Protein AF-A0A4Y7TGJ4-F1 (afdb_monomer)

Foldseek 3Di:
DFDLPPQVVVLQCLFPPLVDDDDPQADAAAEAEPAQDELDDVLSSLVQLLVQLLLCQLLLHAYAQDWHAHDSVCVVPQWDDDPNDTDGRTDHCLLWWDFQSSLLFWDWWQQPPDSHIGTRRHHYPVSLCVVQPPVLEDEDQLQVLQQQQLVVQDDCVVVVVSHRHGLVPDPAVVSLSSSSSSVCCDPVRSPRRHYYYDHPRAGSDDPVNQQDQSVVLCQLLSLQDSSNLGTATHLNLLQLLCCCVDVQCQQVHPPPQQPPPPQDDPPPPPPVSLCVCPQDQDPNDGLCNSRNDDRPDNGDWADWDDDPPPPDQPWPCFRDRPVRPDGSSIGTDGSHTHGHHAFAAPPPPSLNHFDLAAEEEAEDDVLLVVLLVCLVLQGWFTNLCPPPLFCLAEGDGQAAADEPPDPDPDDDDDDDDDDDDDDPPSPPPPDDDPDDDPDPDPDPDFDDDDDDDPDDQDWGWDDRQDYDPDDNHDNDSVVSSVRSCLFQPNALVSVLVVVLSLLLSVVQVLVVVLVRVVCVVCVPPPDPPVVVVVVSVVVSVVVSLVSHQAYEYEYPDDPVRLVCSLLVNLCAHPVGDHVPPQKRWHWHKTWGWGDDVPPGIDIDIDIDTDMDNGRNQNDDPPVVVVVPDDDPDDDDDDPDPDPSVVRNRNRYYYLVPRPDDSNCVSVSLSSSLSNLSNYQAYEYSSHDSSLSSSSSSNVSSVHNSSSRHGD

Mean predicted aligned error: 12.18 Å

Sequence (711 aa):
LPPLYPEHFAYEDSLLQHHTPPRLGTQRKYIHWANHVHLLGFNNHLEEYLLNAHLAYVTNRSFVAYEYTWNPNFESEPYSEWFGRKIPSRVPESVLIGGWLGGVVRQDLSAEHEGTVWDTTPVSRPYFEETCPTEERVYLSVGEVMDTMMDEVLDVKRYPELAGKRIKEYSDGMQLLQAWKARLEKEDVRDVRCLELQKDSGHAFDFWLFGSPALHALWPSLVESPVLQHWSFSPLIYEAFRRNTADLGLLGVNVKSIVGLEGWSPRAHDEQGLASFSAGVVDGIEYDEYGYPPYPGERPKLPIYTQPAGAETVVFDNLHNGNGNVTFGQGRVKVLPYPRTPQPRPDDESGDGMLPVLAMHLRRGDFEEHCRNLAAWGSSFMGFVSFKEFEERDGFRPPQVVAPVKPVEGANSDVAGQGDHEQDDLRRRGEEGSDHIAETLSTHGKIQLNVPTVGEVTTQTTFTGHRFDDASTVESEEQRYTLMARHCYPDNQQIVSRVRDIVKDWVARRWILFLEKHEREIAGKRDENEGVYEEGLARWKKEMLSKLKAVYIMTNGRKEWAEALRMALRGLDEEGNADGLSRWDFKVVVNIEVHREGMGVKTKRRTLEWTVDEWPWDVDHLARASADTQPTGWEGGVEGGETSQRRNSILITTARDLELTLEEKYVAQAVDMYIGQRAEIFVGNGFSSMTANVAMLRKKGGLDPLQTRFW

pLDDT: mean 76.05, std 22.51, range [21.22, 98.25]

Secondary structure (DSSP, 8-state):
-----HHHHHHHHT-HHHHSPSPTTEE--EEEETT--BSS-HHHHHHHHHHHHHHHHHTT-EEEE--EES-TTTTT--EEEETTEEEESEE-GGGTEEETTTT-S--EEP-SSTT-EEE---EEHHHHHHHS-GGG-EEE-HHHHHTSBHHHHS-TTT-GGGTT-BGGG-SSHHHHHHHHHHHHTSTTTTT-SEEEEPTTS--SS-HHHHTSGGGGGGHHHHHHSHHHHTEEE-HHHHHHHHIIIIIS-TTS--GGGSTT-TT--TT---TTTSGGG-S--BTTB-GGGGTPPPPTTTPPPPPEE-PPTT----EESSPBPTTSS-B-----EE---EE------TT-TTS-S-EEEEEEEE--TTHHHHHHHHHHHT----GGG--HHHHHHH---PPEEPPP-----------------SS-SSSSSSSS---------------------SS----------------SEESSHHHHHHHHHHHHS--HHHHHHHHHHHHHHHHHHHHHHHHHHHHHHHTT-S---HHHHHHHHHHHHHHHHHHS-EEEEEE-S-HHHHHHHHHHHTTB-TTS-B-S-S-EEEEEEEEEEEEETTTEEEEEEEEEEEEESS-GGG--HHHHHHHS-----------SSSTTTTTTT-SEEETTS----TTGGGTHHHHHHHHHHHEEEEEE-TT-HHHHHHHHHHHHTT--GGGEEE-

Solvent-accessible surface area (backbone atoms only — not comparable to full-atom values): 40968 Å² total; per-residue (Å²): 131,63,58,75,54,64,62,51,48,51,44,61,69,56,28,48,79,75,79,42,78,71,60,90,81,42,48,69,26,38,41,35,63,67,34,58,73,56,73,59,58,69,44,56,42,49,56,48,51,52,50,53,43,45,52,23,49,72,61,59,14,12,23,39,44,72,57,55,29,44,38,95,58,30,89,87,39,57,57,38,78,54,96,94,36,74,38,46,5,47,44,58,48,57,58,56,31,21,22,26,79,41,42,50,37,84,48,66,33,52,42,88,65,90,75,54,26,30,38,34,42,34,42,46,46,69,58,46,50,70,77,39,40,80,91,63,44,47,76,42,50,38,48,62,56,36,63,35,50,34,61,81,46,43,70,33,90,82,39,62,92,44,55,89,30,34,42,75,65,53,85,35,38,41,57,41,51,50,41,52,42,38,53,49,59,32,86,92,42,49,80,50,48,32,34,32,34,33,62,92,25,56,53,96,70,49,71,66,45,55,44,24,62,31,40,56,52,34,45,55,32,47,58,65,30,58,64,50,68,35,52,22,53,6,56,61,34,51,48,49,42,46,46,32,38,48,76,46,17,42,50,54,35,74,47,91,76,40,74,87,58,92,71,74,55,100,82,55,90,47,77,66,56,65,49,79,63,54,76,51,58,58,97,83,42,42,56,65,76,59,44,56,60,84,62,77,82,87,60,72,79,55,53,67,46,68,78,62,91,86,60,70,74,60,63,42,71,42,45,35,41,87,79,74,80,50,62,64,74,39,34,46,43,74,74,64,68,46,59,27,53,88,60,36,47,82,80,55,84,65,50,72,31,52,39,37,20,38,23,33,43,49,67,36,72,76,44,56,60,51,42,50,50,40,37,75,70,51,52,52,38,18,13,56,43,46,42,65,77,34,32,78,30,49,44,64,74,57,43,44,67,48,76,79,82,71,82,91,73,76,95,79,89,83,91,84,88,83,89,86,93,87,79,74,75,79,69,67,80,82,69,88,84,84,77,86,77,91,69,89,75,83,77,83,84,77,91,81,88,88,80,96,70,92,87,62,73,61,69,68,78,89,78,85,59,82,57,71,89,69,62,70,57,33,78,37,70,68,55,37,29,60,59,45,33,60,31,63,53,51,53,62,67,57,46,42,51,50,50,52,52,51,52,50,50,46,52,49,51,55,46,51,53,50,49,54,51,52,56,60,76,48,63,91,58,92,70,86,55,66,66,60,53,52,54,49,49,55,50,47,58,57,49,52,54,60,47,49,32,13,36,36,37,39,51,74,45,56,68,70,59,52,52,54,40,52,35,43,66,33,20,21,43,98,89,67,45,79,68,74,58,39,55,42,81,46,79,45,78,49,61,40,42,42,50,41,93,97,70,52,78,44,79,45,81,48,74,49,79,48,77,39,72,62,50,63,45,43,57,58,68,70,63,59,61,64,72,77,56,77,81,81,80,77,89,79,91,78,91,86,72,75,76,73,71,77,44,71,58,42,22,66,34,41,61,82,70,58,78,62,54,78,71,44,59,86,52,44,67,57,35,48,41,52,50,38,38,20,22,52,27,24,37,24,30,38,74,34,51,58,35,18,53,28,42,44,53,26,55,73,37,61,46,63,54,81,35,49,44,51,76

Nearest PDB structures (foldseek):
  8ay1-assembly1_A  TM=5.376E-01  e=6.446E+00  Caenorhabditis elegans
  5foe-assembly2_B  TM=6.386E-01  e=9.146E+00  Caenorhabditis elegans
  8i87-assembly1_G  TM=1.846E-01  e=6.446E+00  Maribacter polysiphoniae

Organism: Coprinellus micaceus (NCBI:txid71717)

Structure (mmCIF, N/CA/C/O backbone):
data_AF-A0A4Y7TGJ4-F1
#
_entry.id   AF-A0A4Y7TGJ4-F1
#
loop_
_atom_site.group_PDB
_atom_site.id
_atom_site.type_symbol
_atom_site.label_atom_id
_atom_site.label_alt_id
_atom_site.label_comp_id
_atom_site.label_asym_id
_atom_site.label_entity_id
_atom_site.label_seq_id
_atom_site.pdbx_PDB_ins_code
_atom_site.Cartn_x
_atom_site.Cartn_y
_atom_site.Cartn_z
_atom_site.occupancy
_atom_site.B_iso_or_equiv
_atom_site.auth_seq_id
_atom_site.auth_comp_id
_atom_site.auth_asym_id
_atom_site.auth_atom_id
_atom_site.pdbx_PDB_model_num
ATOM 1 N N . LEU A 1 1 ? -15.695 -24.961 -3.147 1.00 87.62 1 LEU A N 1
ATOM 2 C CA . LEU A 1 1 ? -16.129 -23.677 -2.547 1.00 87.62 1 LEU A CA 1
ATOM 3 C C . LEU A 1 1 ? -14.885 -22.906 -2.121 1.00 87.62 1 LEU A C 1
ATOM 5 O O . LEU A 1 1 ? -13.846 -23.549 -1.998 1.00 87.62 1 LEU A O 1
ATOM 9 N N . PRO A 1 2 ? -14.954 -21.577 -1.951 1.00 93.56 2 PRO A N 1
ATOM 10 C CA . PRO A 1 2 ? -13.867 -20.818 -1.338 1.00 93.56 2 PRO A CA 1
ATOM 11 C C . PRO A 1 2 ? -13.499 -21.356 0.059 1.00 93.56 2 PRO A C 1
ATOM 13 O O . PRO A 1 2 ? -14.367 -21.934 0.725 1.00 93.56 2 PRO A O 1
ATOM 16 N N . PRO A 1 3 ? -12.241 -21.191 0.500 1.00 95.06 3 PRO A N 1
ATOM 17 C CA . PRO A 1 3 ? -11.822 -21.506 1.864 1.00 95.06 3 PRO A CA 1
ATOM 18 C C . PRO A 1 3 ? -12.517 -20.575 2.869 1.00 95.06 3 PRO A C 1
ATOM 20 O O . PRO A 1 3 ? -12.766 -19.413 2.566 1.00 95.06 3 PRO A O 1
ATOM 23 N N . LEU A 1 4 ? -12.817 -21.089 4.063 1.00 96.19 4 LEU A N 1
ATOM 24 C CA . LEU A 1 4 ? -13.326 -20.303 5.202 1.00 96.19 4 LEU A CA 1
ATOM 25 C C . LEU A 1 4 ? -12.268 -20.098 6.300 1.00 96.19 4 LEU A C 1
ATOM 27 O O . LEU A 1 4 ? -12.576 -19.546 7.348 1.00 96.19 4 LEU A O 1
ATOM 31 N N . TYR A 1 5 ? -11.040 -20.567 6.061 1.00 96.50 5 TYR A N 1
ATOM 32 C CA . TYR A 1 5 ? -9.868 -20.374 6.922 1.00 96.50 5 TYR A CA 1
ATOM 33 C C . TYR A 1 5 ? -10.034 -20.758 8.414 1.00 96.50 5 TYR A C 1
ATOM 35 O O . TYR A 1 5 ? -9.506 -20.052 9.270 1.00 96.50 5 TYR A O 1
ATOM 43 N N . PRO A 1 6 ? -10.710 -21.872 8.775 1.00 95.69 6 PRO A N 1
ATOM 44 C CA . PRO A 1 6 ? -10.946 -22.214 10.184 1.00 95.69 6 PRO A CA 1
ATOM 45 C C . PRO A 1 6 ? -9.652 -22.416 10.985 1.00 95.69 6 PRO A C 1
ATOM 47 O O . PRO A 1 6 ? -9.595 -22.058 12.155 1.00 95.69 6 PRO A O 1
ATOM 50 N N . GLU A 1 7 ? -8.601 -22.947 10.357 1.00 95.12 7 GLU A N 1
ATOM 51 C CA . GLU A 1 7 ? -7.299 -23.142 11.007 1.00 95.12 7 GLU A CA 1
ATOM 52 C C . GLU A 1 7 ? -6.590 -21.815 11.309 1.00 95.12 7 GLU A C 1
ATOM 54 O O . GLU A 1 7 ? -5.879 -21.721 12.304 1.00 95.12 7 GLU A O 1
ATOM 59 N N . HIS A 1 8 ? -6.813 -20.775 10.499 1.00 94.88 8 HIS A N 1
ATOM 60 C CA . HIS A 1 8 ? -6.254 -19.438 10.740 1.00 94.88 8 HIS A CA 1
ATOM 61 C C . HIS A 1 8 ? -7.015 -18.682 11.820 1.00 94.88 8 HIS A C 1
ATOM 63 O O . HIS A 1 8 ? -6.397 -18.017 12.640 1.00 94.88 8 HIS A O 1
ATOM 69 N N . PHE A 1 9 ? -8.337 -18.850 11.887 1.00 95.06 9 PHE A N 1
ATOM 70 C CA . PHE A 1 9 ? -9.108 -18.371 13.036 1.00 95.06 9 PHE A CA 1
ATOM 71 C C . PHE A 1 9 ? -8.632 -19.028 14.336 1.00 95.06 9 PHE A C 1
ATOM 73 O O . PHE A 1 9 ? -8.324 -18.336 15.299 1.00 95.06 9 PHE A O 1
ATOM 80 N N . ALA A 1 10 ? -8.460 -20.354 14.336 1.00 93.94 10 ALA A N 1
ATOM 81 C CA . ALA A 1 10 ? -7.916 -21.065 15.492 1.00 93.94 10 ALA A CA 1
ATOM 82 C C . ALA A 1 10 ? -6.481 -20.623 15.837 1.00 93.94 10 ALA A C 1
ATOM 84 O O . ALA A 1 10 ? -6.111 -20.578 17.009 1.00 93.94 10 ALA A O 1
ATOM 85 N N . TYR A 1 11 ? -5.673 -20.286 14.828 1.00 92.38 11 TYR A N 1
ATOM 86 C CA . TYR A 1 11 ? -4.345 -19.713 15.028 1.00 92.38 11 TYR A CA 1
ATOM 87 C C . TYR A 1 11 ? -4.412 -18.351 15.728 1.00 92.38 11 TYR A C 1
ATOM 89 O O . TYR A 1 11 ? -3.708 -18.160 16.719 1.00 92.38 11 TYR A O 1
ATOM 97 N N . GLU A 1 12 ? -5.274 -17.440 15.271 1.00 92.75 12 GLU A N 1
ATOM 98 C CA . GLU A 1 12 ? -5.489 -16.138 15.913 1.00 92.75 12 GLU A CA 1
ATOM 99 C C . GLU A 1 12 ? -5.957 -16.286 17.360 1.00 92.75 12 GLU A C 1
ATOM 101 O O . GLU A 1 12 ? -5.418 -15.612 18.233 1.00 92.75 12 GLU A O 1
ATOM 106 N N . ASP A 1 13 ? -6.873 -17.216 17.632 1.00 91.31 13 ASP A N 1
ATOM 107 C CA . ASP A 1 13 ? -7.349 -17.511 18.988 1.00 91.31 13 ASP A CA 1
ATOM 108 C C . ASP A 1 13 ? -6.261 -18.131 19.877 1.00 91.31 13 ASP A C 1
ATOM 110 O O . ASP A 1 13 ? -6.347 -18.068 21.100 1.00 91.31 13 ASP A O 1
ATOM 114 N N . SER A 1 14 ? -5.230 -18.749 19.292 1.00 89.88 14 SER A N 1
ATOM 115 C CA . SER A 1 14 ? -4.119 -19.371 20.027 1.00 89.88 14 SER A CA 1
ATOM 116 C C . SER A 1 14 ? -2.993 -18.398 20.387 1.00 89.88 14 SER A C 1
ATOM 118 O O . SER A 1 14 ? -2.038 -18.786 21.068 1.00 89.88 14 SER A O 1
ATOM 120 N N . LEU A 1 15 ? -3.077 -17.141 19.937 1.00 87.88 15 LEU A N 1
ATOM 121 C CA . LEU A 1 15 ? -2.030 -16.154 20.162 1.00 87.88 15 LEU A CA 1
ATOM 122 C C . LEU A 1 15 ? -1.818 -15.902 21.660 1.00 87.88 15 LEU A C 1
ATOM 124 O O . LEU A 1 15 ? -2.747 -15.804 22.465 1.00 87.88 15 LEU A O 1
ATOM 128 N N . LEU A 1 16 ? -0.548 -15.774 22.052 1.00 84.81 16 LEU A N 1
ATOM 129 C CA . LEU A 1 16 ? -0.123 -15.768 23.453 1.00 84.81 16 LEU A CA 1
ATOM 130 C C . LEU A 1 16 ? -0.885 -14.724 24.297 1.00 84.81 16 LEU A C 1
ATOM 132 O O . LEU A 1 16 ? -1.134 -14.928 25.482 1.00 84.81 16 LEU A O 1
ATOM 136 N N . GLN A 1 17 ? -1.209 -13.559 23.722 1.00 85.81 17 GLN A N 1
ATOM 137 C CA . GLN A 1 17 ? -1.834 -12.422 24.418 1.00 85.81 17 GLN A CA 1
ATOM 138 C C . GLN A 1 17 ? -3.288 -12.650 24.830 1.00 85.81 17 GLN A C 1
ATOM 140 O O . GLN A 1 17 ? -3.811 -11.821 25.579 1.00 85.81 17 GLN A O 1
ATOM 145 N N . HIS A 1 18 ? -3.899 -13.744 24.371 1.00 90.12 18 HIS A N 1
ATOM 146 C CA . HIS A 1 18 ? -5.233 -14.181 24.780 1.00 90.12 18 HIS A CA 1
ATOM 147 C C . HIS A 1 18 ? -5.190 -15.139 25.975 1.00 90.12 18 HIS A C 1
ATOM 149 O O . HIS A 1 18 ? -6.108 -15.156 26.786 1.00 90.12 18 HIS A O 1
ATOM 155 N N . HIS A 1 19 ? -4.088 -15.876 26.145 1.00 84.12 19 HIS A N 1
ATOM 156 C CA . HIS A 1 19 ? -3.960 -16.925 27.172 1.00 84.12 19 HIS A CA 1
ATOM 157 C C . HIS A 1 19 ? -3.094 -16.526 28.363 1.00 84.12 19 HIS A C 1
ATOM 159 O O . HIS A 1 19 ? -3.148 -17.152 29.421 1.00 84.12 19 HIS A O 1
ATOM 165 N N . THR A 1 20 ? -2.276 -15.485 28.212 1.00 74.12 20 THR A N 1
ATOM 166 C CA . THR A 1 20 ? -1.448 -14.952 29.297 1.00 74.12 20 THR A CA 1
ATOM 167 C C . THR A 1 20 ? -1.981 -13.602 29.761 1.00 74.12 20 THR A C 1
ATOM 169 O O . THR A 1 20 ? -2.307 -12.778 28.901 1.00 74.12 20 THR A O 1
ATOM 172 N N . PRO A 1 21 ? -1.986 -13.310 31.076 1.00 69.19 21 PRO A N 1
ATOM 173 C CA . PRO A 1 21 ? -2.271 -11.961 31.547 1.00 69.19 21 PRO A CA 1
ATOM 174 C C . PRO A 1 21 ? -1.295 -10.948 30.917 1.00 69.19 21 PRO A C 1
ATOM 176 O O . PRO A 1 21 ? -0.202 -11.338 30.479 1.00 69.19 21 PRO A O 1
ATOM 179 N N . PRO A 1 22 ? -1.655 -9.649 30.887 1.00 70.12 22 PRO A N 1
ATOM 180 C CA . PRO A 1 22 ? -0.709 -8.593 30.543 1.00 70.12 22 PRO A CA 1
ATOM 181 C C . PRO A 1 22 ? 0.592 -8.761 31.336 1.00 70.12 22 PRO A C 1
ATOM 183 O O . PRO A 1 22 ? 0.583 -9.273 32.463 1.00 70.12 22 PRO A O 1
ATOM 186 N N . ARG A 1 23 ? 1.725 -8.354 30.751 1.00 70.94 23 ARG A N 1
ATOM 187 C CA . ARG A 1 23 ? 3.035 -8.462 31.416 1.00 70.94 23 ARG A CA 1
ATOM 188 C C . ARG A 1 23 ? 2.970 -7.832 32.814 1.00 70.94 23 ARG A C 1
ATOM 190 O O . ARG A 1 23 ? 2.259 -6.849 33.027 1.00 70.94 23 ARG A O 1
ATOM 197 N N . LEU A 1 24 ? 3.690 -8.407 33.780 1.00 67.50 24 LEU A N 1
ATOM 198 C CA . LEU A 1 24 ? 3.652 -7.947 35.172 1.00 67.50 24 LEU A CA 1
ATOM 199 C C . LEU A 1 24 ? 3.948 -6.438 35.249 1.00 67.50 24 LEU A C 1
ATOM 201 O O . LEU A 1 24 ? 4.968 -5.983 34.741 1.00 67.50 24 LEU A O 1
ATOM 205 N N . GLY A 1 25 ? 3.056 -5.677 35.889 1.00 71.31 25 GLY A N 1
ATOM 206 C CA . GLY A 1 25 ? 3.169 -4.217 35.997 1.00 71.31 25 GLY A CA 1
ATOM 207 C C . GLY A 1 25 ? 2.589 -3.431 34.814 1.00 71.31 25 GLY A C 1
ATOM 208 O O . GLY A 1 25 ? 2.715 -2.209 34.804 1.00 71.31 25 GLY A O 1
ATOM 209 N N . THR A 1 26 ? 1.941 -4.100 33.852 1.00 76.62 26 THR A N 1
ATOM 210 C CA . THR A 1 26 ? 1.234 -3.454 32.733 1.00 76.62 26 THR A CA 1
ATOM 211 C C . THR A 1 26 ? -0.285 -3.457 32.913 1.00 76.62 26 THR A C 1
ATOM 213 O O . THR A 1 26 ? -0.850 -4.344 33.557 1.00 76.62 26 THR A O 1
ATOM 216 N N . GLN A 1 27 ? -0.954 -2.462 32.332 1.00 83.81 27 GLN A N 1
ATOM 217 C CA . GLN A 1 27 ? -2.410 -2.381 32.218 1.00 83.81 27 GLN A CA 1
ATOM 218 C C . GLN A 1 27 ? -2.829 -2.414 30.748 1.00 83.81 27 GLN A C 1
ATOM 220 O O . GLN A 1 27 ? -2.058 -2.034 29.868 1.00 83.81 27 GLN A O 1
ATOM 225 N N . ARG A 1 28 ? -4.064 -2.845 30.468 1.00 88.88 28 ARG A N 1
ATOM 226 C CA . ARG A 1 28 ? -4.588 -2.938 29.101 1.00 88.88 28 ARG A CA 1
ATOM 227 C C . ARG A 1 28 ? -5.999 -2.353 29.019 1.00 88.88 28 ARG A C 1
ATOM 229 O O . ARG A 1 28 ? -6.895 -2.785 29.743 1.00 88.88 28 ARG A O 1
ATOM 236 N N . LYS A 1 29 ? -6.178 -1.385 28.119 1.00 93.31 29 LYS A N 1
ATOM 237 C CA . LYS A 1 29 ? -7.474 -0.870 27.648 1.00 93.31 29 LYS A CA 1
ATOM 238 C C . LYS A 1 29 ? -7.664 -1.311 26.206 1.00 93.31 29 LYS A C 1
ATOM 240 O O . LYS A 1 29 ? -6.677 -1.447 25.495 1.00 93.31 29 LYS A O 1
ATOM 245 N N . TYR A 1 30 ? -8.898 -1.485 25.772 1.00 96.50 30 TYR A N 1
ATOM 246 C CA . TYR A 1 30 ? -9.235 -1.932 24.425 1.00 96.50 30 TYR A CA 1
ATOM 247 C C . TYR A 1 30 ? -9.985 -0.841 23.669 1.00 96.50 30 TYR A C 1
ATOM 249 O O . TYR A 1 30 ? -10.623 0.023 24.282 1.00 96.50 30 TYR A O 1
ATOM 257 N N . ILE A 1 31 ? -9.892 -0.882 22.344 1.00 98.00 31 ILE A N 1
ATOM 258 C CA . ILE A 1 31 ? -10.757 -0.132 21.435 1.00 98.00 31 ILE A CA 1
ATOM 259 C C . ILE A 1 31 ? -11.093 -0.997 20.220 1.00 98.00 31 ILE A C 1
ATOM 261 O O . ILE A 1 31 ? -10.195 -1.511 19.548 1.00 98.00 31 ILE A O 1
ATOM 265 N N . HIS A 1 32 ? -12.389 -1.165 19.971 1.00 97.75 32 HIS A N 1
ATOM 266 C CA . HIS A 1 32 ? -12.932 -1.917 18.844 1.00 97.75 32 HIS A CA 1
ATOM 267 C C . HIS A 1 32 ? -13.720 -1.008 17.898 1.00 97.75 32 HIS A C 1
ATOM 269 O O . HIS A 1 32 ? -14.454 -0.135 18.353 1.00 97.75 32 HIS A O 1
ATOM 275 N N . TRP A 1 33 ? -13.595 -1.232 16.588 1.00 96.38 33 TRP A N 1
ATOM 276 C CA . TRP A 1 33 ? -14.383 -0.561 15.552 1.00 96.38 33 TRP A CA 1
ATOM 277 C C . TRP A 1 33 ? -15.405 -1.542 14.982 1.00 96.38 33 TRP A C 1
ATOM 279 O O . TRP A 1 33 ? -15.104 -2.309 14.065 1.00 96.38 33 TRP A O 1
ATOM 289 N N . ALA A 1 34 ? -16.628 -1.504 15.511 1.00 93.56 34 ALA A N 1
ATOM 290 C CA . ALA A 1 34 ? -17.694 -2.378 15.028 1.00 93.56 34 ALA A CA 1
ATOM 291 C C . ALA A 1 34 ? -18.140 -2.010 13.599 1.00 93.56 34 ALA A C 1
ATOM 293 O O . ALA A 1 34 ? -18.623 -2.868 12.863 1.00 93.56 34 ALA A O 1
ATOM 294 N N . ASN A 1 35 ? -17.941 -0.749 13.193 1.00 91.38 35 ASN A N 1
ATOM 295 C CA . ASN A 1 35 ? -18.241 -0.233 11.855 1.00 91.38 35 ASN A CA 1
ATOM 296 C C . ASN A 1 35 ? -17.000 -0.118 10.947 1.00 91.38 35 ASN A C 1
ATOM 298 O O . ASN A 1 35 ? -16.840 0.881 10.250 1.00 91.38 35 ASN A O 1
ATOM 302 N N . HIS A 1 36 ? -16.089 -1.092 10.990 1.00 91.00 36 HIS A N 1
ATOM 303 C CA . HIS A 1 36 ? -14.988 -1.152 10.022 1.00 91.00 36 HIS A CA 1
ATOM 304 C C . HIS A 1 36 ? -15.517 -1.374 8.597 1.00 91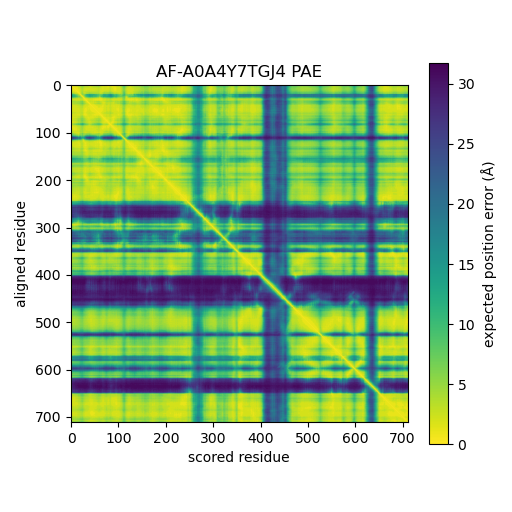.00 36 HIS A C 1
ATOM 306 O O . HIS A 1 36 ? -16.658 -1.791 8.395 1.00 91.00 36 HIS A O 1
ATOM 312 N N . VAL A 1 37 ? -14.696 -1.072 7.599 1.00 91.62 37 VAL A N 1
ATOM 313 C CA . VAL A 1 37 ? -15.088 -1.081 6.192 1.00 91.62 37 VAL A CA 1
ATOM 314 C C . VAL A 1 37 ? -15.511 -2.467 5.695 1.00 91.62 37 VAL A C 1
ATOM 316 O O . VAL A 1 37 ? -14.809 -3.462 5.873 1.00 91.62 37 VAL A O 1
ATOM 319 N N . HIS A 1 38 ? -16.661 -2.514 5.015 1.00 92.25 38 HIS A N 1
ATOM 320 C CA . HIS A 1 38 ? -17.210 -3.706 4.356 1.00 92.25 38 HIS A CA 1
ATOM 321 C C . HIS A 1 38 ? -17.410 -3.465 2.859 1.00 92.25 38 HIS A C 1
ATOM 323 O O . HIS A 1 38 ? -17.365 -2.325 2.398 1.00 92.25 38 HIS A O 1
ATOM 329 N N . LEU A 1 39 ? -17.662 -4.534 2.090 1.00 89.56 39 LEU A N 1
ATOM 330 C CA . LEU A 1 39 ? -17.994 -4.495 0.650 1.00 89.56 39 LEU A CA 1
ATOM 331 C C . LEU A 1 39 ? -16.936 -3.845 -0.265 1.00 89.56 39 LEU A C 1
ATOM 333 O O . LEU A 1 39 ? -17.182 -3.640 -1.456 1.00 89.56 39 LEU A O 1
ATOM 337 N N . LEU A 1 40 ? -15.756 -3.536 0.267 1.00 89.75 40 LEU A N 1
ATOM 338 C CA . LEU A 1 40 ? -14.627 -2.979 -0.466 1.00 89.75 40 LEU A CA 1
ATOM 339 C C . LEU A 1 40 ? -13.469 -3.973 -0.493 1.00 89.75 40 LEU A C 1
ATOM 341 O O . LEU A 1 40 ? -13.427 -4.935 0.266 1.00 89.75 40 LEU A O 1
ATOM 345 N N . GLY A 1 41 ? -12.529 -3.763 -1.416 1.00 90.31 41 GLY A N 1
ATOM 346 C CA . GLY A 1 41 ? -11.360 -4.628 -1.536 1.00 90.31 41 GLY A CA 1
ATOM 347 C C . GLY A 1 41 ? -10.422 -4.509 -0.331 1.00 90.31 41 GLY A C 1
ATOM 348 O O . GLY A 1 41 ? -10.341 -3.460 0.305 1.00 90.31 41 GLY A O 1
ATOM 349 N N . PHE A 1 42 ? -9.632 -5.558 -0.086 1.00 93.69 42 PHE A N 1
ATOM 350 C CA . PHE A 1 42 ? -8.622 -5.619 0.985 1.00 93.69 42 PHE A CA 1
ATOM 351 C C . PHE A 1 42 ? -7.742 -4.373 1.095 1.00 93.69 42 PHE A C 1
ATOM 353 O O . PHE A 1 42 ? -7.347 -4.007 2.186 1.00 93.69 42 PHE A O 1
ATOM 360 N N . ASN A 1 43 ? -7.404 -3.718 -0.015 1.00 95.00 43 ASN A N 1
ATOM 361 C CA . ASN A 1 43 ? -6.520 -2.558 0.036 1.00 95.00 43 ASN A CA 1
ATOM 362 C C . ASN A 1 43 ? -7.166 -1.330 0.691 1.00 95.00 43 ASN A C 1
ATOM 364 O O . ASN A 1 43 ? -6.452 -0.581 1.346 1.00 95.00 43 ASN A O 1
ATOM 368 N N . ASN A 1 44 ? -8.486 -1.161 0.569 1.00 94.75 44 ASN A N 1
ATOM 369 C CA . ASN A 1 44 ? -9.236 -0.141 1.307 1.00 94.75 44 ASN A CA 1
ATOM 370 C C . ASN A 1 44 ? -9.369 -0.523 2.787 1.00 94.75 44 ASN A C 1
ATOM 372 O O . ASN A 1 44 ? -9.201 0.322 3.660 1.00 94.75 44 ASN A O 1
ATOM 376 N N . HIS A 1 45 ? -9.607 -1.811 3.061 1.00 95.38 45 HIS A N 1
ATOM 377 C CA . HIS A 1 45 ? -9.563 -2.363 4.418 1.00 95.38 45 HIS A CA 1
ATOM 378 C C . HIS A 1 45 ? -8.217 -2.127 5.093 1.00 95.38 45 HIS A C 1
ATOM 380 O O . HIS A 1 45 ? -8.174 -1.627 6.207 1.00 95.38 45 HIS A O 1
ATOM 386 N N . LEU A 1 46 ? -7.115 -2.402 4.399 1.00 96.44 46 LEU A N 1
ATOM 387 C CA . LEU A 1 46 ? -5.771 -2.226 4.926 1.00 96.44 46 LEU A CA 1
ATOM 388 C C . LEU A 1 46 ? -5.489 -0.759 5.274 1.00 96.44 46 LEU A C 1
ATOM 390 O O . LEU A 1 46 ? -4.927 -0.494 6.329 1.00 96.44 46 LEU A O 1
ATOM 394 N N . GLU A 1 47 ? -5.892 0.191 4.427 1.00 95.62 47 GLU A N 1
ATOM 395 C CA . GLU A 1 47 ? -5.727 1.626 4.695 1.00 95.62 47 GLU A CA 1
ATOM 396 C C . GLU A 1 47 ? -6.415 2.049 6.008 1.00 95.62 47 GLU A C 1
ATOM 398 O O . GLU A 1 47 ? -5.779 2.669 6.866 1.00 95.62 47 GLU A O 1
ATOM 403 N N . GLU A 1 48 ? -7.676 1.652 6.211 1.00 95.62 48 GLU A N 1
ATOM 404 C CA . GLU A 1 48 ? -8.405 1.919 7.456 1.00 95.62 48 GLU A CA 1
ATOM 405 C C . GLU A 1 48 ? -7.799 1.167 8.651 1.00 95.62 48 GLU A C 1
ATOM 407 O O . GLU A 1 48 ? -7.584 1.756 9.714 1.00 95.62 48 GLU A O 1
ATOM 412 N N . TYR A 1 49 ? -7.469 -0.113 8.472 1.00 97.25 49 TYR A N 1
ATOM 413 C CA . TYR A 1 49 ? -6.895 -0.975 9.502 1.00 97.25 49 TYR A CA 1
ATOM 414 C C . TYR A 1 49 ? -5.602 -0.386 10.072 1.00 97.25 49 TYR A C 1
ATOM 416 O O . TYR A 1 49 ? -5.429 -0.321 11.290 1.00 97.25 49 TYR A O 1
ATOM 424 N N . LEU A 1 50 ? -4.719 0.123 9.204 1.00 97.25 50 LEU A N 1
ATOM 425 C CA . LEU A 1 50 ? -3.471 0.778 9.598 1.00 97.25 50 LEU A CA 1
ATOM 426 C C . LEU A 1 50 ? -3.720 2.029 10.451 1.00 97.25 50 LEU A C 1
ATOM 428 O O . LEU A 1 50 ? -3.057 2.202 11.477 1.00 97.25 50 LEU A O 1
ATOM 432 N N . LEU A 1 51 ? -4.661 2.895 10.057 1.00 97.12 51 LEU A N 1
ATOM 433 C CA . LEU A 1 51 ? -4.930 4.138 10.787 1.00 97.12 51 LEU A CA 1
ATOM 434 C C . LEU A 1 51 ? -5.709 3.911 12.085 1.00 97.12 51 LEU A C 1
ATOM 436 O O . LEU A 1 51 ? -5.394 4.545 13.090 1.00 97.12 51 LEU A O 1
ATOM 440 N N . ASN A 1 52 ? -6.663 2.980 12.113 1.00 97.62 52 ASN A N 1
ATOM 441 C CA . ASN A 1 52 ? -7.365 2.602 13.341 1.00 97.62 52 ASN A CA 1
ATOM 442 C C . ASN A 1 52 ? -6.401 1.954 14.348 1.00 97.62 52 ASN A C 1
ATOM 444 O O . ASN A 1 52 ? -6.406 2.308 15.529 1.00 97.62 52 ASN A O 1
ATOM 448 N N . ALA A 1 53 ? -5.499 1.082 13.886 1.00 96.81 53 ALA A N 1
ATOM 449 C CA . ALA A 1 53 ? -4.450 0.516 14.730 1.00 96.81 53 ALA A CA 1
ATOM 450 C C . ALA A 1 53 ? -3.460 1.585 15.221 1.00 96.81 53 ALA A C 1
ATOM 452 O O . ALA A 1 53 ? -3.042 1.557 16.380 1.00 96.81 53 ALA A O 1
ATOM 453 N N . HIS A 1 54 ? -3.133 2.572 14.379 1.00 95.38 54 HIS A N 1
ATOM 454 C CA . HIS A 1 54 ? -2.336 3.726 14.784 1.00 95.38 54 HIS A CA 1
ATOM 455 C C . HIS A 1 54 ? -3.056 4.578 15.840 1.00 95.38 54 HIS A C 1
ATOM 457 O O . HIS A 1 54 ? -2.448 4.931 16.845 1.00 95.38 54 HIS A O 1
ATOM 463 N N . LEU A 1 55 ? -4.355 4.853 15.678 1.00 95.19 55 LEU A N 1
ATOM 464 C CA . LEU A 1 55 ? -5.156 5.600 16.651 1.00 95.19 55 LEU A CA 1
ATOM 465 C C . LEU A 1 55 ? -5.244 4.875 18.005 1.00 95.19 55 LEU A C 1
ATOM 467 O O . LEU A 1 55 ? -5.071 5.495 19.058 1.00 95.19 55 LEU A O 1
ATOM 471 N N . ALA A 1 56 ? -5.464 3.556 17.988 1.00 95.00 56 ALA A N 1
ATOM 472 C CA . ALA A 1 56 ? -5.422 2.724 19.191 1.00 95.00 56 ALA A CA 1
ATOM 473 C C . ALA A 1 56 ? -4.064 2.841 19.890 1.00 95.00 56 ALA A C 1
ATOM 475 O O . ALA A 1 56 ? -4.000 3.122 21.091 1.00 95.00 56 ALA A O 1
ATOM 476 N N . TYR A 1 57 ? -2.984 2.716 19.112 1.00 91.00 57 TYR A N 1
ATOM 477 C CA . TYR A 1 57 ? -1.631 2.873 19.618 1.00 91.00 57 TYR A CA 1
ATOM 478 C C . TYR A 1 57 ? -1.442 4.247 20.266 1.00 91.00 57 TYR A C 1
ATOM 480 O O . TYR A 1 57 ? -1.112 4.280 21.449 1.00 91.00 57 TYR A O 1
ATOM 488 N N . VAL A 1 58 ? -1.731 5.362 19.570 1.00 88.31 58 VAL A N 1
ATOM 489 C CA . VAL A 1 58 ? -1.520 6.738 20.084 1.00 88.31 58 VAL A CA 1
ATOM 490 C C . VAL A 1 58 ? -2.371 7.126 21.294 1.00 88.31 58 VAL A C 1
ATOM 492 O O . VAL A 1 58 ? -2.115 8.149 21.930 1.00 88.31 58 VAL A O 1
ATOM 495 N N . THR A 1 59 ? -3.364 6.306 21.639 1.00 89.75 59 THR A N 1
ATOM 496 C CA . THR A 1 59 ? -4.260 6.504 22.788 1.00 89.75 59 THR A CA 1
ATOM 497 C C . THR A 1 59 ? -4.025 5.502 23.921 1.00 89.75 59 THR A C 1
ATOM 499 O O . THR A 1 59 ? -4.825 5.424 24.858 1.00 89.75 59 THR A O 1
ATOM 502 N N . ASN A 1 60 ? -2.907 4.764 23.881 1.00 88.12 60 ASN A N 1
ATOM 503 C CA . ASN A 1 60 ? -2.530 3.748 24.869 1.00 88.12 60 ASN A CA 1
ATOM 504 C C . ASN A 1 60 ? -3.599 2.654 25.023 1.00 88.12 60 ASN A C 1
ATOM 506 O O . ASN A 1 60 ? -3.922 2.221 26.136 1.00 88.12 60 ASN A O 1
ATOM 510 N N . ARG A 1 61 ? -4.183 2.228 23.900 1.00 92.44 61 ARG A N 1
ATOM 511 C CA . ARG A 1 61 ? -5.161 1.143 23.842 1.00 92.44 61 ARG A CA 1
ATOM 512 C C . ARG A 1 61 ? -4.630 0.003 22.979 1.00 92.44 61 ARG A C 1
ATOM 514 O O . ARG A 1 61 ? -3.989 0.211 21.955 1.00 92.44 61 ARG A O 1
ATOM 521 N N . SER A 1 62 ? -4.924 -1.217 23.403 1.00 93.88 62 SER A N 1
ATOM 522 C CA . SER A 1 62 ? -4.815 -2.410 22.579 1.00 93.88 62 SER A CA 1
ATOM 523 C C . SER A 1 62 ? -5.844 -2.322 21.455 1.00 93.88 62 SER A C 1
ATOM 525 O O . SER A 1 62 ? -7.039 -2.103 21.690 1.00 93.88 62 SER A O 1
ATOM 527 N N . PHE A 1 63 ? -5.349 -2.450 20.230 1.00 96.56 63 PHE A N 1
ATOM 528 C CA . PHE A 1 63 ? -6.168 -2.501 19.033 1.00 96.56 63 PHE A CA 1
ATOM 529 C C . PHE A 1 63 ? -6.908 -3.841 18.969 1.00 96.56 63 PHE A C 1
ATOM 531 O O . PHE A 1 63 ? -6.279 -4.900 19.005 1.00 96.56 63 PHE A O 1
ATOM 538 N N . VAL A 1 64 ? -8.237 -3.805 18.874 1.00 97.00 64 VAL A N 1
ATOM 539 C CA . VAL A 1 64 ? -9.030 -5.013 18.628 1.00 97.00 64 VAL A CA 1
ATOM 540 C C . VAL A 1 64 ? -9.055 -5.263 17.125 1.00 97.00 64 VAL A C 1
ATOM 542 O O . VAL A 1 64 ? -9.819 -4.624 16.401 1.00 97.00 64 VAL A O 1
ATOM 545 N N . ALA A 1 65 ? -8.197 -6.178 16.680 1.00 95.50 65 ALA A N 1
ATOM 546 C CA . ALA A 1 65 ? -8.095 -6.621 15.300 1.00 95.50 65 ALA A CA 1
ATOM 547 C C . ALA A 1 65 ? -9.429 -7.212 14.827 1.00 95.50 65 ALA A C 1
ATOM 549 O O . ALA A 1 65 ? -10.002 -8.092 15.478 1.00 95.50 65 ALA A O 1
ATOM 550 N N . TYR A 1 66 ? -9.908 -6.705 13.696 1.00 93.81 66 TYR A N 1
ATOM 551 C CA . TYR A 1 66 ? -11.120 -7.145 13.013 1.00 93.81 66 TYR A CA 1
ATOM 552 C C . TYR A 1 66 ? -10.773 -7.732 11.646 1.00 93.81 66 TYR A C 1
ATOM 554 O O . TYR A 1 66 ? -9.785 -7.352 11.027 1.00 93.81 66 TYR A O 1
ATOM 562 N N . GLU A 1 67 ? -11.594 -8.672 11.197 1.00 94.12 67 GLU A N 1
ATOM 563 C CA . GLU A 1 67 ? -11.382 -9.420 9.963 1.00 94.12 67 GLU A CA 1
ATOM 564 C C . GLU A 1 67 ? -11.640 -8.582 8.704 1.00 94.12 67 GLU A C 1
ATOM 566 O O . GLU A 1 67 ? -12.562 -7.760 8.672 1.00 94.12 67 GLU A O 1
ATOM 571 N N . TYR A 1 68 ? -10.935 -8.886 7.609 1.00 95.94 68 TYR A N 1
ATOM 572 C CA . TYR A 1 68 ? -11.316 -8.429 6.276 1.00 95.94 68 TYR A CA 1
ATOM 573 C C . TYR A 1 68 ? -12.698 -8.984 5.915 1.00 95.94 68 TYR A C 1
ATOM 575 O O . TYR A 1 68 ? -12.853 -10.162 5.570 1.00 95.94 68 TYR A O 1
ATOM 583 N N . THR A 1 69 ? -13.707 -8.120 5.994 1.00 95.31 69 THR A N 1
ATOM 584 C CA . THR A 1 69 ? -15.116 -8.502 5.912 1.00 95.31 69 THR A CA 1
ATOM 585 C C . THR A 1 69 ? -15.750 -7.979 4.629 1.00 95.31 69 THR A C 1
ATOM 587 O O . THR A 1 69 ? -15.897 -6.779 4.420 1.00 95.31 69 THR A O 1
ATOM 590 N N . TRP A 1 70 ? -16.177 -8.895 3.760 1.00 94.38 70 TRP A N 1
ATOM 591 C CA . TRP A 1 70 ? -16.961 -8.553 2.576 1.00 94.38 70 TRP A CA 1
ATOM 592 C C . TRP A 1 70 ? -18.437 -8.366 2.927 1.00 94.38 70 TRP A C 1
ATOM 594 O O . TRP A 1 70 ? -19.034 -7.364 2.549 1.00 94.38 70 TRP A O 1
ATOM 604 N N . ASN A 1 71 ? -19.019 -9.318 3.663 1.00 94.25 71 ASN A N 1
ATOM 605 C CA . ASN A 1 71 ? -20.421 -9.290 4.079 1.00 94.25 71 ASN A CA 1
ATOM 606 C C . ASN A 1 71 ? -20.505 -9.338 5.612 1.00 94.25 71 ASN A C 1
ATOM 608 O O . ASN A 1 71 ? -20.085 -10.343 6.191 1.00 94.25 71 ASN A O 1
ATOM 612 N N . PRO A 1 72 ? -21.074 -8.312 6.272 1.00 91.75 72 PRO A N 1
ATOM 613 C CA . PRO A 1 72 ? -21.178 -8.256 7.731 1.00 91.75 72 PRO A CA 1
ATOM 614 C C . PRO A 1 72 ? -22.063 -9.353 8.337 1.00 91.75 72 PRO A C 1
ATOM 616 O O . PRO A 1 72 ? -21.974 -9.609 9.532 1.00 91.75 72 PRO A O 1
ATOM 619 N N . ASN A 1 73 ? -22.888 -10.037 7.538 1.00 93.44 73 ASN A N 1
ATOM 620 C CA . ASN A 1 73 ? -23.683 -11.187 7.977 1.00 93.44 73 ASN A CA 1
ATOM 621 C C . ASN A 1 73 ? -22.907 -12.515 7.875 1.00 93.44 73 ASN A C 1
ATOM 623 O O . ASN A 1 73 ? -23.515 -13.578 7.772 1.00 93.44 73 ASN A O 1
ATOM 627 N N . PHE A 1 74 ? -21.569 -12.490 7.882 1.00 93.69 74 PHE A N 1
ATOM 628 C CA . PHE A 1 74 ? -20.711 -13.658 7.639 1.00 93.69 74 PHE A CA 1
ATOM 629 C C . PHE A 1 74 ? -20.980 -14.874 8.545 1.00 93.69 74 PHE A C 1
ATOM 631 O O . PHE A 1 74 ? -20.593 -15.987 8.188 1.00 93.69 74 PHE A O 1
ATOM 638 N N . GLU A 1 75 ? -21.613 -14.688 9.708 1.00 90.19 75 GLU A N 1
ATOM 639 C CA . GLU A 1 75 ? -21.954 -15.773 10.637 1.00 90.19 75 GLU A CA 1
ATOM 640 C C . GLU A 1 75 ? -23.075 -16.669 10.098 1.00 90.19 75 GLU A C 1
ATOM 642 O O . GLU A 1 75 ? -22.985 -17.895 10.172 1.00 90.19 75 GLU A O 1
ATOM 647 N N . SER A 1 76 ? -24.120 -16.068 9.521 1.00 96.19 76 SER A N 1
ATOM 648 C CA . SER A 1 76 ? -25.219 -16.783 8.864 1.00 96.19 76 SER A CA 1
ATOM 649 C C . SER A 1 76 ? -24.953 -17.009 7.373 1.00 96.19 76 SER A C 1
ATOM 651 O O . SER A 1 76 ? -25.447 -17.977 6.790 1.00 96.19 76 SER A O 1
ATOM 653 N N . GLU A 1 77 ? -24.142 -16.149 6.759 1.00 96.31 77 GLU A N 1
ATOM 654 C CA . GLU A 1 77 ? -23.832 -16.126 5.332 1.00 96.31 77 GLU A CA 1
ATOM 655 C C . GLU A 1 77 ? -22.312 -16.216 5.103 1.00 96.31 77 GLU A C 1
ATOM 657 O O . GLU A 1 77 ? -21.675 -15.233 4.719 1.00 96.31 77 GLU A O 1
ATOM 662 N N . PRO A 1 78 ? -21.685 -17.396 5.280 1.00 95.94 78 PRO A N 1
ATOM 663 C CA . PRO A 1 78 ? -20.223 -17.545 5.221 1.00 95.94 78 PRO A CA 1
ATOM 664 C C . PRO A 1 78 ? -19.621 -17.317 3.824 1.00 95.94 78 PRO A C 1
ATOM 666 O O . PRO A 1 78 ? -18.404 -17.186 3.675 1.00 95.94 78 PRO A O 1
ATOM 669 N N . TYR A 1 79 ? -20.465 -17.267 2.790 1.00 97.25 79 TYR A N 1
ATOM 670 C CA . TYR A 1 79 ? -20.074 -16.990 1.414 1.00 97.25 79 TYR A CA 1
ATOM 671 C C . TYR A 1 79 ? -20.876 -15.826 0.846 1.00 97.25 79 TYR A C 1
ATOM 673 O O . TYR A 1 79 ? -22.090 -15.770 1.021 1.00 97.25 79 TYR A O 1
ATOM 681 N N . SER A 1 80 ? -20.201 -14.981 0.075 1.00 95.25 80 SER A N 1
ATOM 682 C CA . SER A 1 80 ? -20.804 -13.911 -0.720 1.00 95.25 80 SER A CA 1
ATOM 683 C C . SER A 1 80 ? -20.690 -14.219 -2.211 1.00 95.25 80 SER A C 1
ATOM 685 O O . SER A 1 80 ? -19.905 -15.082 -2.614 1.00 95.25 80 SER A O 1
ATOM 687 N N . GLU A 1 81 ? -21.469 -13.527 -3.041 1.00 92.62 81 GLU A N 1
ATOM 688 C CA . GLU A 1 81 ? -21.400 -13.642 -4.499 1.00 92.62 81 GLU A CA 1
ATOM 689 C C . GLU A 1 81 ? -20.760 -12.395 -5.117 1.00 92.62 81 GLU A C 1
ATOM 691 O O . GLU A 1 81 ? -21.152 -11.268 -4.830 1.00 92.62 81 GLU A O 1
ATOM 696 N N . TRP A 1 82 ? -19.770 -12.607 -5.981 1.00 84.50 82 TRP A N 1
ATOM 697 C CA . TRP A 1 82 ? -19.056 -11.567 -6.713 1.00 84.50 82 TRP A CA 1
ATOM 698 C C . TRP A 1 82 ? -18.864 -12.006 -8.165 1.00 84.50 82 TRP A C 1
ATOM 700 O O . TRP A 1 82 ? -18.233 -13.032 -8.431 1.00 84.50 82 TRP A O 1
ATOM 710 N N . PHE A 1 83 ? -19.447 -11.267 -9.115 1.00 83.38 83 PHE A N 1
ATOM 711 C CA . PHE A 1 83 ? -19.473 -11.615 -10.547 1.00 83.38 83 PHE A CA 1
ATOM 712 C C . PHE A 1 83 ? -19.869 -13.080 -10.827 1.00 83.38 83 PHE A C 1
ATOM 714 O O . PHE A 1 83 ? -19.205 -13.789 -11.590 1.00 83.38 83 PHE A O 1
ATOM 721 N N . GLY A 1 84 ? -20.933 -13.562 -10.175 1.00 86.50 84 GLY A N 1
ATOM 722 C CA . GLY A 1 84 ? -21.427 -14.934 -10.341 1.00 86.50 84 GLY A CA 1
ATOM 723 C C . GLY A 1 84 ? -20.535 -16.014 -9.717 1.00 86.50 84 GLY A C 1
ATOM 724 O O . GLY A 1 84 ? -20.716 -17.203 -9.984 1.00 86.50 84 GLY A O 1
ATOM 725 N N . ARG A 1 85 ? -19.534 -15.632 -8.914 1.00 89.31 85 ARG A N 1
ATOM 726 C CA . ARG A 1 85 ? -18.631 -16.551 -8.211 1.00 89.31 85 ARG A CA 1
ATOM 727 C C . ARG A 1 85 ? -18.776 -16.380 -6.712 1.00 89.31 85 ARG A C 1
ATOM 729 O O . ARG A 1 85 ? -18.887 -15.267 -6.215 1.00 89.31 85 ARG A O 1
ATOM 736 N N . LYS A 1 86 ? -18.703 -17.490 -5.979 1.00 94.44 86 LYS A N 1
ATOM 737 C CA . LYS A 1 86 ? -18.626 -17.433 -4.519 1.00 94.44 86 LYS A CA 1
ATOM 738 C C . LYS A 1 86 ? -17.255 -16.924 -4.079 1.00 94.44 86 LYS A C 1
ATOM 740 O O . LYS A 1 86 ? -16.242 -17.376 -4.611 1.00 94.44 86 LYS A O 1
ATOM 745 N N . ILE A 1 87 ? -17.244 -16.057 -3.077 1.00 94.38 87 ILE A N 1
ATOM 746 C CA . ILE A 1 87 ? -16.071 -15.589 -2.328 1.00 94.38 87 ILE A CA 1
ATOM 747 C C . ILE A 1 87 ? -16.335 -15.795 -0.826 1.00 94.38 87 ILE A C 1
ATOM 749 O O . ILE A 1 87 ? -17.502 -15.920 -0.440 1.00 94.38 87 ILE A O 1
ATOM 753 N N . PRO A 1 88 ? -15.304 -15.900 0.029 1.00 96.31 88 PRO A N 1
ATOM 754 C CA . PRO A 1 88 ? -15.531 -15.921 1.470 1.00 96.31 88 PRO A CA 1
ATOM 755 C C . PRO A 1 88 ? -16.118 -14.578 1.923 1.00 96.31 88 PRO A C 1
ATOM 757 O O . PRO A 1 88 ? -15.702 -13.528 1.438 1.00 96.31 88 PRO A O 1
ATOM 760 N N . SER A 1 89 ? -17.085 -14.608 2.841 1.00 96.88 89 SER A N 1
ATOM 761 C CA . SER A 1 89 ? -17.668 -13.376 3.397 1.00 96.88 89 SER A CA 1
ATOM 762 C C . SER A 1 89 ? -16.740 -12.663 4.379 1.00 96.88 89 SER A C 1
ATOM 764 O O . SER A 1 89 ? -16.902 -11.466 4.592 1.00 96.88 89 SER A O 1
ATOM 766 N N . ARG A 1 90 ? -15.769 -13.383 4.952 1.00 95.94 90 ARG A N 1
ATOM 767 C CA . ARG A 1 90 ? -14.710 -12.840 5.808 1.00 95.94 90 ARG A CA 1
ATOM 768 C C . ARG A 1 90 ? -13.407 -13.612 5.633 1.00 95.94 90 ARG A C 1
ATOM 770 O O . ARG A 1 90 ? -13.440 -14.811 5.342 1.00 95.94 90 ARG A O 1
ATOM 777 N N . VAL A 1 91 ? -12.280 -12.945 5.847 1.00 96.81 91 VAL A N 1
ATOM 778 C CA . VAL A 1 91 ? -10.938 -13.537 5.831 1.00 96.81 91 VAL A CA 1
ATOM 779 C C . VAL A 1 91 ? -10.190 -13.086 7.093 1.00 96.81 91 VAL A C 1
ATOM 781 O O . VAL A 1 91 ? -10.172 -11.887 7.360 1.00 96.81 91 VAL A O 1
ATOM 784 N N . PRO A 1 92 ? -9.589 -14.007 7.868 1.00 95.88 92 PRO A N 1
ATOM 785 C CA . PRO A 1 92 ? -8.795 -13.642 9.040 1.00 95.88 92 PRO A CA 1
ATOM 786 C C . PRO A 1 92 ? -7.521 -12.887 8.640 1.00 95.88 92 PRO A C 1
ATOM 788 O O . PRO A 1 92 ? -6.916 -13.174 7.603 1.00 95.88 92 PRO A O 1
ATOM 791 N N . GLU A 1 93 ? -7.091 -11.935 9.467 1.00 94.06 93 GLU A N 1
ATOM 792 C CA . GLU A 1 93 ? -5.948 -11.063 9.165 1.00 94.06 93 GLU A CA 1
ATOM 793 C C . GLU A 1 93 ? -4.631 -11.828 9.089 1.00 94.06 93 GLU A C 1
ATOM 795 O O . GLU A 1 93 ? -3.781 -11.523 8.255 1.00 94.06 93 GLU A O 1
ATOM 800 N N . SER A 1 94 ? -4.488 -12.885 9.885 1.00 92.94 94 SER A N 1
ATOM 801 C CA . SER A 1 94 ? -3.332 -13.789 9.895 1.00 92.94 94 SER A CA 1
ATOM 802 C C . SER A 1 94 ? -3.038 -14.445 8.544 1.00 92.94 94 SER A C 1
ATOM 804 O O . SER A 1 94 ? -1.915 -14.898 8.319 1.00 92.94 94 SER A O 1
ATOM 806 N N . VAL A 1 95 ? -4.000 -14.475 7.616 1.00 95.38 95 VAL A N 1
ATOM 807 C CA . VAL A 1 95 ? -3.830 -14.966 6.237 1.00 95.38 95 VAL A CA 1
ATOM 808 C C . VAL A 1 95 ? -3.110 -13.932 5.366 1.00 95.38 95 VAL A C 1
ATOM 810 O O . VAL A 1 95 ? -2.401 -14.304 4.432 1.00 95.38 95 VAL A O 1
ATOM 813 N N . LEU A 1 96 ? -3.236 -12.640 5.672 1.00 95.44 96 LEU A N 1
ATOM 814 C CA . LEU A 1 96 ? -2.743 -11.518 4.866 1.00 95.44 96 LEU A CA 1
ATOM 815 C C . LEU A 1 96 ? -1.523 -10.828 5.503 1.00 95.44 96 LEU A C 1
ATOM 817 O O . LEU A 1 96 ? -0.531 -10.551 4.821 1.00 95.44 96 LEU A O 1
ATOM 821 N N . ILE A 1 97 ? -1.580 -10.582 6.812 1.00 94.12 97 ILE A N 1
ATOM 822 C CA . ILE A 1 97 ? -0.696 -9.688 7.565 1.00 94.12 97 ILE A CA 1
ATOM 823 C C . ILE A 1 97 ? -0.033 -10.455 8.721 1.00 94.12 97 ILE A C 1
ATOM 825 O O . ILE A 1 97 ? -0.607 -11.365 9.312 1.00 94.12 97 ILE A O 1
ATOM 829 N N . GLY A 1 98 ? 1.210 -10.092 9.038 1.00 90.62 98 GLY A N 1
ATOM 830 C CA . GLY A 1 98 ? 1.948 -10.561 10.211 1.00 90.62 98 GLY A CA 1
ATOM 831 C C . GLY A 1 98 ? 2.449 -9.401 11.077 1.00 90.62 98 GLY A C 1
ATOM 832 O O . GLY A 1 98 ? 1.975 -8.268 10.983 1.00 90.62 98 GLY A O 1
ATOM 833 N N . GLY A 1 99 ? 3.449 -9.663 11.920 1.00 89.00 99 GLY A N 1
ATOM 834 C CA . GLY A 1 99 ? 4.054 -8.628 12.759 1.00 89.00 99 GLY A CA 1
ATOM 835 C C . GLY A 1 99 ? 3.127 -8.099 13.862 1.00 89.00 99 GLY A C 1
ATOM 836 O O . GLY A 1 99 ? 2.280 -8.827 14.375 1.00 89.00 99 GLY A O 1
ATOM 837 N N . TRP A 1 100 ? 3.275 -6.830 14.257 1.00 90.12 100 TRP A N 1
ATOM 838 C CA . TRP A 1 100 ? 2.462 -6.266 15.353 1.00 90.12 100 TRP A CA 1
ATOM 839 C C . TRP A 1 100 ? 0.967 -6.244 15.011 1.00 90.12 100 TRP A C 1
ATOM 841 O O . TRP A 1 100 ? 0.152 -6.656 15.827 1.00 90.12 100 TRP A O 1
ATOM 851 N N . LEU A 1 101 ? 0.619 -5.870 13.776 1.00 92.25 101 LEU A N 1
ATOM 852 C CA . LEU A 1 101 ? -0.762 -5.844 13.275 1.00 92.25 101 LEU A CA 1
ATOM 853 C C . LEU A 1 101 ? -1.429 -7.222 13.228 1.00 92.25 101 LEU A C 1
ATOM 855 O O . LEU A 1 101 ? -2.633 -7.313 13.444 1.00 92.25 101 LEU A O 1
ATOM 859 N N . GLY A 1 102 ? -0.646 -8.273 12.969 1.00 88.94 102 GLY A N 1
ATOM 860 C CA . GLY A 1 102 ? -1.097 -9.664 13.053 1.00 88.94 102 GLY A CA 1
ATOM 861 C C . GLY A 1 102 ? -1.134 -10.217 14.483 1.00 88.94 102 GLY A C 1
ATOM 862 O O . GLY A 1 102 ? -1.354 -11.408 14.663 1.00 88.94 102 GLY A O 1
ATOM 863 N N . GLY A 1 103 ? -0.860 -9.393 15.504 1.00 84.31 103 GLY A N 1
ATOM 864 C CA . GLY A 1 103 ? -0.904 -9.788 16.915 1.00 84.31 103 GLY A CA 1
ATOM 865 C C . GLY A 1 103 ? 0.263 -10.668 17.373 1.00 84.31 103 GLY A C 1
ATOM 866 O O . GLY A 1 103 ? 0.234 -11.191 18.481 1.00 84.31 103 GLY A O 1
ATOM 867 N N . VAL A 1 104 ? 1.297 -10.834 16.550 1.00 78.44 104 VAL A N 1
ATOM 868 C CA . VAL A 1 104 ? 2.401 -11.775 16.805 1.00 78.44 104 VAL A CA 1
ATOM 869 C C . VAL A 1 104 ? 3.672 -11.098 17.337 1.00 78.44 104 VAL A C 1
ATOM 871 O O . VAL A 1 104 ? 4.654 -11.754 17.668 1.00 78.44 104 VAL A O 1
ATOM 874 N N . VAL A 1 105 ? 3.666 -9.768 17.458 1.00 78.56 105 VAL A N 1
ATOM 875 C CA . VAL A 1 105 ? 4.726 -8.990 18.116 1.00 78.56 105 VAL A CA 1
ATOM 876 C C . VAL A 1 105 ? 4.108 -8.198 19.262 1.00 78.56 105 VAL A C 1
ATOM 878 O O . VAL A 1 105 ? 3.142 -7.466 19.058 1.00 78.56 105 VAL A O 1
ATOM 881 N N . ARG A 1 106 ? 4.676 -8.316 20.468 1.00 77.81 106 ARG A N 1
ATOM 882 C CA . ARG A 1 106 ? 4.232 -7.560 21.650 1.00 77.81 106 ARG A CA 1
ATOM 883 C C . ARG A 1 106 ? 5.000 -6.253 21.792 1.00 77.81 106 ARG A C 1
ATOM 885 O O . ARG A 1 106 ? 6.229 -6.273 21.833 1.00 77.81 106 ARG A O 1
ATOM 892 N N . GLN A 1 107 ? 4.274 -5.148 21.935 1.00 71.38 107 GLN A N 1
ATOM 893 C CA . GLN A 1 107 ? 4.839 -3.830 22.223 1.00 71.38 107 GLN A CA 1
ATOM 894 C C . GLN A 1 107 ? 4.213 -3.270 23.504 1.00 71.38 107 GLN A C 1
ATOM 896 O O . GLN A 1 107 ? 3.012 -2.994 23.557 1.00 71.38 107 GLN A O 1
ATOM 901 N N . ASP A 1 108 ? 5.060 -3.053 24.508 1.00 68.88 108 ASP A N 1
ATOM 902 C CA . ASP A 1 108 ? 4.698 -2.326 25.725 1.00 68.88 108 ASP A CA 1
ATOM 903 C C . ASP A 1 108 ? 5.065 -0.844 25.554 1.00 68.88 108 ASP A C 1
ATOM 905 O O . ASP A 1 108 ? 6.064 -0.520 24.903 1.00 68.88 108 ASP A O 1
ATOM 909 N N . LEU A 1 109 ? 4.298 0.057 26.165 1.00 66.56 109 LEU A N 1
ATOM 910 C CA . LEU A 1 109 ? 4.625 1.482 26.244 1.00 66.56 109 LEU A CA 1
ATOM 911 C C . LEU A 1 109 ? 5.187 1.847 27.619 1.00 66.56 109 LEU A C 1
ATOM 913 O O . LEU A 1 109 ? 4.542 1.596 28.636 1.00 66.56 109 LEU A O 1
ATOM 917 N N . SER A 1 110 ? 6.345 2.516 27.666 1.00 53.84 110 SER A N 1
ATOM 918 C CA . SER A 1 110 ? 6.845 3.138 28.898 1.00 53.84 110 SER A CA 1
ATOM 919 C C . SER A 1 110 ? 6.096 4.444 29.173 1.00 53.84 110 SER A C 1
ATOM 921 O O . SER A 1 110 ? 6.215 5.396 28.403 1.00 53.84 110 SER A O 1
ATOM 923 N N . ALA A 1 111 ? 5.354 4.521 30.275 1.00 52.44 111 ALA A N 1
ATOM 924 C CA . ALA A 1 111 ? 4.776 5.781 30.727 1.00 52.44 111 ALA A CA 1
ATOM 925 C C . ALA A 1 111 ? 5.858 6.730 31.248 1.00 52.44 111 ALA A C 1
ATOM 927 O O . ALA A 1 111 ? 6.379 6.545 32.346 1.00 52.44 111 ALA A O 1
ATOM 928 N N . GLU A 1 112 ? 6.137 7.793 30.497 1.00 47.50 112 GLU A N 1
ATOM 929 C CA . GLU A 1 112 ? 6.820 8.979 31.033 1.00 47.50 112 GLU A CA 1
ATOM 930 C C . GLU A 1 112 ? 5.873 9.887 31.845 1.00 47.50 112 GLU A C 1
ATOM 932 O O . GLU A 1 112 ? 6.306 10.875 32.437 1.00 47.50 112 GLU A O 1
ATOM 937 N N . HIS A 1 113 ? 4.585 9.541 31.948 1.00 43.00 113 HIS A N 1
ATOM 938 C CA . HIS A 1 113 ? 3.629 10.195 32.842 1.00 43.00 113 HIS A CA 1
ATOM 939 C C . HIS A 1 113 ? 2.883 9.162 33.695 1.00 43.00 113 HIS A C 1
ATOM 941 O O . HIS A 1 113 ? 2.272 8.239 33.173 1.00 43.00 113 HIS A O 1
ATOM 947 N N . GLU A 1 114 ? 2.949 9.334 35.019 1.00 51.59 114 GLU A N 1
ATOM 948 C CA . GLU A 1 114 ? 2.177 8.597 36.044 1.00 51.59 114 GLU A CA 1
ATOM 949 C C . GLU A 1 114 ? 2.592 7.144 36.356 1.00 51.59 114 GLU A C 1
ATOM 951 O O . GLU A 1 114 ? 1.969 6.498 37.196 1.00 51.59 114 GLU A O 1
ATOM 956 N N . GLY A 1 115 ? 3.670 6.619 35.764 1.00 62.19 115 GLY A N 1
ATOM 957 C CA . GLY A 1 115 ? 4.263 5.336 36.180 1.00 62.19 115 GLY A CA 1
ATOM 958 C C . GLY A 1 115 ? 3.466 4.073 35.809 1.00 62.19 115 GLY A C 1
ATOM 959 O O . GLY A 1 115 ? 3.798 2.993 36.297 1.00 62.19 115 GLY A O 1
ATOM 960 N N . THR A 1 116 ? 2.449 4.181 34.943 1.00 71.06 116 THR A N 1
ATOM 961 C CA . THR A 1 116 ? 1.631 3.045 34.470 1.00 71.06 116 THR A CA 1
ATOM 962 C C . THR A 1 116 ? 2.068 2.572 33.085 1.00 71.06 116 THR A C 1
ATOM 964 O O . THR A 1 116 ? 1.906 3.286 32.105 1.00 71.06 116 THR A O 1
ATOM 967 N N . VAL A 1 117 ? 2.580 1.349 32.963 1.00 77.06 117 VAL A N 1
ATOM 968 C CA . VAL A 1 117 ? 2.975 0.774 31.664 1.00 77.06 117 VAL A CA 1
ATOM 969 C C . VAL A 1 117 ? 1.729 0.243 30.944 1.00 77.06 117 VAL A C 1
ATOM 971 O O . VAL A 1 117 ? 0.984 -0.548 31.519 1.00 77.06 117 VAL A O 1
ATOM 974 N N . TRP A 1 118 ? 1.482 0.658 29.699 1.00 83.69 118 TRP A N 1
ATOM 975 C CA . TRP A 1 118 ? 0.326 0.191 28.918 1.00 83.69 118 TRP A CA 1
ATOM 976 C C . TRP A 1 118 ? 0.742 -0.893 27.922 1.00 83.69 118 TRP A C 1
ATOM 978 O O . TRP A 1 118 ? 1.669 -0.698 27.135 1.00 83.69 118 TRP A O 1
ATOM 988 N N . ASP A 1 119 ? 0.044 -2.025 27.935 1.00 86.19 119 ASP A N 1
ATOM 989 C CA . ASP A 1 119 ? 0.184 -3.066 26.918 1.00 86.19 119 ASP A CA 1
ATOM 990 C C . ASP A 1 119 ? -0.724 -2.733 25.729 1.00 86.19 119 ASP A C 1
ATOM 992 O O . ASP A 1 119 ? -1.950 -2.708 25.851 1.00 86.19 119 ASP A O 1
ATOM 996 N N . THR A 1 120 ? -0.112 -2.461 24.577 1.00 88.38 120 THR A N 1
ATOM 997 C CA . THR A 1 120 ? -0.824 -2.081 23.344 1.00 88.38 120 THR A CA 1
ATOM 998 C C . THR A 1 120 ? -0.888 -3.210 22.323 1.00 88.38 120 THR A C 1
ATOM 1000 O O . THR A 1 120 ? -1.347 -3.000 21.205 1.00 88.38 120 THR A O 1
ATOM 1003 N N . THR A 1 121 ? -0.450 -4.417 22.691 1.00 88.62 121 THR A N 1
ATOM 1004 C CA . THR A 1 121 ? -0.468 -5.587 21.806 1.00 88.62 121 THR A CA 1
ATOM 1005 C C . THR A 1 121 ? -1.880 -5.818 21.257 1.00 88.62 121 THR A C 1
ATOM 1007 O O . THR A 1 121 ? -2.813 -5.906 22.063 1.00 88.62 121 THR A O 1
ATOM 1010 N N . PRO A 1 122 ? -2.069 -5.938 19.929 1.00 93.44 122 PRO A N 1
ATOM 1011 C CA . PRO A 1 122 ? -3.380 -6.197 19.355 1.00 93.44 122 PRO A CA 1
ATOM 1012 C C . PRO A 1 122 ? -3.973 -7.530 19.806 1.00 93.44 122 PRO A C 1
ATOM 1014 O O . PRO A 1 122 ? -3.264 -8.524 19.995 1.00 93.44 122 PRO A O 1
ATOM 1017 N N . VAL A 1 123 ? -5.292 -7.551 19.968 1.00 93.88 123 VAL A N 1
ATOM 1018 C CA . VAL A 1 123 ? -6.063 -8.747 20.331 1.00 93.88 123 VAL A CA 1
ATOM 1019 C C . VAL A 1 123 ? -7.120 -9.040 19.274 1.00 93.88 123 VAL A C 1
ATOM 1021 O O . VAL A 1 123 ? -7.518 -8.133 18.551 1.00 93.88 123 VAL A O 1
ATOM 1024 N N . SER A 1 124 ? -7.580 -10.287 19.174 1.00 94.31 124 SER A N 1
ATOM 1025 C CA . SER A 1 124 ? -8.628 -10.655 18.226 1.00 94.31 124 SER A CA 1
ATOM 1026 C C . SER A 1 124 ? -9.987 -10.146 18.717 1.00 94.31 124 SER A C 1
ATOM 1028 O O . SER A 1 124 ? -10.210 -9.985 19.924 1.00 94.31 124 SER A O 1
ATOM 1030 N N . ARG A 1 125 ? -10.912 -9.906 17.784 1.00 94.44 125 ARG A N 1
ATOM 1031 C CA . ARG A 1 125 ? -12.303 -9.573 18.107 1.00 94.44 125 ARG A CA 1
ATOM 1032 C C . ARG A 1 125 ? -12.966 -10.612 19.031 1.00 94.44 125 ARG A C 1
ATOM 1034 O O . ARG A 1 125 ? -13.502 -10.173 20.046 1.00 94.44 125 ARG A O 1
ATOM 1041 N N . PRO A 1 126 ? -12.878 -11.940 18.796 1.00 94.19 126 PRO A N 1
ATOM 1042 C CA . PRO A 1 126 ? -13.442 -12.932 19.719 1.00 94.19 126 PRO A CA 1
ATOM 1043 C C . PRO A 1 126 ? -12.918 -12.807 21.157 1.00 94.19 126 PRO A C 1
ATOM 1045 O O . PRO A 1 126 ? -13.701 -12.822 22.105 1.00 94.19 126 PRO A O 1
ATOM 1048 N N . TYR A 1 127 ? -11.608 -12.592 21.336 1.00 94.81 127 TYR A N 1
ATOM 1049 C CA . TYR A 1 127 ? -11.029 -12.395 22.668 1.00 94.81 127 TYR A CA 1
ATOM 1050 C C . TYR A 1 127 ? -11.550 -11.124 23.350 1.00 94.81 127 TYR A C 1
ATOM 1052 O O . TYR A 1 127 ? -11.826 -11.125 24.553 1.00 94.81 127 TYR A O 1
ATOM 1060 N N . PHE A 1 128 ? -11.680 -10.025 22.599 1.00 95.94 128 PHE A N 1
ATOM 1061 C CA . PHE A 1 128 ? -12.296 -8.803 23.113 1.00 95.94 128 PHE A CA 1
ATOM 1062 C C . PHE A 1 128 ? -13.750 -9.046 23.515 1.00 95.94 128 PHE A C 1
ATOM 1064 O O . PHE A 1 128 ? -14.154 -8.596 24.580 1.00 95.94 128 PHE A O 1
ATOM 1071 N N . GLU A 1 129 ? -14.521 -9.777 22.712 1.00 95.44 129 GLU A N 1
ATOM 1072 C CA . GLU A 1 129 ? -15.926 -10.052 23.003 1.00 95.44 129 GLU A CA 1
ATOM 1073 C C . GLU A 1 129 ? -16.120 -10.866 24.286 1.00 95.44 129 GLU A C 1
ATOM 1075 O O . GLU A 1 129 ? -17.044 -10.577 25.047 1.00 95.44 129 GLU A O 1
ATOM 1080 N N . GLU A 1 130 ? -15.221 -11.816 24.557 1.00 95.25 130 GLU A N 1
ATOM 1081 C CA . GLU A 1 130 ? -15.178 -12.575 25.811 1.00 95.25 130 GLU A CA 1
ATOM 1082 C C . GLU A 1 130 ? -14.704 -11.715 26.996 1.00 95.25 130 GLU A C 1
ATOM 1084 O O . GLU A 1 130 ? -15.288 -11.754 28.078 1.00 95.25 130 GLU A O 1
ATOM 1089 N N . THR A 1 131 ? -13.650 -10.919 26.800 1.00 94.50 131 THR A N 1
ATOM 1090 C CA . THR A 1 131 ? -13.019 -10.117 27.866 1.00 94.50 131 THR A CA 1
ATOM 1091 C C . THR A 1 131 ? -13.838 -8.887 28.257 1.00 94.50 131 THR A C 1
ATOM 1093 O O . THR A 1 131 ? -13.750 -8.415 29.390 1.00 94.50 131 THR A O 1
ATOM 1096 N N . CYS A 1 132 ? -14.575 -8.338 27.300 1.00 96.75 132 CYS A N 1
ATOM 1097 C CA . CYS A 1 132 ? -15.393 -7.143 27.400 1.00 96.75 132 CYS A CA 1
ATOM 1098 C C . CYS A 1 132 ? -16.802 -7.501 26.910 1.00 96.75 132 CYS A C 1
ATOM 1100 O O . CYS A 1 132 ? -17.138 -7.218 25.754 1.00 96.75 132 CYS A O 1
ATOM 1102 N N . PRO A 1 133 ? -17.640 -8.142 27.739 1.00 97.00 133 PRO A N 1
ATOM 1103 C CA . PRO A 1 133 ? -19.008 -8.459 27.351 1.00 97.00 133 PRO A CA 1
ATOM 1104 C C . PRO A 1 133 ? -19.829 -7.174 27.166 1.00 97.00 133 PRO A C 1
ATOM 1106 O O . PRO A 1 133 ? -19.458 -6.105 27.652 1.00 97.00 133 PRO A O 1
ATOM 1109 N N . THR A 1 134 ? -20.938 -7.264 26.429 1.00 96.25 134 THR A N 1
ATOM 1110 C CA . THR A 1 134 ? -21.759 -6.121 25.971 1.00 96.25 134 THR A CA 1
ATOM 1111 C C . THR A 1 134 ? -22.120 -5.142 27.097 1.00 96.25 134 THR A C 1
ATOM 1113 O O . THR A 1 134 ? -22.135 -3.933 26.874 1.00 96.25 134 THR A O 1
ATOM 1116 N N . GLU A 1 135 ? -22.385 -5.653 28.299 1.00 95.88 135 GLU A N 1
ATOM 1117 C CA . GLU A 1 135 ? -22.730 -4.910 29.514 1.00 95.88 135 GLU A CA 1
ATOM 1118 C C . GLU A 1 135 ? -21.568 -4.123 30.146 1.00 95.88 135 GLU A C 1
ATOM 1120 O O . GLU A 1 135 ? -21.814 -3.182 30.899 1.00 95.88 135 GLU A O 1
ATOM 1125 N N . GLU A 1 136 ? -20.317 -4.481 29.844 1.00 95.44 136 GLU A N 1
ATOM 1126 C CA . GLU A 1 136 ? -19.112 -3.772 30.298 1.00 95.44 136 GLU A CA 1
ATOM 1127 C C . GLU A 1 136 ? -18.599 -2.759 29.264 1.00 95.44 136 GLU A C 1
ATOM 1129 O O . GLU A 1 136 ? -17.707 -1.958 29.563 1.00 95.44 136 GLU A O 1
ATOM 1134 N N . ARG A 1 137 ? -19.139 -2.784 28.038 1.00 97.56 137 ARG A N 1
ATOM 1135 C CA . ARG A 1 137 ? -18.710 -1.894 26.957 1.00 97.56 137 ARG A CA 1
ATOM 1136 C C . ARG A 1 137 ? -19.297 -0.502 27.123 1.00 97.56 137 ARG A C 1
ATOM 1138 O O . ARG A 1 137 ? -20.494 -0.320 27.343 1.00 97.56 137 ARG A O 1
ATOM 1145 N N . VAL A 1 138 ? -18.443 0.493 26.922 1.00 97.69 138 VAL A N 1
ATOM 1146 C CA . VAL A 1 138 ? -18.863 1.866 26.641 1.00 97.69 138 VAL A CA 1
ATOM 1147 C C . VAL A 1 138 ? -18.830 2.064 25.136 1.00 97.69 138 VAL A C 1
ATOM 1149 O O . VAL A 1 138 ? -17.860 1.694 24.474 1.00 97.69 138 VAL A O 1
ATOM 1152 N N . TYR A 1 139 ? -19.889 2.670 24.616 1.00 97.12 139 TYR A N 1
ATOM 1153 C CA . TYR A 1 139 ? -20.073 2.886 23.192 1.00 97.12 139 TYR A CA 1
ATOM 1154 C C . TYR A 1 139 ? -19.866 4.354 22.836 1.00 97.12 139 TYR A C 1
ATOM 1156 O O . TYR A 1 139 ? -20.427 5.229 23.494 1.00 97.12 139 TYR A O 1
ATOM 1164 N N . LEU A 1 140 ? -19.113 4.616 21.770 1.00 96.44 140 LEU A N 1
ATOM 1165 C CA . LEU A 1 140 ? -18.984 5.948 21.178 1.00 96.44 140 LEU A CA 1
ATOM 1166 C C . LEU A 1 140 ? -19.500 5.941 19.743 1.00 96.44 140 LEU A C 1
ATOM 1168 O O . LEU A 1 140 ? -19.087 5.116 18.930 1.00 96.44 140 LEU A O 1
ATOM 1172 N N . SER A 1 141 ? -20.384 6.882 19.429 1.00 96.75 141 SER A N 1
ATOM 1173 C CA . SER A 1 141 ? -20.808 7.135 18.056 1.00 96.75 141 SER A CA 1
ATOM 1174 C C . SER A 1 141 ? -19.721 7.913 17.320 1.00 96.75 141 SER A C 1
ATOM 1176 O O . SER A 1 141 ? -19.321 8.996 17.755 1.00 96.75 141 SER A O 1
ATOM 1178 N N . VAL A 1 142 ? -19.243 7.381 16.192 1.00 95.50 142 VAL A N 1
ATOM 1179 C CA . VAL A 1 142 ? -18.281 8.087 15.335 1.00 95.50 142 VAL A CA 1
ATOM 1180 C C . VAL A 1 142 ? -18.879 9.400 14.837 1.00 95.50 142 VAL A C 1
ATOM 1182 O O . VAL A 1 142 ? -18.215 10.426 14.930 1.00 95.50 142 VAL A O 1
ATOM 1185 N N . GLY A 1 143 ? -20.134 9.403 14.383 1.00 93.88 143 GLY A N 1
ATOM 1186 C CA . GLY A 1 143 ? -20.823 10.610 13.924 1.00 93.88 143 GLY A CA 1
ATOM 1187 C C . GLY A 1 143 ? -20.847 11.721 14.975 1.00 93.88 143 GLY A C 1
ATOM 1188 O O . GLY A 1 143 ? -20.505 12.858 14.663 1.00 93.88 143 GLY A O 1
ATOM 1189 N N . GLU A 1 144 ? -21.148 11.390 16.235 1.00 92.94 144 GLU A N 1
ATOM 1190 C CA . GLU A 1 144 ? -21.151 12.370 17.335 1.00 92.94 144 GLU A CA 1
ATOM 1191 C C . GLU A 1 144 ? -19.756 12.945 17.602 1.00 92.94 144 GLU A C 1
ATOM 1193 O O . GLU A 1 144 ? -19.602 14.150 17.820 1.00 92.94 144 GLU A O 1
ATOM 1198 N N . VAL A 1 145 ? -18.718 12.103 17.542 1.00 94.19 145 VAL A N 1
ATOM 1199 C CA . VAL A 1 145 ? -17.333 12.576 17.645 1.00 94.19 145 VAL A CA 1
ATOM 1200 C C . VAL A 1 145 ? -17.010 13.498 16.473 1.00 94.19 145 VAL A C 1
ATOM 1202 O O . VAL A 1 145 ? -16.568 14.622 16.682 1.00 94.19 145 VAL A O 1
ATOM 1205 N N . MET A 1 146 ? -17.293 13.072 15.246 1.00 94.94 146 MET A N 1
ATOM 1206 C CA . MET A 1 146 ? -17.000 13.829 14.028 1.00 94.94 146 MET A CA 1
ATOM 1207 C C . MET A 1 146 ? -17.767 15.162 13.949 1.00 94.94 146 MET A C 1
ATOM 1209 O O . MET A 1 146 ? -17.291 16.107 13.314 1.00 94.94 146 MET A O 1
ATOM 1213 N N . ASP A 1 147 ? -18.912 15.271 14.629 1.00 94.75 147 ASP A N 1
ATOM 1214 C CA . ASP A 1 147 ? -19.688 16.504 14.768 1.00 94.75 147 ASP A CA 1
ATOM 1215 C C . ASP A 1 147 ? -19.236 17.412 15.924 1.00 94.75 147 ASP A C 1
ATOM 1217 O O . ASP A 1 147 ? -19.699 18.551 16.004 1.00 94.75 147 ASP A O 1
ATOM 1221 N N . THR A 1 148 ? -18.326 16.973 16.794 1.00 93.81 148 THR A N 1
ATOM 1222 C CA . THR A 1 148 ? -17.791 17.801 17.889 1.00 93.81 148 THR A CA 1
ATOM 1223 C C . THR A 1 148 ? -17.036 19.015 17.334 1.00 93.81 148 THR A C 1
ATOM 1225 O O . THR A 1 148 ? -16.359 18.918 16.307 1.00 93.81 148 THR A O 1
ATOM 1228 N N . MET A 1 149 ? -17.143 20.174 17.994 1.00 93.88 149 MET A N 1
ATOM 1229 C CA . MET A 1 149 ? -16.389 21.369 17.598 1.00 93.88 149 MET A CA 1
ATOM 1230 C C . MET A 1 149 ? -14.906 21.200 17.950 1.00 93.88 149 MET A C 1
ATOM 1232 O O . MET A 1 149 ? -14.572 20.750 19.046 1.00 93.88 149 MET A O 1
ATOM 1236 N N . MET A 1 150 ? -14.001 21.601 17.054 1.00 90.69 150 MET A N 1
ATOM 1237 C CA . MET A 1 150 ? -12.551 21.522 17.282 1.00 90.69 150 MET A CA 1
ATOM 1238 C C . MET A 1 150 ? -12.129 22.262 18.560 1.00 90.69 150 MET A C 1
ATOM 1240 O O . MET A 1 150 ? -11.293 21.756 19.301 1.00 90.69 150 MET A O 1
ATOM 1244 N N . ASP A 1 151 ? -12.766 23.393 18.873 1.00 90.31 151 ASP A N 1
ATOM 1245 C CA . ASP A 1 151 ? -12.564 24.199 20.088 1.00 90.31 151 ASP A CA 1
ATOM 1246 C C . ASP A 1 151 ? -12.768 23.408 21.396 1.00 90.31 151 ASP A C 1
ATOM 1248 O O . ASP A 1 151 ? -12.226 23.770 22.442 1.00 90.31 151 ASP A O 1
ATOM 1252 N N . GLU A 1 152 ? -13.562 22.334 21.363 1.00 88.44 152 GLU A N 1
ATOM 1253 C CA . GLU A 1 152 ? -13.843 21.506 22.539 1.00 88.44 152 GLU A CA 1
ATOM 1254 C C . GLU A 1 152 ? -12.722 20.505 22.830 1.00 88.44 152 GLU A C 1
ATOM 1256 O O . GLU A 1 152 ? -12.574 20.051 23.971 1.00 88.44 152 GLU A O 1
ATOM 1261 N N . VAL A 1 153 ? -11.934 20.140 21.817 1.00 87.56 153 VAL A N 1
ATOM 1262 C CA . VAL A 1 153 ? -10.936 19.062 21.891 1.00 87.56 153 VAL A CA 1
ATOM 1263 C C . VAL A 1 153 ? -9.505 19.546 21.655 1.00 87.56 153 VAL A C 1
ATOM 1265 O O . VAL A 1 153 ? -8.583 18.976 22.231 1.00 87.56 153 VAL A O 1
ATOM 1268 N N . LEU A 1 154 ? -9.298 20.616 20.889 1.00 84.12 154 LEU A N 1
ATOM 1269 C CA . LEU A 1 154 ? -7.984 21.167 20.559 1.00 84.12 154 LEU A CA 1
ATOM 1270 C C . LEU A 1 154 ? -7.833 22.611 21.058 1.00 84.12 154 LEU A C 1
ATOM 1272 O O . LEU A 1 154 ? -8.789 23.382 21.111 1.00 84.12 154 LEU A O 1
ATOM 1276 N N . ASP A 1 155 ? -6.597 23.008 21.375 1.00 79.75 155 ASP A N 1
ATOM 1277 C CA . ASP A 1 155 ? -6.274 24.415 21.634 1.00 79.75 155 ASP A CA 1
ATOM 1278 C C . ASP A 1 155 ? -6.225 25.191 20.312 1.00 79.75 155 ASP A C 1
ATOM 1280 O O . ASP A 1 155 ? -5.184 25.296 19.660 1.00 79.75 155 ASP A O 1
ATOM 1284 N N . VAL A 1 156 ? -7.362 25.758 19.915 1.00 78.44 156 VAL A N 1
ATOM 1285 C CA . VAL A 1 156 ? -7.500 26.533 18.672 1.00 78.44 156 VAL A CA 1
ATOM 1286 C C . VAL A 1 156 ? -6.666 27.813 18.642 1.00 78.44 156 VAL A C 1
ATOM 1288 O O . VAL A 1 156 ? -6.477 28.386 17.577 1.00 78.44 156 VAL A O 1
ATOM 1291 N N . LYS A 1 157 ? -6.061 28.253 19.756 1.00 81.25 157 LYS A N 1
ATOM 1292 C CA . LYS A 1 157 ? -5.045 29.323 19.688 1.00 81.25 157 LYS A CA 1
ATOM 1293 C C . LYS A 1 157 ? -3.812 28.886 18.906 1.00 81.25 157 LYS A C 1
ATOM 1295 O O . LYS A 1 157 ? -3.122 29.722 18.328 1.00 81.25 157 LYS A O 1
ATOM 1300 N N . ARG A 1 158 ? -3.531 27.583 18.910 1.00 72.81 158 ARG A N 1
ATOM 1301 C CA . ARG A 1 158 ? -2.448 26.959 18.153 1.00 72.81 158 ARG A CA 1
ATOM 1302 C C . ARG A 1 158 ? -2.830 26.678 16.698 1.00 72.81 158 ARG A C 1
ATOM 1304 O O . ARG A 1 158 ? -1.934 26.600 15.863 1.00 72.81 158 ARG A O 1
ATOM 1311 N N . TYR A 1 159 ? -4.129 26.562 16.430 1.00 74.50 159 TYR A N 1
ATOM 1312 C CA . TYR A 1 159 ? -4.723 26.233 15.133 1.00 74.50 159 TYR A CA 1
ATOM 1313 C C . TYR A 1 159 ? -5.915 27.161 14.841 1.00 74.50 159 TYR A C 1
ATOM 1315 O O . TYR A 1 159 ? -7.068 26.717 14.851 1.00 74.50 159 TYR A O 1
ATOM 1323 N N . PRO A 1 160 ? -5.681 28.475 14.667 1.00 82.62 160 PRO A N 1
ATOM 1324 C CA . PRO A 1 160 ? -6.757 29.455 14.515 1.00 82.62 160 PRO A CA 1
ATOM 1325 C C . PRO A 1 160 ? -7.646 29.188 13.292 1.00 82.62 160 PRO A C 1
ATOM 1327 O O . PRO A 1 160 ? -8.816 29.557 13.293 1.00 82.62 160 PRO A O 1
ATOM 1330 N N . GLU A 1 161 ? -7.124 28.511 12.270 1.00 82.88 161 GLU A N 1
ATOM 1331 C CA . GLU A 1 161 ? -7.848 28.070 11.076 1.00 82.88 161 GLU A CA 1
ATOM 1332 C C . GLU A 1 161 ? -8.902 26.981 11.339 1.00 82.88 161 GLU A C 1
ATOM 1334 O O . GLU A 1 161 ? -9.733 26.711 10.464 1.00 82.88 161 GLU A O 1
ATOM 1339 N N . LEU A 1 162 ? -8.859 26.348 12.516 1.00 83.44 162 LEU A N 1
ATOM 1340 C CA . LEU A 1 162 ? -9.809 25.321 12.955 1.00 83.44 162 LEU A CA 1
ATOM 1341 C C . LEU A 1 162 ? -10.896 25.866 13.883 1.00 83.44 162 LEU A C 1
ATOM 1343 O O . LEU A 1 162 ? -11.835 25.138 14.197 1.00 83.44 162 LEU A O 1
ATOM 1347 N N . ALA A 1 163 ? -10.795 27.130 14.301 1.00 87.69 163 ALA A N 1
ATOM 1348 C CA . ALA A 1 163 ? -11.763 27.739 15.201 1.00 87.69 163 ALA A CA 1
ATOM 1349 C C . ALA A 1 163 ? -13.178 27.709 14.599 1.00 87.69 163 ALA A C 1
ATOM 1351 O O . ALA A 1 163 ? -13.400 28.157 13.472 1.00 87.69 163 ALA A O 1
ATOM 1352 N N . GLY A 1 164 ? -14.138 27.183 15.360 1.00 90.19 164 GLY A N 1
ATOM 1353 C CA . GLY A 1 164 ? -15.539 27.088 14.943 1.00 90.19 164 GLY A CA 1
ATOM 1354 C C . GLY A 1 164 ? -15.844 26.005 13.900 1.00 90.19 164 GLY A C 1
ATOM 1355 O O . GLY A 1 164 ? -16.982 25.936 13.436 1.00 90.19 164 GLY A O 1
ATOM 1356 N N . LYS A 1 165 ? -14.870 25.161 13.539 1.00 92.50 165 LYS A N 1
ATOM 1357 C CA . LYS A 1 165 ? -15.070 24.005 12.652 1.00 92.50 165 LYS A CA 1
ATOM 1358 C C . LYS A 1 165 ? -15.376 22.742 13.447 1.00 92.50 165 LYS A C 1
ATOM 1360 O O . LYS A 1 165 ? -14.932 22.594 14.587 1.00 92.50 165 LYS A O 1
ATOM 1365 N N . ARG A 1 166 ? -16.092 21.798 12.836 1.00 94.56 166 ARG A N 1
ATOM 1366 C CA . ARG A 1 166 ? -16.269 20.444 13.387 1.00 94.56 166 ARG A CA 1
ATOM 1367 C C . ARG A 1 166 ? -15.084 19.546 13.045 1.00 94.56 166 ARG A C 1
ATOM 1369 O O . ARG A 1 166 ? -14.356 19.816 12.092 1.00 94.56 166 ARG A O 1
ATOM 1376 N N . ILE A 1 167 ? -14.919 18.440 13.774 1.00 92.50 167 ILE A N 1
ATOM 1377 C CA . ILE A 1 167 ? -13.849 17.464 13.504 1.00 92.50 167 ILE A CA 1
ATOM 1378 C C . ILE A 1 167 ? -13.890 16.967 12.049 1.00 92.50 167 ILE A C 1
ATOM 1380 O O . ILE A 1 167 ? -12.847 16.891 11.407 1.00 92.50 167 ILE A O 1
ATOM 1384 N N . LYS A 1 168 ? -15.082 16.722 11.487 1.00 92.94 168 LYS A N 1
ATOM 1385 C CA . LYS A 1 168 ? -15.279 16.328 10.075 1.00 92.94 168 LYS A CA 1
ATOM 1386 C C . LYS A 1 168 ? -14.860 17.367 9.028 1.00 92.94 168 LYS A C 1
ATOM 1388 O O . LYS A 1 168 ? -14.904 17.085 7.836 1.00 92.94 168 LYS A O 1
ATOM 1393 N N . GLU A 1 169 ? -14.520 18.578 9.454 1.00 91.50 169 GLU A N 1
ATOM 1394 C CA . GLU A 1 169 ? -14.038 19.675 8.607 1.00 91.50 169 GLU A CA 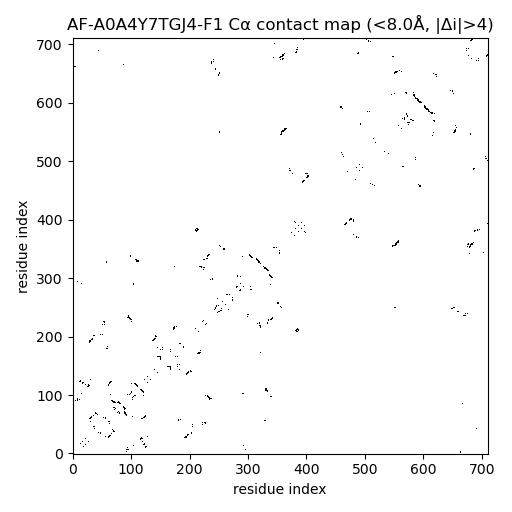1
ATOM 1395 C C . GLU A 1 169 ? -12.519 19.866 8.765 1.00 91.50 169 GLU A C 1
ATOM 1397 O O . GLU A 1 169 ? -11.997 20.974 8.617 1.00 91.50 169 GLU A O 1
ATOM 1402 N N . TYR A 1 170 ? -11.813 18.780 9.101 1.00 90.06 170 TYR A N 1
ATOM 1403 C CA . TYR A 1 170 ? -10.358 18.729 9.171 1.00 90.06 170 TYR A CA 1
ATOM 1404 C C . TYR A 1 170 ? -9.719 19.166 7.844 1.00 90.06 170 TYR A C 1
ATOM 1406 O O . TYR A 1 170 ? -10.263 18.952 6.761 1.00 90.06 170 TYR A O 1
ATOM 1414 N N . SER A 1 171 ? -8.540 19.782 7.934 1.00 86.00 171 SER A N 1
ATOM 1415 C CA . SER A 1 171 ? -7.771 20.233 6.763 1.00 86.00 171 SER A CA 1
ATOM 1416 C C . SER A 1 171 ? -6.656 19.251 6.394 1.00 86.00 171 SER A C 1
ATOM 1418 O O . SER A 1 171 ? -6.274 19.150 5.231 1.00 86.00 171 SER A O 1
ATOM 1420 N N . ASP A 1 172 ? -6.139 18.513 7.378 1.00 88.75 172 ASP A N 1
ATOM 1421 C CA . ASP A 1 172 ? -5.165 17.442 7.188 1.00 88.75 172 ASP A CA 1
ATOM 1422 C C . ASP A 1 172 ? -5.420 16.275 8.162 1.00 88.75 172 ASP A C 1
ATOM 1424 O O . ASP A 1 172 ? -6.160 16.401 9.142 1.00 88.75 172 ASP A O 1
ATOM 1428 N N . GLY A 1 173 ? -4.814 15.117 7.896 1.00 90.44 173 GLY A N 1
ATOM 1429 C CA . GLY A 1 173 ? -5.009 13.913 8.701 1.00 90.44 173 GLY A CA 1
ATOM 1430 C C . GLY A 1 173 ? -4.432 14.005 10.116 1.00 90.44 173 GLY A C 1
ATOM 1431 O O . GLY A 1 173 ? -4.941 13.348 11.021 1.00 90.44 173 GLY A O 1
ATOM 1432 N N . MET A 1 174 ? -3.404 14.830 10.345 1.00 88.25 174 MET A N 1
ATOM 1433 C CA . MET A 1 174 ? -2.820 15.011 11.678 1.00 88.25 174 MET A CA 1
ATOM 1434 C C . MET A 1 174 ? -3.792 15.746 12.601 1.00 88.25 174 MET A C 1
ATOM 1436 O O . MET A 1 174 ? -3.929 15.362 13.760 1.00 88.25 174 MET A O 1
ATOM 1440 N N . GLN A 1 175 ? -4.512 16.745 12.088 1.00 87.75 175 GLN A N 1
ATOM 1441 C CA . GLN A 1 175 ? -5.580 17.419 12.831 1.00 87.75 175 GLN A CA 1
ATOM 1442 C C . GLN A 1 175 ? -6.668 16.429 13.256 1.00 87.75 175 GLN A C 1
ATOM 1444 O O . GLN A 1 175 ? -7.064 16.415 14.421 1.00 87.75 175 GLN A O 1
ATOM 1449 N N . LEU A 1 176 ? -7.099 15.555 12.339 1.00 92.19 176 LEU A N 1
ATOM 1450 C CA . LEU A 1 176 ? -8.087 14.515 12.626 1.00 92.19 176 LEU A CA 1
ATOM 1451 C C . LEU A 1 176 ? -7.591 13.538 13.707 1.00 92.19 176 LEU A C 1
ATOM 1453 O O . LEU A 1 176 ? -8.304 13.281 14.677 1.00 92.19 176 LEU A O 1
ATOM 1457 N N . LEU A 1 177 ? -6.354 13.040 13.592 1.00 92.62 177 LEU A N 1
ATOM 1458 C CA . LEU A 1 177 ? -5.746 12.145 14.585 1.00 92.62 177 LEU A CA 1
ATOM 1459 C C . LEU A 1 177 ? -5.636 12.808 15.967 1.00 92.62 177 LEU A C 1
ATOM 1461 O O . LEU A 1 177 ? -5.939 12.181 16.982 1.00 92.62 177 LEU A O 1
ATOM 1465 N N . GLN A 1 178 ? -5.220 14.075 16.016 1.00 87.75 178 GLN A N 1
ATOM 1466 C CA . GLN A 1 178 ? -5.115 14.840 17.259 1.00 87.75 178 GLN A CA 1
ATOM 1467 C C . GLN A 1 178 ? -6.483 15.080 17.897 1.00 87.75 178 GLN A C 1
ATOM 1469 O O . GLN A 1 178 ? -6.614 14.931 19.111 1.00 87.75 178 GLN A O 1
ATOM 1474 N N . ALA A 1 179 ? -7.499 15.406 17.098 1.00 91.31 179 ALA A N 1
ATOM 1475 C CA . ALA A 1 179 ? -8.859 15.610 17.577 1.00 91.31 179 ALA A CA 1
ATOM 1476 C C . ALA A 1 179 ? -9.448 14.313 18.158 1.00 91.31 179 ALA A C 1
ATOM 1478 O O . ALA A 1 179 ? -9.980 14.320 19.270 1.00 91.31 179 ALA A O 1
ATOM 1479 N N . TRP A 1 180 ? -9.260 13.181 17.469 1.00 94.38 180 TRP A N 1
ATOM 1480 C CA . TRP A 1 180 ? -9.627 11.857 17.977 1.00 94.38 180 TRP A CA 1
ATOM 1481 C C . TRP A 1 180 ? -8.904 11.507 19.273 1.00 94.38 180 TRP A C 1
ATOM 1483 O O . TRP A 1 180 ? -9.544 11.102 20.245 1.00 94.38 180 TRP A O 1
ATOM 1493 N N . LYS A 1 181 ? -7.582 11.696 19.323 1.00 92.25 181 LYS A N 1
ATOM 1494 C CA . LYS A 1 181 ? -6.800 11.464 20.541 1.00 92.25 181 LYS A CA 1
ATOM 1495 C C . LYS A 1 181 ? -7.327 12.305 21.701 1.00 92.25 181 LYS A C 1
ATOM 1497 O O . LYS A 1 181 ? -7.624 11.757 22.758 1.00 92.25 181 LYS A O 1
ATOM 1502 N N . ALA A 1 182 ? -7.498 13.608 21.494 1.00 90.56 182 ALA A N 1
ATOM 1503 C CA . ALA A 1 182 ? -7.977 14.512 22.529 1.00 90.56 182 ALA A CA 1
ATOM 1504 C C . ALA A 1 182 ? -9.396 14.161 23.000 1.00 90.56 182 ALA A C 1
ATOM 1506 O O . ALA A 1 182 ? -9.685 14.246 24.194 1.00 90.56 182 ALA A O 1
ATOM 1507 N N . ARG A 1 183 ? -10.274 13.708 22.094 1.00 93.25 183 ARG A N 1
ATOM 1508 C CA . ARG A 1 183 ? -11.606 13.202 22.450 1.00 93.25 183 ARG A CA 1
ATOM 1509 C C . ARG A 1 183 ? -11.531 11.943 23.311 1.00 93.25 183 ARG A C 1
ATOM 1511 O O . ARG A 1 183 ? -12.271 11.842 24.289 1.00 93.25 183 ARG A O 1
ATOM 1518 N N . LEU A 1 184 ? -10.659 11.000 22.959 1.00 93.62 184 LEU A N 1
ATOM 1519 C CA . LEU A 1 184 ? -10.458 9.741 23.685 1.00 93.62 184 LEU A CA 1
ATOM 1520 C C . LEU A 1 184 ? -9.744 9.934 25.036 1.00 93.62 184 LEU A C 1
ATOM 1522 O O . LEU A 1 184 ? -9.797 9.039 25.877 1.00 93.62 184 LEU A O 1
ATOM 1526 N N . GLU A 1 185 ? -9.117 11.092 25.257 1.00 89.75 185 GLU A N 1
ATOM 1527 C CA . GLU A 1 185 ? -8.480 11.502 26.518 1.00 89.75 185 GLU A CA 1
ATOM 1528 C C . GLU A 1 185 ? -9.398 12.316 27.449 1.00 89.75 185 GLU A C 1
ATOM 1530 O O . GLU A 1 185 ? -8.988 12.669 28.559 1.00 89.75 185 GLU A O 1
ATOM 1535 N N . LYS A 1 186 ? -10.645 12.594 27.045 1.00 91.12 186 LYS A N 1
ATOM 1536 C CA . LYS A 1 186 ? -11.653 13.225 27.913 1.00 91.12 186 LYS A CA 1
ATOM 1537 C C . LYS A 1 186 ? -12.062 12.299 29.060 1.00 91.12 186 LYS A C 1
ATOM 1539 O O . LYS A 1 186 ? -12.052 11.081 28.920 1.00 91.12 186 LYS A O 1
ATOM 1544 N N . GLU A 1 187 ? -12.447 12.889 30.191 1.00 91.81 187 GLU A N 1
ATOM 1545 C CA . GLU A 1 187 ? -12.739 12.186 31.452 1.00 91.81 187 GLU A CA 1
ATOM 1546 C C . GLU A 1 187 ? -13.784 11.065 31.317 1.00 91.81 187 GLU A C 1
ATOM 1548 O O . GLU A 1 187 ? -13.664 10.034 31.971 1.00 91.81 187 GLU A O 1
ATOM 1553 N N . ASP A 1 188 ? -14.762 11.223 30.425 1.00 92.56 188 ASP A N 1
ATOM 1554 C CA . ASP A 1 188 ? -15.826 10.247 30.176 1.00 92.56 188 ASP A CA 1
ATOM 1555 C C . ASP A 1 188 ? -15.345 8.962 29.475 1.00 92.56 188 ASP A C 1
ATOM 1557 O O . ASP A 1 188 ? -15.997 7.925 29.578 1.00 92.56 188 ASP A O 1
ATOM 1561 N N . VAL A 1 189 ? -14.201 9.009 28.780 1.00 94.19 189 VAL A N 1
ATOM 1562 C CA . VAL A 1 189 ? -13.683 7.893 27.968 1.00 94.19 189 VAL A CA 1
ATOM 1563 C C . VAL A 1 189 ? -12.272 7.462 28.367 1.00 94.19 189 VAL A C 1
ATOM 1565 O O . VAL A 1 189 ? -11.930 6.285 28.225 1.00 94.19 189 VAL A O 1
ATOM 1568 N N . ARG A 1 190 ? -11.432 8.374 28.868 1.00 91.31 190 ARG A N 1
ATOM 1569 C CA . ARG A 1 190 ? -9.982 8.182 29.065 1.00 91.31 190 ARG A CA 1
ATOM 1570 C C . ARG A 1 190 ? -9.632 6.874 29.764 1.00 91.31 190 ARG A C 1
ATOM 1572 O O . ARG A 1 190 ? -8.740 6.153 29.306 1.00 91.31 190 ARG A O 1
ATOM 1579 N N . ASP A 1 191 ? -10.361 6.556 30.827 1.00 91.44 191 ASP A N 1
ATOM 1580 C CA . ASP A 1 191 ? -10.080 5.426 31.718 1.00 91.44 191 ASP A CA 1
ATOM 1581 C C . ASP A 1 191 ? -10.986 4.208 31.449 1.00 91.44 191 ASP A C 1
ATOM 1583 O O . ASP A 1 191 ? -10.881 3.180 32.116 1.00 91.44 191 ASP A O 1
ATOM 1587 N N . VAL A 1 192 ? -11.838 4.279 30.418 1.00 95.94 192 VAL A N 1
ATOM 1588 C CA . VAL A 1 192 ? -12.685 3.164 29.976 1.00 95.94 192 VAL A CA 1
ATOM 1589 C C . VAL A 1 192 ? -11.818 2.000 29.512 1.00 95.94 192 VAL A C 1
ATOM 1591 O O . VAL A 1 192 ? -11.045 2.125 28.558 1.00 95.94 192 VAL A O 1
ATOM 1594 N N . ARG A 1 193 ? -12.002 0.838 30.143 1.00 95.31 193 ARG A N 1
ATOM 1595 C CA . ARG A 1 193 ? -11.315 -0.405 29.773 1.00 95.31 193 ARG A CA 1
ATOM 1596 C C . ARG A 1 193 ? -11.822 -0.987 28.454 1.00 95.31 193 ARG A C 1
ATOM 1598 O O . ARG A 1 193 ? -11.004 -1.367 27.624 1.00 95.31 193 ARG A O 1
ATOM 1605 N N . CYS A 1 194 ? -13.137 -1.048 28.272 1.00 97.81 194 CYS A N 1
ATOM 1606 C CA . CYS A 1 194 ? -13.798 -1.700 27.144 1.00 97.81 194 CYS A CA 1
ATOM 1607 C C . CYS A 1 194 ? -14.517 -0.653 26.288 1.00 97.81 194 CYS A C 1
ATOM 1609 O O . CYS A 1 194 ? -15.659 -0.301 26.575 1.00 97.81 194 CYS A O 1
ATOM 1611 N N . LEU A 1 195 ? -13.829 -0.112 25.280 1.00 98.25 195 LEU A N 1
ATOM 1612 C CA . LEU A 1 195 ? -14.396 0.884 24.372 1.00 98.25 195 LEU A CA 1
ATOM 1613 C C . LEU A 1 195 ? -14.760 0.247 23.028 1.00 98.25 195 LEU A C 1
ATOM 1615 O O . LEU A 1 195 ? -13.933 -0.429 22.417 1.00 98.25 195 LEU A O 1
ATOM 1619 N N . GLU A 1 196 ? -15.963 0.529 22.544 1.00 98.06 196 GLU A N 1
ATOM 1620 C CA . GLU A 1 196 ? -16.416 0.144 21.211 1.00 98.06 196 GLU A CA 1
ATOM 1621 C C . GLU A 1 196 ? -16.946 1.364 20.453 1.00 98.06 196 GLU A C 1
ATOM 1623 O O . GLU A 1 196 ? -17.769 2.127 20.963 1.00 98.06 196 GLU A O 1
ATOM 1628 N N . LEU A 1 197 ? -16.476 1.560 19.223 1.00 97.00 197 LEU A N 1
ATOM 1629 C CA . LEU A 1 197 ? -17.086 2.504 18.299 1.00 97.00 197 LEU A CA 1
ATOM 1630 C C . LEU A 1 197 ? -18.282 1.833 17.636 1.00 97.00 197 LEU A C 1
ATOM 1632 O O . LEU A 1 197 ? -18.150 0.755 17.051 1.00 97.00 197 LEU A O 1
ATOM 1636 N N . GLN A 1 198 ? -19.439 2.477 17.760 1.00 94.75 198 GLN A N 1
ATOM 1637 C CA . GLN A 1 198 ? -20.735 1.901 17.424 1.00 94.75 198 GLN A CA 1
ATOM 1638 C C . GLN A 1 198 ? -20.815 1.477 15.960 1.00 94.75 198 GLN A C 1
ATOM 1640 O O . GLN A 1 198 ? -20.382 2.201 15.056 1.00 94.75 198 GLN A O 1
ATOM 1645 N N . LYS A 1 199 ? -21.450 0.325 15.731 1.00 91.50 199 LYS A N 1
ATOM 1646 C CA . LYS A 1 199 ? -21.880 -0.099 14.399 1.00 91.50 199 LYS A CA 1
ATOM 1647 C C . LYS A 1 199 ? -22.772 0.979 13.772 1.00 91.50 199 LYS A C 1
ATOM 1649 O O . LYS A 1 199 ? -23.502 1.661 14.488 1.00 91.50 199 LYS A O 1
ATOM 1654 N N . ASP A 1 200 ? -22.692 1.135 12.454 1.00 89.94 200 ASP A N 1
ATOM 1655 C CA . ASP A 1 200 ? -23.516 2.065 11.677 1.00 89.94 200 ASP A CA 1
ATOM 1656 C C . ASP A 1 200 ? -23.358 3.551 12.083 1.00 89.94 200 ASP A C 1
ATOM 1658 O O . ASP A 1 200 ? -24.221 4.373 11.782 1.00 89.94 200 ASP A O 1
ATOM 1662 N N . SER A 1 201 ? -22.251 3.923 12.750 1.00 93.38 201 SER A N 1
ATOM 1663 C CA . SER A 1 201 ? -21.996 5.306 13.196 1.00 93.38 201 SER A CA 1
ATOM 1664 C C . SER A 1 201 ? -20.993 6.090 12.337 1.00 93.38 201 SER A C 1
ATOM 1666 O O . SER A 1 201 ? -20.774 7.273 12.594 1.00 93.38 201 SER A O 1
ATOM 1668 N N . GLY A 1 202 ? -20.405 5.468 11.307 1.00 91.81 202 GLY A N 1
ATOM 1669 C CA . GLY A 1 202 ? -19.397 6.066 10.422 1.00 91.81 202 GLY A CA 1
ATOM 1670 C C . GLY A 1 202 ? -17.996 5.467 10.594 1.00 91.81 202 GLY A C 1
ATOM 1671 O O . GLY A 1 202 ? -17.820 4.470 11.292 1.00 91.81 202 GLY A O 1
ATOM 1672 N N . HIS A 1 203 ? -17.001 6.077 9.944 1.00 92.81 203 HIS A N 1
ATOM 1673 C CA . HIS A 1 203 ? -15.591 5.663 9.991 1.00 92.81 203 HIS A CA 1
ATOM 1674 C C . HIS A 1 203 ? -14.745 6.745 10.665 1.00 92.81 203 HIS A C 1
ATOM 1676 O O . HIS A 1 203 ? -14.927 7.930 10.383 1.00 92.81 203 HIS A O 1
ATOM 1682 N N . ALA A 1 204 ? -13.830 6.356 11.561 1.00 93.94 204 ALA A N 1
ATOM 1683 C CA . ALA A 1 204 ? -12.965 7.316 12.260 1.00 93.94 204 ALA A CA 1
ATOM 1684 C C . ALA A 1 204 ? -12.030 8.057 11.289 1.00 93.94 204 ALA A C 1
ATOM 1686 O O . ALA A 1 204 ? -11.765 9.247 11.461 1.00 93.94 204 ALA A O 1
ATOM 1687 N N . PHE A 1 205 ? -11.591 7.343 10.251 1.00 94.81 205 PHE A N 1
ATOM 1688 C CA . PHE A 1 205 ? -10.873 7.867 9.099 1.00 94.81 205 PHE A CA 1
ATOM 1689 C C . PHE A 1 205 ? -11.708 7.566 7.859 1.00 94.81 205 PHE A C 1
ATOM 1691 O O . PHE A 1 205 ? -11.926 6.406 7.518 1.00 94.81 205 PHE A O 1
ATOM 1698 N N . ASP A 1 206 ? -12.236 8.609 7.226 1.00 88.50 206 ASP A N 1
ATOM 1699 C CA . ASP A 1 206 ? -13.139 8.458 6.091 1.00 88.50 206 ASP A CA 1
ATOM 1700 C C . ASP A 1 206 ? -12.390 8.242 4.764 1.00 88.50 206 ASP A C 1
ATOM 1702 O O . ASP A 1 206 ? -11.172 8.400 4.645 1.00 88.50 206 ASP A O 1
ATOM 1706 N N . PHE A 1 207 ? -13.144 7.885 3.726 1.00 87.19 207 PHE A N 1
ATOM 1707 C CA . PHE A 1 207 ? -12.590 7.660 2.393 1.00 87.19 207 PHE A CA 1
ATOM 1708 C C . PHE A 1 207 ? -12.023 8.932 1.737 1.00 87.19 207 PHE A C 1
ATOM 1710 O O . PHE A 1 207 ? -11.180 8.823 0.844 1.00 87.19 207 PHE A O 1
ATOM 1717 N N . TRP A 1 208 ? -12.446 10.129 2.164 1.00 87.88 208 TRP A N 1
ATOM 1718 C CA . TRP A 1 208 ? -11.931 11.396 1.637 1.00 87.88 208 TRP A CA 1
ATOM 1719 C C . TRP A 1 208 ? -10.494 11.639 2.088 1.00 87.88 208 TRP A C 1
ATOM 1721 O O . TRP A 1 208 ? -9.673 12.121 1.301 1.00 87.88 208 TRP A O 1
ATOM 1731 N N . LEU A 1 209 ? -10.159 11.238 3.317 1.00 93.31 209 LEU A N 1
ATOM 1732 C CA . LEU A 1 209 ? -8.784 11.259 3.798 1.00 93.31 209 LEU A CA 1
ATOM 1733 C C . LEU A 1 209 ? -7.885 10.390 2.910 1.00 93.31 209 LEU A C 1
ATOM 1735 O O . LEU A 1 209 ? -6.852 10.858 2.438 1.00 93.31 209 LEU A O 1
ATOM 1739 N N . PHE A 1 210 ? -8.290 9.145 2.637 1.00 93.31 210 PHE A N 1
ATOM 1740 C CA . PHE A 1 210 ? -7.500 8.207 1.827 1.00 93.31 210 PHE A CA 1
ATOM 1741 C C . PHE A 1 210 ? -7.370 8.632 0.359 1.00 93.31 210 PHE A C 1
ATOM 1743 O O . PHE A 1 210 ? -6.383 8.298 -0.298 1.00 93.31 210 PHE A O 1
ATOM 1750 N N . GLY A 1 211 ? -8.329 9.403 -0.153 1.00 90.62 211 GLY A N 1
ATOM 1751 C CA . GLY A 1 211 ? -8.315 9.950 -1.508 1.00 90.62 211 GLY A CA 1
ATOM 1752 C C . GLY A 1 211 ? -7.536 11.258 -1.682 1.00 90.62 211 GLY A C 1
ATOM 1753 O O . GLY A 1 211 ? -7.517 11.776 -2.797 1.00 90.62 211 GLY A O 1
ATOM 1754 N N . SER A 1 212 ? -6.921 11.821 -0.632 1.00 89.81 212 SER A N 1
ATOM 1755 C CA . SER A 1 212 ? -6.360 13.179 -0.685 1.00 89.81 212 SER A CA 1
ATOM 1756 C C . SER A 1 212 ? -4.959 13.324 -0.063 1.00 89.81 212 SER A C 1
ATOM 1758 O O . SER A 1 212 ? -4.551 12.525 0.784 1.00 89.81 212 SER A O 1
ATOM 1760 N N . PRO A 1 213 ? -4.205 14.384 -0.431 1.00 91.31 213 PRO A N 1
ATOM 1761 C CA . PRO A 1 213 ? -2.923 14.721 0.200 1.00 91.31 213 PRO A CA 1
ATOM 1762 C C . PRO A 1 213 ? -2.997 15.008 1.708 1.00 91.31 213 PRO A C 1
ATOM 1764 O O . PRO A 1 213 ? -1.967 15.012 2.382 1.00 91.31 213 PRO A O 1
ATOM 1767 N N . ALA A 1 214 ? -4.198 15.207 2.271 1.00 91.50 214 ALA A N 1
ATOM 1768 C CA . ALA A 1 214 ? -4.400 15.372 3.712 1.00 91.50 214 ALA A CA 1
ATOM 1769 C C . ALA A 1 214 ? -3.778 14.218 4.520 1.00 91.50 214 ALA A C 1
ATOM 1771 O O . ALA A 1 214 ? -3.282 14.426 5.630 1.00 91.50 214 ALA A O 1
ATOM 1772 N N . LEU A 1 215 ? -3.729 13.014 3.941 1.00 93.00 215 LEU A N 1
ATOM 1773 C CA . LEU A 1 215 ? -3.119 11.830 4.538 1.00 93.00 215 LEU A CA 1
ATOM 1774 C C . LEU A 1 215 ? -1.615 11.996 4.833 1.00 93.00 215 LEU A C 1
ATOM 1776 O O . LEU A 1 215 ? -1.101 11.371 5.762 1.00 93.00 215 LEU A O 1
ATOM 1780 N N . HIS A 1 216 ? -0.884 12.843 4.094 1.00 92.75 216 HIS A N 1
ATOM 1781 C CA . HIS A 1 216 ? 0.578 12.965 4.234 1.00 92.75 216 HIS A CA 1
ATOM 1782 C C . HIS A 1 216 ? 1.009 13.471 5.605 1.00 92.75 216 HIS A C 1
ATOM 1784 O O . HIS A 1 216 ? 2.078 13.091 6.084 1.00 92.75 216 HIS A O 1
ATOM 1790 N N . ALA A 1 217 ? 0.179 14.290 6.254 1.00 90.12 217 ALA A N 1
ATOM 1791 C CA . ALA A 1 217 ? 0.467 14.831 7.578 1.00 90.12 217 ALA A CA 1
ATOM 1792 C C . ALA A 1 217 ? 0.621 13.728 8.643 1.00 90.12 217 ALA A C 1
ATOM 1794 O O . ALA A 1 217 ? 1.325 13.925 9.634 1.00 90.12 217 ALA A O 1
ATOM 1795 N N . LEU A 1 218 ? 0.022 12.552 8.417 1.00 91.75 218 LEU A N 1
ATOM 1796 C CA . LEU A 1 218 ? 0.145 11.380 9.285 1.00 91.75 218 LEU A CA 1
ATOM 1797 C C . LEU A 1 218 ? 1.463 10.625 9.112 1.00 91.75 218 LEU A C 1
ATOM 1799 O O . LEU A 1 218 ? 1.845 9.878 10.010 1.00 91.75 218 LEU A O 1
ATOM 1803 N N . TRP A 1 219 ? 2.168 10.809 7.990 1.00 92.38 219 TRP A N 1
ATOM 1804 C CA . TRP A 1 219 ? 3.335 9.998 7.636 1.00 92.38 219 TRP A CA 1
ATOM 1805 C C . TRP A 1 219 ? 4.418 9.943 8.725 1.00 92.38 219 TRP A C 1
ATOM 1807 O O . TRP A 1 219 ? 4.837 8.828 9.041 1.00 92.38 219 TRP A O 1
ATOM 1817 N N . PRO A 1 220 ? 4.856 11.069 9.334 1.00 87.69 220 PRO A N 1
ATOM 1818 C CA . PRO A 1 220 ? 5.907 11.035 10.353 1.00 87.69 220 PRO A CA 1
ATOM 1819 C C . PRO A 1 220 ? 5.522 10.184 11.571 1.00 87.69 220 PRO A C 1
ATOM 1821 O O . PRO A 1 220 ? 6.297 9.344 12.002 1.00 87.69 220 PRO A O 1
ATOM 1824 N N . SER A 1 221 ? 4.288 10.311 12.063 1.00 86.88 221 SER A N 1
ATOM 1825 C CA . SER A 1 221 ? 3.796 9.514 13.194 1.00 86.88 221 SER A CA 1
ATOM 1826 C C . SER A 1 221 ? 3.573 8.045 12.807 1.00 86.88 221 SER A C 1
ATOM 1828 O O . SER A 1 221 ? 3.939 7.122 13.535 1.00 86.88 221 SER A O 1
ATOM 1830 N N . LEU A 1 222 ? 3.003 7.798 11.625 1.00 91.25 222 LEU A N 1
ATOM 1831 C CA . LEU A 1 222 ? 2.676 6.450 11.166 1.00 91.25 222 LEU A CA 1
ATOM 1832 C C . LEU A 1 222 ? 3.934 5.603 10.930 1.00 91.25 222 LEU A C 1
ATOM 1834 O O . LEU A 1 222 ? 3.976 4.448 11.362 1.00 91.25 222 LEU A O 1
ATOM 1838 N N . VAL A 1 223 ? 4.962 6.167 10.282 1.00 89.31 223 VAL A N 1
ATOM 1839 C CA . VAL A 1 223 ? 6.212 5.452 9.968 1.00 89.31 223 VAL A CA 1
ATOM 1840 C C . VAL A 1 223 ? 7.002 5.087 11.217 1.00 89.31 223 VAL A C 1
ATOM 1842 O O . VAL A 1 223 ? 7.640 4.040 11.233 1.00 89.31 223 VAL A O 1
ATOM 1845 N N . GLU A 1 224 ? 6.926 5.897 12.270 1.00 85.25 224 GLU A N 1
ATOM 1846 C CA . GLU A 1 224 ? 7.600 5.662 13.552 1.00 85.25 224 GLU A CA 1
ATOM 1847 C C . GLU A 1 224 ? 6.840 4.667 14.449 1.00 85.25 224 GLU A C 1
ATOM 1849 O O . GLU A 1 224 ? 7.426 4.050 15.336 1.00 85.25 224 GLU A O 1
ATOM 1854 N N . SER A 1 225 ? 5.546 4.451 14.202 1.00 87.44 225 SER A N 1
ATOM 1855 C CA . SER A 1 225 ? 4.711 3.570 15.024 1.00 87.44 225 SER A CA 1
ATOM 1856 C C . SER A 1 225 ? 4.952 2.066 14.780 1.00 87.44 225 SER A C 1
ATOM 1858 O O . SER A 1 225 ? 5.419 1.671 13.703 1.00 87.44 225 SER A O 1
ATOM 1860 N N . PRO A 1 226 ? 4.560 1.179 15.722 1.00 87.81 226 PRO A N 1
ATOM 1861 C CA . PRO A 1 226 ? 4.654 -0.275 15.550 1.00 87.81 226 PRO A CA 1
ATOM 1862 C C . PRO A 1 226 ? 3.926 -0.805 14.313 1.00 87.81 226 PRO A C 1
ATOM 1864 O O . PRO A 1 226 ? 4.346 -1.823 13.766 1.00 87.81 226 PRO A O 1
ATOM 1867 N N . VAL A 1 227 ? 2.887 -0.096 13.851 1.00 92.38 227 VAL A N 1
ATOM 1868 C CA . VAL A 1 227 ? 2.117 -0.401 12.636 1.00 92.38 227 VAL A CA 1
ATOM 1869 C C . VAL A 1 227 ? 3.048 -0.617 11.442 1.00 92.38 227 VAL A C 1
ATOM 1871 O O . VAL A 1 227 ? 2.982 -1.653 10.782 1.00 92.38 227 VAL A O 1
ATOM 1874 N N . LEU A 1 228 ? 3.960 0.331 11.190 1.00 92.06 228 LEU A N 1
ATOM 1875 C CA . LEU A 1 228 ? 4.919 0.220 10.094 1.00 92.06 228 LEU A CA 1
ATOM 1876 C C . LEU A 1 228 ? 6.261 -0.347 10.551 1.00 92.06 228 LEU A C 1
ATOM 1878 O O . LEU A 1 228 ? 6.851 -1.126 9.801 1.00 92.06 228 LEU A O 1
ATOM 1882 N N . GLN A 1 229 ? 6.743 -0.046 11.758 1.00 87.50 229 GLN A N 1
ATOM 1883 C CA . GLN A 1 229 ? 8.032 -0.561 12.240 1.00 87.50 229 GLN A CA 1
ATOM 1884 C C . GLN A 1 229 ? 8.067 -2.089 12.352 1.00 87.50 229 GLN A C 1
ATOM 1886 O O . GLN A 1 229 ? 9.090 -2.697 12.027 1.00 87.50 229 GLN A O 1
ATOM 1891 N N . HIS A 1 230 ? 6.939 -2.713 12.700 1.00 87.75 230 HIS A N 1
ATOM 1892 C CA . HIS A 1 230 ? 6.778 -4.164 12.789 1.00 87.75 230 HIS A CA 1
ATOM 1893 C C . HIS A 1 230 ? 5.939 -4.750 11.644 1.00 87.75 230 HIS A C 1
ATOM 1895 O O . HIS A 1 230 ? 5.349 -5.812 11.807 1.00 87.75 230 HIS A O 1
ATOM 1901 N N . TRP A 1 231 ? 5.873 -4.082 10.487 1.00 92.06 231 TRP A N 1
ATOM 1902 C CA . TRP A 1 231 ? 5.150 -4.593 9.316 1.00 92.06 231 TRP A CA 1
ATOM 1903 C C . TRP A 1 231 ? 5.725 -5.923 8.802 1.00 92.06 231 TRP A C 1
ATOM 1905 O O . TRP A 1 231 ? 6.938 -6.049 8.602 1.00 92.06 231 TRP A O 1
ATOM 1915 N N . SER A 1 232 ? 4.838 -6.869 8.489 1.00 91.81 232 SER A N 1
ATOM 1916 C CA . SER A 1 232 ? 5.145 -8.090 7.740 1.00 91.81 232 SER A CA 1
ATOM 1917 C C . SER A 1 232 ? 3.917 -8.553 6.959 1.00 91.81 232 SER A C 1
ATOM 1919 O O . SER A 1 232 ? 2.796 -8.397 7.435 1.00 91.81 232 SER A O 1
ATOM 1921 N N . PHE A 1 233 ? 4.123 -9.202 5.811 1.00 94.62 233 PHE A N 1
ATOM 1922 C CA . PHE A 1 233 ? 3.094 -10.085 5.251 1.00 94.62 233 PHE A CA 1
ATOM 1923 C C . PHE A 1 233 ? 3.051 -11.411 6.032 1.00 94.62 233 PHE A C 1
ATOM 1925 O O . PHE A 1 233 ? 4.002 -11.742 6.751 1.00 94.62 233 PHE A O 1
ATOM 1932 N N . SER A 1 234 ? 1.956 -12.162 5.916 1.00 93.88 234 SER A N 1
ATOM 1933 C CA . SER A 1 234 ? 1.813 -13.458 6.590 1.00 93.88 234 SER A CA 1
ATOM 1934 C C . SER A 1 234 ? 2.761 -14.538 6.024 1.00 93.88 234 SER A C 1
ATOM 1936 O O . SER A 1 234 ? 3.225 -14.425 4.880 1.00 93.88 234 SER A O 1
ATOM 1938 N N . PRO A 1 235 ? 3.015 -15.634 6.768 1.00 91.75 235 PRO A N 1
ATOM 1939 C CA . PRO A 1 235 ? 3.708 -16.808 6.235 1.00 91.75 235 PRO A CA 1
ATOM 1940 C C . PRO A 1 235 ? 3.048 -17.401 4.980 1.00 91.75 235 PRO A C 1
ATOM 1942 O O . PRO A 1 235 ? 3.765 -17.839 4.082 1.00 91.75 235 PRO A O 1
ATOM 1945 N N . LEU A 1 236 ? 1.712 -17.358 4.868 1.00 94.06 236 LEU A N 1
ATOM 1946 C CA . LEU A 1 236 ? 0.987 -17.801 3.669 1.00 94.06 236 LEU A CA 1
ATOM 1947 C C . LEU A 1 236 ? 1.380 -16.980 2.429 1.00 94.06 236 LEU A C 1
ATOM 1949 O O . LEU A 1 236 ? 1.706 -17.541 1.382 1.00 94.06 236 LEU A O 1
ATOM 1953 N N . ILE A 1 237 ? 1.387 -15.648 2.548 1.00 95.12 237 ILE A N 1
ATOM 1954 C CA . ILE A 1 237 ? 1.781 -14.755 1.449 1.00 95.12 237 ILE A CA 1
ATOM 1955 C C . ILE A 1 237 ? 3.262 -14.933 1.110 1.00 95.12 237 ILE A C 1
ATOM 1957 O O . ILE A 1 237 ? 3.632 -14.967 -0.067 1.00 95.12 237 ILE A O 1
ATOM 1961 N N . TYR A 1 238 ? 4.113 -15.081 2.128 1.00 91.19 238 TYR A N 1
ATOM 1962 C CA . TYR A 1 238 ? 5.544 -15.286 1.936 1.00 91.19 238 TYR A CA 1
ATOM 1963 C C . TYR A 1 238 ? 5.857 -16.590 1.195 1.00 91.19 238 TYR A C 1
ATOM 1965 O O . TYR A 1 238 ? 6.683 -16.597 0.281 1.00 91.19 238 TYR A O 1
ATOM 1973 N N . GLU A 1 239 ? 5.180 -17.684 1.540 1.00 88.81 239 GLU A N 1
ATOM 1974 C CA . GLU A 1 239 ? 5.338 -18.968 0.862 1.00 88.81 239 GLU A CA 1
ATOM 1975 C C . GLU A 1 239 ? 4.881 -18.896 -0.599 1.00 88.81 239 GLU A C 1
ATOM 1977 O O . GLU A 1 239 ? 5.630 -19.299 -1.494 1.00 88.81 239 GLU A O 1
ATOM 1982 N N . ALA A 1 240 ? 3.695 -18.331 -0.854 1.00 91.25 240 ALA A N 1
ATOM 1983 C CA . ALA A 1 240 ? 3.169 -18.153 -2.206 1.00 91.25 240 ALA A CA 1
ATOM 1984 C C . ALA A 1 240 ? 4.131 -17.327 -3.071 1.00 91.25 240 ALA A C 1
ATOM 1986 O O . ALA A 1 240 ? 4.446 -17.699 -4.205 1.00 91.25 240 ALA A O 1
ATOM 1987 N N . PHE A 1 241 ? 4.662 -16.237 -2.515 1.00 90.25 241 PHE A N 1
ATOM 1988 C CA . PHE A 1 241 ? 5.702 -15.437 -3.147 1.00 90.25 241 PHE A CA 1
ATOM 1989 C C . PHE A 1 241 ? 6.952 -16.270 -3.455 1.00 90.25 241 PHE A C 1
ATOM 1991 O O . PHE A 1 241 ? 7.432 -16.270 -4.590 1.00 90.25 241 PHE A O 1
ATOM 1998 N N . ARG A 1 242 ? 7.493 -16.992 -2.466 1.00 84.56 242 ARG A N 1
ATOM 1999 C CA . ARG A 1 242 ? 8.742 -17.753 -2.608 1.00 84.56 242 ARG A CA 1
ATOM 2000 C C . ARG A 1 242 ? 8.605 -18.838 -3.676 1.00 84.56 242 ARG A C 1
ATOM 2002 O O . ARG A 1 242 ? 9.471 -18.949 -4.537 1.00 84.56 242 ARG A O 1
ATOM 2009 N N . ARG A 1 243 ? 7.482 -19.559 -3.691 1.00 85.56 243 ARG A N 1
ATOM 2010 C CA . ARG A 1 243 ? 7.192 -20.594 -4.692 1.00 85.56 243 ARG A CA 1
ATOM 2011 C C . ARG A 1 243 ? 7.187 -20.035 -6.115 1.00 85.56 243 ARG A C 1
ATOM 2013 O O . ARG A 1 243 ? 7.798 -20.603 -7.016 1.00 85.56 243 ARG A O 1
ATOM 2020 N N . ASN A 1 244 ? 6.552 -18.883 -6.317 1.00 85.12 244 ASN A N 1
ATOM 2021 C CA . ASN A 1 244 ? 6.437 -18.269 -7.641 1.00 85.12 244 ASN A CA 1
ATOM 2022 C C . ASN A 1 244 ? 7.730 -17.580 -8.107 1.00 85.12 244 ASN A C 1
ATOM 2024 O O . ASN A 1 244 ? 8.038 -17.583 -9.299 1.00 85.12 244 ASN A O 1
ATOM 2028 N N . THR A 1 245 ? 8.511 -17.021 -7.181 1.00 77.12 245 THR A N 1
ATOM 2029 C CA . THR A 1 245 ? 9.752 -16.299 -7.505 1.00 77.12 245 THR A CA 1
ATOM 2030 C C . THR A 1 245 ? 10.981 -17.198 -7.591 1.00 77.12 245 THR A C 1
ATOM 2032 O O . THR A 1 245 ? 11.810 -16.980 -8.469 1.00 77.12 245 THR A O 1
ATOM 2035 N N . ALA A 1 246 ? 11.101 -18.207 -6.726 1.00 68.06 246 ALA A N 1
ATOM 2036 C CA . ALA A 1 246 ? 12.280 -19.063 -6.624 1.00 68.06 246 ALA A CA 1
ATOM 2037 C C . ALA A 1 246 ? 12.121 -20.417 -7.310 1.00 68.06 246 ALA A C 1
ATOM 2039 O O . ALA A 1 246 ? 13.020 -20.846 -8.034 1.00 68.06 246 ALA A O 1
ATOM 2040 N N . ASP A 1 247 ? 10.984 -21.079 -7.100 1.00 63.31 247 ASP A N 1
ATOM 2041 C CA . ASP A 1 247 ? 10.840 -22.494 -7.458 1.00 63.31 247 ASP A CA 1
ATOM 2042 C C . ASP A 1 247 ? 10.405 -22.659 -8.918 1.00 63.31 247 ASP A C 1
ATOM 2044 O O . ASP A 1 247 ? 10.784 -23.621 -9.587 1.00 63.31 247 ASP A O 1
ATOM 2048 N N . LEU A 1 248 ? 9.620 -21.699 -9.413 1.00 60.97 248 LEU A N 1
ATOM 2049 C CA . LEU A 1 248 ? 9.027 -21.731 -10.749 1.00 60.97 248 LEU A CA 1
ATOM 2050 C C . LEU A 1 248 ? 9.684 -20.767 -11.740 1.00 60.97 248 LEU A C 1
ATOM 2052 O O . LEU A 1 248 ? 9.380 -20.830 -12.928 1.00 60.97 248 LEU A O 1
ATOM 2056 N N . GLY A 1 249 ? 10.554 -19.866 -11.270 1.00 66.38 249 GLY A N 1
ATOM 2057 C CA . GLY A 1 249 ? 11.247 -18.892 -12.120 1.00 66.38 249 GLY A CA 1
ATOM 2058 C C . GLY A 1 249 ? 10.316 -17.952 -12.898 1.00 66.38 249 GLY A C 1
ATOM 2059 O O . GLY A 1 249 ? 10.762 -17.328 -13.860 1.00 66.38 249 GLY A O 1
ATOM 2060 N N . LEU A 1 250 ? 9.042 -17.824 -12.495 1.00 67.56 250 LEU A N 1
ATOM 2061 C CA . LEU A 1 250 ? 8.013 -17.075 -13.231 1.00 67.56 250 LEU A CA 1
ATOM 2062 C C . LEU A 1 250 ? 8.325 -15.579 -13.328 1.00 67.56 250 LEU A C 1
ATOM 2064 O O . LEU A 1 250 ? 7.815 -14.891 -14.198 1.00 67.56 250 LEU A O 1
ATOM 2068 N N . LEU A 1 251 ? 9.174 -15.044 -12.458 1.00 68.12 251 LEU A N 1
ATOM 2069 C CA . LEU A 1 251 ? 9.581 -13.640 -12.520 1.00 68.12 251 LEU A CA 1
ATOM 2070 C C . LEU A 1 251 ? 10.937 -13.435 -13.217 1.00 68.12 251 LEU A C 1
ATOM 2072 O O . LEU A 1 251 ? 11.586 -12.415 -13.005 1.00 68.12 251 LEU A O 1
ATOM 2076 N N . GLY A 1 252 ? 11.426 -14.417 -13.984 1.00 61.53 252 GLY A N 1
ATOM 2077 C CA . GLY A 1 252 ? 12.768 -14.360 -14.576 1.00 61.53 252 GLY A CA 1
ATOM 2078 C C . GLY A 1 252 ? 13.900 -14.381 -13.539 1.00 61.53 252 GLY A C 1
ATOM 2079 O O . GLY A 1 252 ? 15.044 -14.035 -13.847 1.00 61.53 252 GLY A O 1
ATOM 2080 N N . VAL A 1 253 ? 13.591 -14.774 -12.299 1.00 62.22 253 VAL A N 1
ATOM 2081 C CA . VAL A 1 253 ? 14.537 -14.852 -11.185 1.00 62.22 253 VAL A CA 1
ATOM 2082 C C . VAL A 1 253 ? 14.970 -16.307 -11.021 1.00 62.22 253 VAL A C 1
ATOM 2084 O O . VAL A 1 253 ? 14.201 -17.148 -10.571 1.00 62.22 253 VAL A O 1
ATOM 2087 N N . ASN A 1 254 ? 16.209 -16.631 -11.399 1.00 55.66 254 ASN A N 1
ATOM 2088 C CA . ASN A 1 254 ? 16.817 -17.913 -11.041 1.00 55.66 254 ASN A CA 1
ATOM 2089 C C . ASN A 1 254 ? 17.564 -17.738 -9.717 1.00 55.66 254 ASN A C 1
ATOM 2091 O O . ASN A 1 254 ? 18.601 -17.082 -9.649 1.00 55.66 254 ASN A O 1
ATOM 2095 N N . VAL A 1 255 ? 16.995 -18.300 -8.658 1.00 48.97 255 VAL A N 1
ATOM 2096 C CA . VAL A 1 255 ? 17.313 -17.971 -7.265 1.00 48.97 255 VAL A CA 1
ATOM 2097 C C . VAL A 1 255 ? 18.598 -18.630 -6.732 1.00 48.97 255 VAL A C 1
ATOM 2099 O O . VAL A 1 255 ? 19.019 -18.357 -5.615 1.00 48.97 255 VAL A O 1
ATOM 2102 N N . LYS A 1 256 ? 19.340 -19.385 -7.556 1.00 43.62 256 LYS A N 1
ATOM 2103 C CA . LYS A 1 256 ? 20.673 -19.892 -7.169 1.00 43.62 256 LYS A CA 1
ATOM 2104 C C . LYS A 1 256 ? 21.730 -18.800 -6.923 1.00 43.62 256 LYS A C 1
ATOM 2106 O O . LYS A 1 256 ? 22.798 -19.124 -6.419 1.00 43.62 256 LYS A O 1
ATOM 2111 N N . SER A 1 257 ? 21.472 -17.543 -7.296 1.00 39.75 257 SER A N 1
ATOM 2112 C CA . SER A 1 257 ? 22.410 -16.421 -7.119 1.00 39.75 257 SER A CA 1
ATOM 2113 C C . SER A 1 257 ? 21.992 -15.387 -6.066 1.00 39.75 257 SER A C 1
ATOM 2115 O O . SER A 1 257 ? 22.671 -14.373 -5.952 1.00 39.75 257 SER A O 1
ATOM 2117 N N . ILE A 1 258 ? 20.878 -15.596 -5.357 1.00 43.97 258 ILE A N 1
ATOM 2118 C CA . ILE A 1 258 ? 20.457 -14.753 -4.226 1.00 43.97 258 ILE A CA 1
ATOM 2119 C C . ILE A 1 258 ? 20.992 -15.445 -2.966 1.00 43.97 258 ILE A C 1
ATOM 2121 O O . ILE A 1 258 ? 20.697 -16.620 -2.729 1.00 43.97 258 ILE A O 1
ATOM 2125 N N . VAL A 1 259 ? 21.906 -14.790 -2.256 1.00 35.25 259 VAL A N 1
ATOM 2126 C CA . VAL A 1 259 ? 22.766 -15.420 -1.247 1.00 35.25 259 VAL A CA 1
ATOM 2127 C C . VAL A 1 259 ? 21.956 -15.659 0.026 1.00 35.25 259 VAL A C 1
ATOM 2129 O O . VAL A 1 259 ? 21.451 -14.737 0.628 1.00 35.25 259 VAL A O 1
ATOM 2132 N N . GLY A 1 260 ? 21.835 -16.916 0.456 1.00 41.53 260 GLY A N 1
ATOM 2133 C CA . GLY A 1 260 ? 21.036 -17.304 1.634 1.00 41.53 260 GLY A CA 1
ATOM 2134 C C . GLY A 1 260 ? 20.218 -18.585 1.442 1.00 41.53 260 GLY A C 1
ATOM 2135 O O . GLY A 1 260 ? 19.494 -19.005 2.340 1.00 41.53 260 GLY A O 1
ATOM 2136 N N . LEU A 1 261 ? 20.327 -19.211 0.267 1.00 43.00 261 LEU A N 1
ATOM 2137 C CA . LEU A 1 261 ? 19.497 -20.342 -0.164 1.00 43.00 261 LEU A CA 1
ATOM 2138 C C . LEU A 1 261 ? 20.297 -21.618 -0.471 1.00 43.00 261 LEU A C 1
ATOM 2140 O O . LEU A 1 261 ? 19.810 -22.511 -1.169 1.00 43.00 261 LEU A O 1
ATOM 2144 N N . GLU A 1 262 ? 21.516 -21.748 0.058 1.00 32.12 262 GLU A N 1
ATOM 2145 C CA . GLU A 1 262 ? 22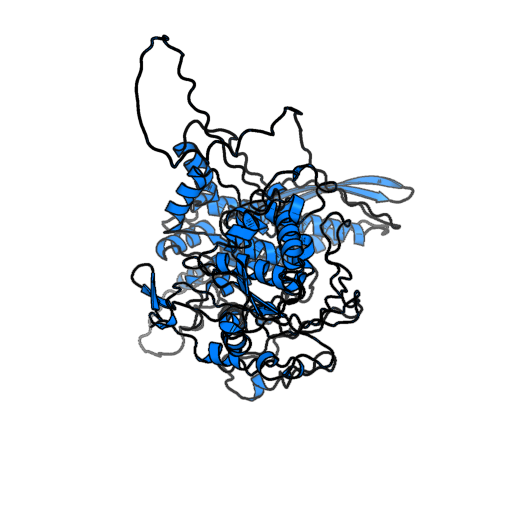.197 -23.046 0.070 1.00 32.12 262 GLU A CA 1
ATOM 2146 C C . GLU A 1 262 ? 21.476 -23.988 1.048 1.00 32.12 262 GLU A C 1
ATOM 2148 O O . GLU A 1 262 ? 21.607 -23.861 2.260 1.00 32.12 262 GLU A O 1
ATOM 2153 N N . GLY A 1 263 ? 20.694 -24.932 0.510 1.00 33.91 263 GLY A N 1
ATOM 2154 C CA . GLY A 1 263 ? 20.148 -26.059 1.278 1.00 33.91 263 GLY A CA 1
ATOM 2155 C C . GLY A 1 263 ? 18.701 -26.452 0.985 1.00 33.91 263 GLY A C 1
ATOM 2156 O O . GLY A 1 263 ? 18.285 -27.530 1.399 1.00 33.91 263 GLY A O 1
ATOM 2157 N N . TRP A 1 264 ? 17.930 -25.646 0.248 1.00 34.69 264 TRP A N 1
ATOM 2158 C CA . TRP A 1 264 ? 16.504 -25.922 0.046 1.00 34.69 264 TRP A CA 1
ATOM 2159 C C . TRP A 1 264 ? 16.186 -26.382 -1.390 1.00 34.69 264 TRP A C 1
ATOM 2161 O O . TRP A 1 264 ? 16.542 -25.728 -2.370 1.00 34.69 264 TRP A O 1
ATOM 2171 N N . SER A 1 265 ? 15.523 -27.539 -1.515 1.00 30.64 265 SER A N 1
ATOM 2172 C CA . SER A 1 265 ? 15.089 -28.158 -2.776 1.00 30.64 265 SER A CA 1
ATOM 2173 C C . SER A 1 265 ? 13.586 -28.460 -2.721 1.00 30.64 265 SER A C 1
ATOM 2175 O O . SER A 1 265 ? 13.161 -29.130 -1.779 1.00 30.64 265 SER A O 1
ATOM 2177 N N . PRO A 1 266 ? 12.788 -28.108 -3.752 1.00 33.56 266 PRO A N 1
ATOM 2178 C CA . PRO A 1 266 ? 11.350 -28.401 -3.801 1.00 33.56 266 PRO A CA 1
ATOM 2179 C C . PRO A 1 266 ? 10.994 -29.897 -3.809 1.00 33.56 266 PRO A C 1
ATOM 2181 O O . PRO A 1 266 ? 9.828 -30.250 -3.676 1.00 33.56 266 PRO A O 1
ATOM 2184 N N . ARG A 1 267 ? 11.971 -30.791 -4.031 1.00 31.09 267 ARG A N 1
ATOM 2185 C CA . ARG A 1 267 ? 11.758 -32.252 -4.054 1.00 31.09 267 ARG A CA 1
ATOM 2186 C C . ARG A 1 267 ? 12.169 -32.958 -2.767 1.00 31.09 267 ARG A C 1
ATOM 2188 O O . ARG A 1 267 ? 11.959 -34.162 -2.667 1.00 31.09 267 ARG A O 1
ATOM 2195 N N . ALA A 1 268 ? 12.742 -32.240 -1.807 1.00 31.67 268 ALA A N 1
ATOM 2196 C CA . ALA A 1 268 ? 13.072 -32.798 -0.510 1.00 31.67 268 ALA A CA 1
ATOM 2197 C C . ALA A 1 268 ? 11.912 -32.521 0.455 1.00 31.67 268 ALA A C 1
ATOM 2199 O O . ALA A 1 268 ? 11.961 -31.594 1.255 1.00 31.67 268 ALA A O 1
ATOM 2200 N N . HIS A 1 269 ? 10.899 -33.390 0.422 1.00 37.50 269 HIS A N 1
ATOM 2201 C CA . HIS A 1 269 ? 10.093 -33.712 1.609 1.00 37.50 269 HIS A CA 1
ATOM 2202 C C . HIS A 1 269 ? 10.924 -34.504 2.644 1.00 37.50 269 HIS A C 1
ATOM 2204 O O . HIS A 1 269 ? 10.382 -35.270 3.435 1.00 37.50 269 HIS A O 1
ATOM 2210 N N . ASP A 1 270 ? 12.248 -34.351 2.627 1.00 31.75 270 ASP A N 1
ATOM 2211 C CA . ASP A 1 270 ? 13.122 -34.976 3.596 1.00 31.75 270 ASP A CA 1
ATOM 2212 C C . ASP A 1 270 ? 13.169 -34.045 4.804 1.00 31.75 270 ASP A C 1
ATOM 2214 O O . ASP A 1 270 ? 13.563 -32.879 4.698 1.00 31.75 270 ASP A O 1
ATOM 2218 N N . GLU A 1 271 ? 12.796 -34.590 5.961 1.00 33.94 271 GLU A N 1
ATOM 2219 C CA . GLU A 1 271 ? 12.806 -33.964 7.293 1.00 33.94 271 GLU A CA 1
ATOM 2220 C C . GLU A 1 271 ? 14.121 -33.218 7.626 1.00 33.94 271 GLU A C 1
ATOM 2222 O O . GLU A 1 271 ? 14.177 -32.427 8.561 1.00 33.94 271 GLU A O 1
ATOM 2227 N N . GLN A 1 272 ? 15.186 -33.418 6.843 1.00 30.03 272 GLN A N 1
ATOM 2228 C CA . GLN A 1 272 ? 16.512 -32.830 7.022 1.00 30.03 272 GLN A CA 1
ATOM 2229 C C . GLN A 1 272 ? 16.696 -31.445 6.365 1.00 30.03 272 GLN A C 1
ATOM 2231 O O . GLN A 1 272 ? 17.549 -30.688 6.820 1.00 30.03 272 GLN A O 1
ATOM 2236 N N . GLY A 1 273 ? 15.890 -31.063 5.362 1.00 32.19 273 GLY A N 1
ATOM 2237 C CA . GLY A 1 273 ? 15.935 -29.721 4.745 1.00 32.19 273 GLY A CA 1
ATOM 2238 C C . GLY A 1 273 ? 15.132 -28.657 5.508 1.00 32.19 273 GLY A C 1
ATOM 2239 O O . GLY A 1 273 ? 15.445 -27.470 5.445 1.00 32.19 273 GLY A O 1
ATOM 2240 N N . LEU A 1 274 ? 14.128 -29.087 6.280 1.00 36.88 274 LEU A N 1
ATOM 2241 C CA . LEU A 1 274 ? 13.462 -28.257 7.291 1.00 36.88 274 LEU A CA 1
ATOM 2242 C C . LEU A 1 274 ? 14.275 -28.167 8.596 1.00 36.88 274 LEU A C 1
ATOM 2244 O O . LEU A 1 274 ? 14.112 -27.213 9.353 1.00 36.88 274 LEU A O 1
ATOM 2248 N N . ALA A 1 275 ? 15.182 -29.119 8.846 1.00 31.22 275 ALA A N 1
ATOM 2249 C CA . ALA A 1 275 ? 16.005 -29.160 10.054 1.00 31.22 275 ALA A CA 1
ATOM 2250 C C . ALA A 1 275 ? 17.188 -28.171 10.058 1.00 31.22 275 ALA A C 1
ATOM 2252 O O . ALA A 1 275 ? 17.732 -27.904 11.128 1.00 31.22 275 ALA A O 1
ATOM 2253 N N . SER A 1 276 ? 17.589 -27.589 8.916 1.00 32.66 276 SER A N 1
ATOM 2254 C CA . SER A 1 276 ? 18.663 -26.577 8.897 1.00 32.66 276 SER A CA 1
ATOM 2255 C C . SER A 1 276 ? 18.206 -25.174 9.320 1.00 32.66 276 SER A C 1
ATOM 2257 O O . SER A 1 276 ? 19.038 -24.285 9.465 1.00 32.66 276 SER A O 1
ATOM 2259 N N . PHE A 1 277 ? 16.910 -24.987 9.586 1.00 38.50 277 PHE A N 1
ATOM 2260 C CA . PHE A 1 277 ? 16.382 -23.887 10.397 1.00 38.50 277 PHE A CA 1
ATOM 2261 C C . PHE A 1 277 ? 15.856 -24.448 11.725 1.00 38.50 277 PHE A C 1
ATOM 2263 O O . PHE A 1 277 ? 14.710 -24.230 12.117 1.00 38.50 277 PHE A O 1
ATOM 2270 N N . SER A 1 278 ? 16.700 -25.216 12.420 1.00 35.06 278 SER A N 1
ATOM 2271 C CA . SER A 1 278 ? 16.493 -25.556 13.828 1.00 35.06 278 SER A CA 1
ATOM 2272 C C . SER A 1 278 ? 16.196 -24.273 14.603 1.00 35.06 278 SER A C 1
ATOM 2274 O O . SER A 1 278 ? 16.993 -23.346 14.476 1.00 35.06 278 SER A O 1
ATOM 2276 N N . ALA A 1 279 ? 15.070 -24.225 15.333 1.00 40.81 279 ALA A N 1
ATOM 2277 C CA . ALA A 1 279 ? 14.701 -23.217 16.340 1.00 40.81 279 ALA A CA 1
ATOM 2278 C C . ALA A 1 279 ? 15.626 -21.987 16.326 1.00 40.81 279 ALA A C 1
ATOM 2280 O O . ALA A 1 279 ? 16.606 -21.937 17.063 1.00 40.81 279 ALA A O 1
ATOM 2281 N N . GLY A 1 280 ? 15.399 -21.081 15.368 1.00 47.59 280 GLY A N 1
ATOM 2282 C CA . GLY A 1 280 ? 16.371 -20.050 15.010 1.00 47.59 280 GLY A CA 1
ATOM 2283 C C . GLY A 1 280 ? 16.618 -19.101 16.171 1.00 47.59 280 GLY A C 1
ATOM 2284 O O . GLY A 1 280 ? 15.863 -18.151 16.348 1.00 47.59 280 GLY A O 1
ATOM 2285 N N . VAL A 1 281 ? 17.656 -19.380 16.954 1.00 49.47 281 VAL A N 1
ATOM 2286 C CA . VAL A 1 281 ? 18.223 -18.447 17.918 1.00 49.47 281 VAL A CA 1
ATOM 2287 C C . VAL A 1 281 ? 18.839 -17.311 17.112 1.00 49.47 281 VAL A C 1
ATOM 2289 O O . VAL A 1 281 ? 19.828 -17.518 16.407 1.00 49.47 281 VAL A O 1
ATOM 2292 N N . VAL A 1 282 ? 18.270 -16.115 17.201 1.00 51.12 282 VAL A N 1
ATOM 2293 C CA . VAL A 1 282 ? 18.825 -14.910 16.579 1.00 51.12 282 VAL A CA 1
ATOM 2294 C C . VAL A 1 282 ? 19.096 -13.899 17.683 1.00 51.12 282 VAL A C 1
ATOM 2296 O O . VAL A 1 282 ? 18.219 -13.596 18.483 1.00 51.12 282 VAL A O 1
ATOM 2299 N N . ASP A 1 283 ? 20.354 -13.464 17.792 1.00 50.44 283 ASP A N 1
ATOM 2300 C CA . ASP A 1 283 ? 20.869 -12.675 18.923 1.00 50.44 283 ASP A CA 1
ATOM 2301 C C . ASP A 1 283 ? 20.624 -13.313 20.306 1.00 50.44 283 ASP A C 1
ATOM 2303 O O . ASP A 1 283 ? 20.467 -12.624 21.313 1.00 50.44 283 ASP A O 1
ATOM 2307 N N . GLY A 1 284 ? 20.610 -14.649 20.374 1.00 52.41 284 GLY A N 1
ATOM 2308 C CA . GLY A 1 284 ? 20.370 -15.384 21.620 1.00 52.41 284 GLY A CA 1
ATOM 2309 C C . GLY A 1 284 ? 18.893 -15.587 21.977 1.00 52.41 284 GLY A C 1
ATOM 2310 O O . GLY A 1 284 ? 18.641 -16.146 23.036 1.00 52.41 284 GLY A O 1
ATOM 2311 N N . ILE A 1 285 ? 17.955 -15.172 21.114 1.00 53.34 285 ILE A N 1
ATOM 2312 C CA . ILE A 1 285 ? 16.501 -15.292 21.311 1.00 53.34 285 ILE A CA 1
ATOM 2313 C C . ILE A 1 285 ? 15.950 -16.376 20.380 1.00 53.34 285 ILE A C 1
ATOM 2315 O O . ILE A 1 285 ? 16.094 -16.266 19.160 1.00 53.34 285 ILE A O 1
ATOM 2319 N N . GLU A 1 286 ? 15.317 -17.416 20.925 1.00 61.59 286 GLU A N 1
ATOM 2320 C CA . GLU A 1 286 ? 14.647 -18.446 20.120 1.00 61.59 286 GLU A CA 1
ATOM 2321 C C . GLU A 1 286 ? 13.375 -17.910 19.439 1.00 61.59 286 GLU A C 1
ATOM 2323 O O . GLU A 1 286 ? 12.645 -17.090 19.989 1.00 61.59 286 GLU A O 1
ATOM 2328 N N . TYR A 1 287 ? 13.044 -18.424 18.248 1.00 63.59 287 TYR A N 1
ATOM 2329 C CA . TYR A 1 287 ? 11.797 -18.085 17.537 1.00 63.59 287 TYR A CA 1
ATOM 2330 C C . TYR A 1 287 ? 10.542 -18.237 18.422 1.00 63.59 287 TYR A C 1
ATOM 2332 O O . TYR A 1 287 ? 9.589 -17.464 18.308 1.00 63.59 287 TYR A O 1
ATOM 2340 N N . ASP A 1 288 ? 10.559 -19.222 19.319 1.00 61.44 288 ASP A N 1
ATOM 2341 C CA . ASP A 1 288 ? 9.446 -19.549 20.208 1.00 61.44 288 ASP A CA 1
ATOM 2342 C C . ASP A 1 288 ? 9.339 -18.552 21.388 1.00 61.44 288 ASP A C 1
ATOM 2344 O O . ASP A 1 288 ? 8.258 -18.379 21.953 1.00 61.44 288 ASP A O 1
ATOM 2348 N N . GLU A 1 289 ? 10.403 -17.793 21.701 1.00 61.50 289 GLU A N 1
ATOM 2349 C CA . GLU A 1 289 ? 10.379 -16.706 22.698 1.00 61.50 289 GLU A CA 1
ATOM 2350 C C . GLU A 1 289 ? 9.551 -15.493 22.242 1.00 61.50 289 GLU A C 1
ATOM 2352 O O . GLU A 1 289 ? 9.076 -14.717 23.076 1.00 61.50 289 GLU A O 1
ATOM 2357 N N . TYR A 1 290 ? 9.298 -15.347 20.935 1.00 65.44 290 TYR A N 1
ATOM 2358 C CA . TYR A 1 290 ? 8.345 -14.358 20.417 1.00 65.44 290 TYR A CA 1
ATOM 2359 C C . TYR A 1 290 ? 6.883 -14.750 20.661 1.00 65.44 290 TYR A C 1
ATOM 2361 O O . TYR A 1 290 ? 5.990 -13.931 20.451 1.00 65.44 290 TYR A O 1
ATOM 2369 N N . GLY A 1 291 ? 6.628 -15.982 21.114 1.00 61.84 291 GLY A N 1
ATOM 2370 C CA . GLY A 1 291 ? 5.283 -16.470 21.398 1.00 61.84 291 GLY A CA 1
ATOM 2371 C C . GLY A 1 291 ? 4.428 -16.681 20.149 1.00 61.84 291 GLY A C 1
ATOM 2372 O O . GLY A 1 291 ? 3.206 -16.610 20.253 1.00 61.84 291 GLY A O 1
ATOM 2373 N N . TYR A 1 292 ? 5.043 -16.925 18.982 1.00 73.56 292 TYR A N 1
ATOM 2374 C CA . TYR A 1 292 ? 4.315 -17.346 17.783 1.00 73.56 292 TYR A CA 1
ATOM 2375 C C . TYR A 1 292 ? 3.850 -18.794 17.979 1.00 73.56 292 TYR A C 1
ATOM 2377 O O . TYR A 1 292 ? 4.702 -19.683 18.079 1.00 73.56 292 TYR A O 1
ATOM 2385 N N . PRO A 1 293 ? 2.535 -19.073 17.987 1.00 77.81 293 PRO A N 1
ATOM 2386 C CA . PRO A 1 293 ? 2.080 -20.448 17.885 1.00 77.81 293 PRO A CA 1
ATOM 2387 C C . PRO A 1 293 ? 2.485 -21.035 16.519 1.00 77.81 293 PRO A C 1
ATOM 2389 O O . PRO A 1 293 ? 2.829 -20.287 15.592 1.00 77.81 293 PRO A O 1
ATOM 2392 N N . PRO A 1 294 ? 2.464 -22.370 16.358 1.00 82.00 294 PRO A N 1
ATOM 2393 C CA . PRO A 1 294 ? 2.654 -22.994 15.055 1.00 82.00 294 PRO A CA 1
ATOM 2394 C C . PRO A 1 294 ? 1.663 -22.423 14.036 1.00 82.00 294 PRO A C 1
ATOM 2396 O O . PRO A 1 294 ? 0.453 -22.459 14.251 1.00 82.00 294 PRO A O 1
ATOM 2399 N N . TYR A 1 295 ? 2.177 -21.881 12.933 1.00 87.75 295 TYR A N 1
ATOM 2400 C CA . TYR A 1 295 ? 1.334 -21.332 11.874 1.00 87.75 295 TYR A CA 1
ATOM 2401 C C . TYR A 1 295 ? 0.666 -22.469 11.071 1.00 87.75 295 TYR A C 1
ATOM 2403 O O . TYR A 1 295 ? 1.329 -23.482 10.817 1.00 87.75 295 TYR A O 1
ATOM 2411 N N . PRO A 1 296 ? -0.603 -22.329 10.638 1.00 90.12 296 PRO A N 1
ATOM 2412 C CA . PRO A 1 296 ? -1.318 -23.385 9.922 1.00 90.12 296 PRO A CA 1
ATOM 2413 C C . PRO A 1 296 ? -0.622 -23.862 8.639 1.00 90.12 296 PRO A C 1
ATOM 2415 O O . PRO A 1 296 ? -0.192 -23.050 7.813 1.00 90.12 296 PRO A O 1
ATOM 2418 N N . GLY A 1 297 ? -0.580 -25.187 8.444 1.00 83.56 297 GLY A N 1
ATOM 2419 C CA . GLY A 1 297 ? -0.147 -25.827 7.195 1.00 83.56 297 GLY A CA 1
ATOM 2420 C C . GLY A 1 297 ? 1.355 -26.104 7.042 1.00 83.56 297 GLY A C 1
ATOM 2421 O O . GLY A 1 297 ? 1.828 -26.095 5.912 1.00 83.56 297 GLY A O 1
ATOM 2422 N N . GLU A 1 298 ? 2.102 -26.325 8.136 1.00 76.75 298 GLU A N 1
ATOM 2423 C CA . GLU A 1 298 ? 3.550 -26.657 8.122 1.00 76.75 298 GLU A CA 1
ATOM 2424 C C . GLU A 1 298 ? 4.391 -25.714 7.234 1.00 76.75 298 GLU A C 1
ATOM 2426 O O . GLU A 1 298 ? 5.227 -26.126 6.428 1.00 76.75 298 GLU A O 1
ATOM 2431 N N . ARG A 1 299 ? 4.147 -24.408 7.368 1.00 79.62 299 ARG A N 1
ATOM 2432 C CA . ARG A 1 299 ? 4.744 -23.378 6.508 1.00 79.62 299 ARG A CA 1
ATOM 2433 C C . ARG A 1 299 ? 6.146 -22.964 6.944 1.00 79.62 299 ARG A C 1
ATOM 2435 O O . ARG A 1 299 ? 6.482 -23.075 8.127 1.00 79.62 299 ARG A O 1
ATOM 2442 N N . PRO A 1 300 ? 6.965 -22.418 6.023 1.00 68.00 300 PRO A N 1
ATOM 2443 C CA . PRO A 1 300 ? 8.268 -21.879 6.385 1.00 68.00 300 PRO A CA 1
ATOM 2444 C C . PRO A 1 300 ? 8.133 -20.768 7.433 1.00 68.00 300 PRO A C 1
ATOM 2446 O O . PRO A 1 300 ? 7.325 -19.846 7.288 1.00 68.00 300 PRO A O 1
ATOM 2449 N N . LYS A 1 301 ? 8.972 -20.836 8.472 1.00 73.44 301 LYS A N 1
ATOM 2450 C CA . LYS A 1 301 ? 9.134 -19.743 9.436 1.00 73.44 301 LYS A CA 1
ATOM 2451 C C . LYS A 1 301 ? 9.643 -18.495 8.707 1.00 73.44 301 LYS A C 1
ATOM 2453 O O . LYS A 1 301 ? 10.481 -18.589 7.808 1.00 73.44 301 LYS A O 1
ATOM 2458 N N . LEU A 1 302 ? 9.134 -17.325 9.091 1.00 79.31 302 LEU A N 1
ATOM 2459 C CA . LEU A 1 302 ? 9.615 -16.063 8.532 1.00 79.31 302 LEU A CA 1
ATOM 2460 C C . LEU A 1 302 ? 11.054 -15.799 9.008 1.00 79.31 302 LEU A C 1
ATOM 2462 O O . LEU A 1 302 ? 11.368 -16.099 10.162 1.00 79.31 302 LEU A O 1
ATOM 2466 N N . PRO A 1 303 ? 11.927 -15.208 8.174 1.00 75.75 303 PRO A N 1
ATOM 2467 C CA . PRO A 1 303 ? 13.240 -14.763 8.628 1.00 75.75 303 PRO A CA 1
ATOM 2468 C C . PRO A 1 303 ? 13.120 -13.797 9.813 1.00 75.75 303 PRO A C 1
ATOM 2470 O O . PRO A 1 303 ? 12.261 -12.913 9.813 1.00 75.75 303 PRO A O 1
ATOM 2473 N N . ILE A 1 304 ? 13.994 -13.930 10.811 1.00 71.25 304 ILE A N 1
ATOM 2474 C CA . ILE A 1 304 ? 14.068 -12.958 11.906 1.00 71.25 304 ILE A CA 1
ATOM 2475 C C . ILE A 1 304 ? 14.874 -11.758 11.415 1.00 71.25 304 ILE A C 1
ATOM 2477 O O . ILE A 1 304 ? 16.037 -11.876 11.035 1.00 71.25 304 ILE A O 1
ATOM 2481 N N . TYR A 1 305 ? 14.243 -10.590 11.409 1.00 70.75 305 TYR A N 1
ATOM 2482 C CA . TYR A 1 305 ? 14.927 -9.338 11.130 1.00 70.75 305 TYR A CA 1
ATOM 2483 C C . TYR A 1 305 ? 15.755 -8.929 12.339 1.00 70.75 305 TYR A C 1
ATOM 2485 O O . TYR A 1 305 ? 15.187 -8.729 13.403 1.00 70.75 305 TYR A O 1
ATOM 2493 N N . THR A 1 306 ? 17.057 -8.731 12.158 1.00 64.38 306 THR A N 1
ATOM 2494 C CA . THR A 1 306 ? 17.923 -8.026 13.108 1.00 64.38 306 THR A CA 1
ATOM 2495 C C . THR A 1 306 ? 18.241 -6.633 12.582 1.00 64.38 306 THR A C 1
ATOM 2497 O O . THR A 1 306 ? 18.359 -6.411 11.369 1.00 64.38 306 THR A O 1
ATOM 2500 N N . GLN A 1 307 ? 18.368 -5.666 13.493 1.00 62.09 307 GLN A N 1
ATOM 2501 C CA . GLN A 1 307 ? 18.952 -4.379 13.127 1.00 62.09 307 GLN A CA 1
ATOM 2502 C C . GLN A 1 307 ? 20.438 -4.581 12.766 1.00 62.09 307 GLN A C 1
ATOM 2504 O O . GLN A 1 307 ? 21.078 -5.474 13.326 1.00 62.09 307 GLN A O 1
ATOM 2509 N N . PRO A 1 308 ? 21.004 -3.793 11.832 1.00 55.75 308 PRO A N 1
ATOM 2510 C CA . PRO A 1 308 ? 22.427 -3.872 11.507 1.00 55.75 308 PRO A CA 1
ATOM 2511 C C . PRO A 1 308 ? 23.307 -3.734 12.758 1.00 55.75 308 PRO A C 1
ATOM 2513 O O . PRO A 1 308 ? 23.001 -2.945 13.651 1.00 55.75 308 PRO A O 1
ATOM 2516 N N . ALA A 1 309 ? 24.415 -4.477 12.823 1.00 40.88 309 ALA A N 1
ATOM 2517 C CA . ALA A 1 309 ? 25.329 -4.427 13.963 1.00 40.88 309 ALA A CA 1
ATOM 2518 C C . ALA A 1 309 ? 25.851 -2.994 14.192 1.00 40.88 309 ALA A C 1
ATOM 2520 O O . ALA A 1 309 ? 26.462 -2.402 13.304 1.00 40.88 309 ALA A O 1
ATOM 2521 N N . GLY A 1 310 ? 25.607 -2.442 15.385 1.00 41.88 310 GLY A N 1
ATOM 2522 C CA . GLY A 1 310 ? 25.971 -1.064 15.736 1.00 41.88 310 GLY A CA 1
ATOM 2523 C C . GLY A 1 310 ? 24.898 -0.012 15.436 1.00 41.88 310 GLY A C 1
ATOM 2524 O O . GLY A 1 310 ? 25.098 1.147 15.794 1.00 41.88 310 GLY A O 1
ATOM 2525 N N . ALA A 1 311 ? 23.760 -0.387 14.841 1.00 45.22 311 ALA A N 1
ATOM 2526 C CA . ALA A 1 311 ? 22.577 0.463 14.859 1.00 45.22 311 ALA A CA 1
ATOM 2527 C C . ALA A 1 311 ? 22.098 0.588 16.311 1.00 45.22 311 ALA A C 1
ATOM 2529 O O . ALA A 1 311 ? 21.856 -0.420 16.983 1.00 45.22 311 ALA A O 1
ATOM 2530 N N . GLU A 1 312 ? 21.993 1.818 16.816 1.00 43.34 312 GLU A N 1
ATOM 2531 C CA . GLU A 1 312 ? 21.276 2.043 18.066 1.00 43.34 312 GLU A CA 1
ATOM 2532 C C . GLU A 1 312 ? 19.855 1.509 17.896 1.00 43.34 312 GLU A C 1
ATOM 2534 O O . GLU A 1 312 ? 19.257 1.658 16.826 1.00 43.34 312 GLU A O 1
ATOM 2539 N N . THR A 1 313 ? 19.318 0.876 18.945 1.00 49.81 313 THR A N 1
ATOM 2540 C CA . THR A 1 313 ? 17.891 0.563 18.993 1.00 49.81 313 THR A CA 1
ATOM 2541 C C . THR A 1 313 ? 17.153 1.833 18.616 1.00 49.81 313 THR A C 1
ATOM 2543 O O . THR A 1 313 ? 17.260 2.816 19.338 1.00 49.81 313 THR A O 1
ATOM 2546 N N . VAL A 1 314 ? 16.480 1.837 17.465 1.00 49.81 314 VAL A N 1
ATOM 2547 C CA . VAL A 1 314 ? 15.728 3.018 17.039 1.00 49.81 314 VAL A CA 1
ATOM 2548 C C . VAL A 1 314 ? 14.670 3.275 18.102 1.00 49.81 314 VAL A C 1
ATOM 2550 O O . VAL A 1 314 ? 13.735 2.489 18.249 1.00 49.81 314 VAL A O 1
ATOM 2553 N N . VAL A 1 315 ? 14.888 4.329 18.884 1.00 50.00 315 VAL A N 1
ATOM 2554 C CA . VAL A 1 315 ? 13.991 4.775 19.937 1.00 50.00 315 VAL A CA 1
ATOM 2555 C C . VAL A 1 315 ? 13.266 6.002 19.415 1.00 50.00 315 VAL A C 1
ATOM 2557 O O . VAL A 1 315 ? 13.862 7.059 19.227 1.00 50.00 315 VAL A O 1
ATOM 2560 N N . PHE A 1 316 ? 11.967 5.860 19.190 1.00 51.50 316 PHE A N 1
ATOM 2561 C CA . PHE A 1 316 ? 11.098 7.006 18.964 1.00 51.50 316 PHE A CA 1
ATOM 2562 C C . PHE A 1 316 ? 10.616 7.484 20.335 1.00 51.50 316 PHE A C 1
ATOM 2564 O O . PHE A 1 316 ? 9.686 6.909 20.897 1.00 51.50 316 PHE A O 1
ATOM 2571 N N . ASP A 1 317 ? 11.319 8.468 20.908 1.00 46.66 317 ASP A N 1
ATOM 2572 C CA . ASP A 1 317 ? 11.013 9.023 22.238 1.00 46.66 317 ASP A CA 1
ATOM 2573 C C . ASP A 1 317 ? 9.720 9.859 22.233 1.00 46.66 317 ASP A C 1
ATOM 2575 O O . ASP A 1 317 ? 9.141 10.093 23.286 1.00 46.66 317 ASP A O 1
ATOM 2579 N N . ASN A 1 318 ? 9.255 10.294 21.055 1.00 53.47 318 ASN A N 1
ATOM 2580 C CA . ASN A 1 318 ? 7.968 10.943 20.830 1.00 53.47 318 ASN A CA 1
ATOM 2581 C C . ASN A 1 318 ? 7.580 10.789 19.356 1.00 53.47 318 ASN A C 1
ATOM 2583 O O . ASN A 1 318 ? 8.361 11.191 18.501 1.00 53.47 318 ASN A O 1
ATOM 2587 N N . LEU A 1 319 ? 6.387 10.273 19.040 1.00 55.12 319 LEU A N 1
ATOM 2588 C CA . LEU A 1 319 ? 5.888 10.368 17.665 1.00 55.12 319 LEU A CA 1
ATOM 2589 C C . LEU A 1 319 ? 5.735 11.848 17.308 1.00 55.12 319 LEU A C 1
ATOM 2591 O O . LEU A 1 319 ? 5.046 12.595 18.018 1.00 55.12 319 LEU A O 1
ATOM 2595 N N . HIS A 1 320 ? 6.401 12.275 16.240 1.00 56.34 320 HIS A N 1
ATOM 2596 C CA . HIS A 1 320 ? 6.402 13.675 15.837 1.00 56.34 320 HIS A CA 1
ATOM 2597 C C . HIS A 1 320 ? 5.227 13.964 14.902 1.00 56.34 320 HIS A C 1
ATOM 2599 O O . HIS A 1 320 ? 4.986 13.242 13.932 1.00 56.34 320 HIS A O 1
ATOM 2605 N N . ASN A 1 321 ? 4.538 15.090 15.114 1.00 52.28 321 ASN A N 1
ATOM 2606 C CA . ASN A 1 321 ? 3.965 15.780 13.961 1.00 52.28 321 ASN A CA 1
ATOM 2607 C C . ASN A 1 321 ? 5.136 16.364 13.158 1.00 52.28 321 ASN A C 1
ATOM 2609 O O . ASN A 1 321 ? 6.097 16.830 13.758 1.00 52.28 321 ASN A O 1
ATOM 2613 N N . GLY A 1 322 ? 5.118 16.340 11.825 1.00 46.72 322 GLY A N 1
ATOM 2614 C CA . GLY A 1 322 ? 6.276 16.717 10.985 1.00 46.72 322 GLY A CA 1
ATOM 2615 C C . GLY A 1 322 ? 6.908 18.105 11.228 1.00 46.72 322 GLY A C 1
ATOM 2616 O O . GLY A 1 322 ? 7.930 18.410 10.625 1.00 46.72 322 GLY A O 1
ATOM 2617 N N . ASN A 1 323 ? 6.344 18.923 12.125 1.00 46.25 323 ASN A N 1
ATOM 2618 C CA . ASN A 1 323 ? 6.842 20.230 12.551 1.00 46.25 323 ASN A CA 1
ATOM 2619 C C . ASN A 1 323 ? 7.557 20.212 13.923 1.00 46.25 323 ASN A C 1
ATOM 2621 O O . ASN A 1 323 ? 7.924 21.276 14.415 1.00 46.25 323 ASN A O 1
ATOM 2625 N N . GLY A 1 324 ? 7.707 19.051 14.576 1.00 48.88 324 GLY A N 1
ATOM 2626 C CA . GLY A 1 324 ? 8.455 18.872 15.833 1.00 48.88 324 GLY A CA 1
ATOM 2627 C C . GLY A 1 324 ? 7.842 19.524 17.081 1.00 48.88 324 GLY A C 1
ATOM 2628 O O . GLY A 1 324 ? 8.425 19.459 18.158 1.00 48.88 324 GLY A O 1
ATOM 2629 N N . ASN A 1 325 ? 6.669 20.154 16.957 1.00 44.69 325 ASN A N 1
ATOM 2630 C CA . ASN A 1 325 ? 6.106 21.000 18.009 1.00 44.69 325 ASN A CA 1
ATOM 2631 C C . ASN A 1 325 ? 5.042 20.281 18.863 1.00 44.69 325 ASN A C 1
ATOM 2633 O O . ASN A 1 325 ? 4.730 20.759 19.956 1.00 44.69 325 ASN A O 1
ATOM 2637 N N . VAL A 1 326 ? 4.439 19.185 18.385 1.00 50.31 326 VAL A N 1
ATOM 2638 C CA . VAL A 1 326 ? 3.513 18.346 19.172 1.00 50.31 326 VAL A CA 1
ATOM 2639 C C . VAL A 1 326 ? 4.083 16.944 19.255 1.00 50.31 326 VAL A C 1
ATOM 2641 O O . VAL A 1 326 ? 4.326 16.312 18.228 1.00 50.31 326 VAL A O 1
ATOM 2644 N N . THR A 1 327 ? 4.256 16.468 20.480 1.00 55.56 327 THR A N 1
ATOM 2645 C CA . THR A 1 327 ? 4.618 15.092 20.777 1.00 55.56 327 THR A CA 1
ATOM 2646 C C . THR A 1 327 ? 3.373 14.339 21.228 1.00 55.56 327 THR A C 1
ATOM 2648 O O . THR A 1 327 ? 2.569 14.858 22.004 1.00 55.56 327 THR A O 1
ATOM 2651 N N . PHE A 1 328 ? 3.185 13.106 20.754 1.00 56.53 328 PHE A N 1
ATOM 2652 C CA . PHE A 1 328 ? 2.075 12.267 21.222 1.00 56.53 328 PHE A CA 1
ATOM 2653 C C . PHE A 1 328 ? 2.270 11.741 22.660 1.00 56.53 328 PHE A C 1
ATOM 2655 O O . PHE A 1 328 ? 1.387 11.060 23.175 1.00 56.53 328 PHE A O 1
ATOM 2662 N N . GLY A 1 329 ? 3.393 12.069 23.319 1.00 50.75 329 GLY A N 1
ATOM 2663 C CA . GLY A 1 329 ? 3.696 11.670 24.700 1.00 50.75 329 GLY A CA 1
ATOM 2664 C C . GLY A 1 329 ? 3.830 10.156 24.879 1.00 50.75 329 GLY A C 1
ATOM 2665 O O . GLY A 1 329 ? 3.646 9.640 25.980 1.00 50.75 329 GLY A O 1
ATOM 2666 N N . GLN A 1 330 ? 4.081 9.437 23.785 1.00 56.69 330 GLN A N 1
ATOM 2667 C CA . GLN A 1 330 ? 4.175 7.987 23.787 1.00 56.69 330 GLN A CA 1
ATOM 2668 C C . GLN A 1 330 ? 5.594 7.529 24.048 1.00 56.69 330 GLN A C 1
ATOM 2670 O O . GLN A 1 330 ? 6.530 8.019 23.425 1.00 56.69 330 GLN A O 1
ATOM 2675 N N . GLY A 1 331 ? 5.715 6.535 24.925 1.00 52.78 331 GLY A N 1
ATOM 2676 C CA . GLY A 1 331 ? 6.981 5.888 25.211 1.00 52.78 331 GLY A CA 1
ATOM 2677 C C . GLY A 1 331 ? 7.591 5.168 24.007 1.00 52.78 331 GLY A C 1
ATOM 2678 O O . GLY A 1 331 ? 6.911 4.737 23.078 1.00 52.78 331 GLY A O 1
ATOM 2679 N N . ARG A 1 332 ? 8.906 5.002 24.115 1.00 59.62 332 ARG A N 1
ATOM 2680 C CA . ARG A 1 332 ? 9.846 4.277 23.253 1.00 59.62 332 ARG A CA 1
ATOM 2681 C C . ARG A 1 332 ? 9.239 3.107 22.459 1.00 59.62 332 ARG A C 1
ATOM 2683 O O . ARG A 1 332 ? 9.040 2.024 23.012 1.00 59.62 332 ARG A O 1
ATOM 2690 N N . VAL A 1 333 ? 9.070 3.258 21.140 1.00 66.19 333 VAL A N 1
ATOM 2691 C CA . VAL A 1 333 ? 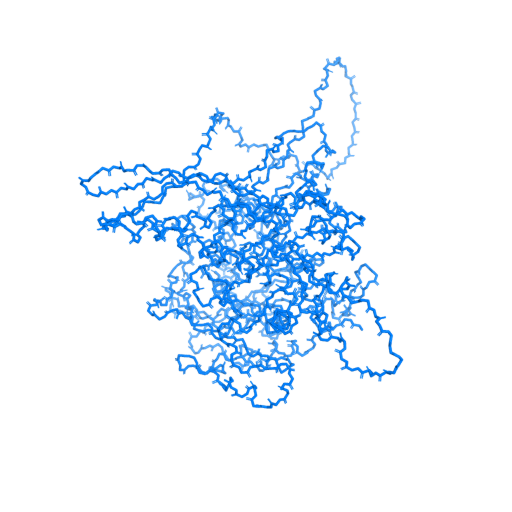8.934 2.089 20.244 1.00 66.19 333 VAL A CA 1
ATOM 2692 C C . VAL A 1 333 ? 10.276 1.369 20.236 1.00 66.19 333 VAL A C 1
ATOM 2694 O O . VAL A 1 333 ? 11.293 1.961 19.886 1.00 66.19 333 VAL A O 1
ATOM 2697 N N . LYS A 1 334 ? 10.292 0.095 20.632 1.00 65.25 334 LYS A N 1
ATOM 2698 C CA . LYS A 1 334 ? 11.510 -0.715 20.651 1.00 65.25 334 LYS A CA 1
ATOM 2699 C C . LYS A 1 334 ? 11.430 -1.718 19.516 1.00 65.25 334 LYS A C 1
ATOM 2701 O O . LYS A 1 334 ? 10.783 -2.751 19.657 1.00 65.25 334 LYS A O 1
ATOM 2706 N N . VAL A 1 335 ? 12.112 -1.433 18.410 1.00 66.38 335 VAL A N 1
ATOM 2707 C CA . VAL A 1 335 ? 12.199 -2.381 17.293 1.00 66.38 335 VAL A CA 1
ATOM 2708 C C . VAL A 1 335 ? 13.208 -3.474 17.650 1.00 66.38 335 VAL A C 1
ATOM 2710 O O . VAL A 1 335 ? 14.393 -3.383 17.335 1.00 66.38 335 VAL A O 1
ATOM 2713 N N . LEU A 1 336 ? 12.738 -4.478 18.391 1.00 64.50 336 LEU A N 1
ATOM 2714 C CA . LEU A 1 336 ? 13.478 -5.708 18.684 1.00 64.50 336 LEU A CA 1
ATOM 2715 C C . LEU A 1 336 ? 13.630 -6.551 17.416 1.00 64.50 336 LEU A C 1
ATOM 2717 O O . LEU A 1 336 ? 12.912 -6.296 16.451 1.00 64.50 336 LEU A O 1
ATOM 2721 N N . PRO A 1 337 ? 14.513 -7.565 17.384 1.00 71.81 337 PRO A N 1
ATOM 2722 C CA . PRO A 1 337 ? 14.450 -8.539 16.312 1.00 71.81 337 PRO A CA 1
ATOM 2723 C C . PRO A 1 337 ? 13.065 -9.197 16.283 1.00 71.81 337 PRO A C 1
ATOM 2725 O O . PRO A 1 337 ? 12.467 -9.367 17.342 1.00 71.81 337 PRO A O 1
ATOM 2728 N N . TYR A 1 338 ? 12.517 -9.509 15.108 1.00 75.44 338 TYR A N 1
ATOM 2729 C CA . TYR A 1 338 ? 11.201 -10.157 14.986 1.00 75.44 338 TYR A CA 1
ATOM 2730 C C . TYR A 1 338 ? 11.059 -10.928 13.667 1.00 75.44 338 TYR A C 1
ATOM 2732 O O . TYR A 1 338 ? 11.663 -10.525 12.665 1.00 75.44 338 TYR A O 1
ATOM 2740 N N . PRO A 1 339 ? 10.251 -12.007 13.624 1.00 77.19 339 PRO A N 1
ATOM 2741 C CA . PRO A 1 339 ? 9.937 -12.704 12.380 1.00 77.19 339 PRO A CA 1
ATOM 2742 C C . PRO A 1 339 ? 9.200 -11.790 11.398 1.00 77.19 339 PRO A C 1
ATOM 2744 O O . PRO A 1 339 ? 8.143 -11.246 11.724 1.00 77.19 339 PRO A O 1
ATOM 2747 N N . ARG A 1 340 ? 9.739 -11.615 10.187 1.00 83.00 340 ARG A N 1
ATOM 2748 C CA . ARG A 1 340 ? 9.076 -10.836 9.135 1.00 83.00 340 ARG A CA 1
ATOM 2749 C C . ARG A 1 340 ? 9.467 -11.235 7.725 1.00 83.00 340 ARG A C 1
ATOM 2751 O O . ARG A 1 340 ? 10.558 -11.741 7.472 1.00 83.00 340 ARG A O 1
ATOM 2758 N N . THR A 1 341 ? 8.615 -10.883 6.770 1.00 83.12 341 THR A N 1
ATOM 2759 C CA . THR A 1 341 ? 8.982 -10.939 5.358 1.00 83.12 341 THR A CA 1
ATOM 2760 C C . THR A 1 341 ? 10.134 -9.976 5.049 1.00 83.12 341 THR A C 1
ATOM 2762 O O . THR A 1 341 ? 10.086 -8.809 5.470 1.00 83.12 341 THR A O 1
ATOM 2765 N N . PRO A 1 342 ? 11.153 -10.414 4.280 1.00 82.38 342 PRO A N 1
ATOM 2766 C CA . PRO A 1 342 ? 12.227 -9.550 3.802 1.00 82.38 342 PRO A CA 1
ATOM 2767 C C . PRO A 1 342 ? 11.678 -8.279 3.163 1.00 82.38 342 PRO A C 1
ATOM 2769 O O . PRO A 1 342 ? 10.745 -8.337 2.359 1.00 82.38 342 PRO A O 1
ATOM 2772 N N . GLN A 1 343 ? 12.251 -7.141 3.543 1.00 80.06 343 GLN A N 1
ATOM 2773 C CA . GLN A 1 343 ? 11.880 -5.830 3.018 1.00 80.06 343 GLN A CA 1
ATOM 2774 C C . GLN A 1 343 ? 12.966 -5.368 2.041 1.00 80.06 343 GLN A C 1
ATOM 2776 O O . GLN A 1 343 ? 14.133 -5.712 2.251 1.00 80.06 343 GLN A O 1
ATOM 2781 N N . PRO A 1 344 ? 12.612 -4.582 1.014 1.00 77.12 344 PRO A N 1
ATOM 2782 C CA . PRO A 1 344 ? 13.601 -3.981 0.131 1.00 77.12 344 PRO A CA 1
ATOM 2783 C C . PRO A 1 344 ? 14.528 -3.044 0.920 1.00 77.12 344 PRO A C 1
ATOM 2785 O O . PRO A 1 344 ? 14.071 -2.332 1.816 1.00 77.12 344 PRO A O 1
ATOM 2788 N N . ARG A 1 345 ? 15.823 -3.049 0.590 1.00 70.44 345 ARG A N 1
ATOM 2789 C CA . ARG A 1 345 ? 16.832 -2.151 1.167 1.00 70.44 345 ARG A CA 1
ATOM 2790 C C . ARG A 1 345 ? 17.679 -1.544 0.039 1.00 70.44 345 ARG A C 1
ATOM 2792 O O . ARG A 1 345 ? 18.167 -2.306 -0.797 1.00 70.44 345 ARG A O 1
ATOM 2799 N N . PRO A 1 346 ? 17.843 -0.210 -0.028 1.00 62.19 346 PRO A N 1
ATOM 2800 C CA . PRO A 1 346 ? 18.580 0.449 -1.113 1.00 62.19 346 PRO A CA 1
ATOM 2801 C C . PRO A 1 346 ? 20.080 0.115 -1.158 1.00 62.19 346 PRO A C 1
ATOM 2803 O O . PRO A 1 346 ? 20.690 0.186 -2.225 1.00 62.19 346 PRO A O 1
ATOM 2806 N N . ASP A 1 347 ? 20.662 -0.206 -0.003 1.00 56.59 347 ASP A N 1
ATOM 2807 C CA . ASP A 1 347 ? 22.092 -0.399 0.269 1.00 56.59 347 ASP A CA 1
ATOM 2808 C C . ASP A 1 347 ? 22.500 -1.874 0.408 1.00 56.59 347 ASP A C 1
ATOM 2810 O O . ASP A 1 347 ? 23.651 -2.184 0.708 1.00 56.59 347 ASP A O 1
ATOM 2814 N N . ASP A 1 348 ? 21.565 -2.791 0.178 1.00 57.50 348 ASP A N 1
ATOM 2815 C CA . ASP A 1 348 ? 21.795 -4.213 0.372 1.00 57.50 348 ASP A CA 1
ATOM 2816 C C . ASP A 1 348 ? 22.620 -4.820 -0.771 1.00 57.50 348 ASP A C 1
ATOM 2818 O O . ASP A 1 348 ? 22.101 -5.232 -1.812 1.00 57.50 348 ASP A O 1
ATOM 2822 N N . GLU A 1 349 ? 23.938 -4.870 -0.561 1.00 44.53 349 GLU A N 1
ATOM 2823 C CA . GLU A 1 349 ? 24.901 -5.491 -1.475 1.00 44.53 349 GLU A CA 1
ATOM 2824 C C . GLU A 1 349 ? 24.699 -7.010 -1.626 1.00 44.53 349 GLU A C 1
ATOM 2826 O O . GLU A 1 349 ? 25.191 -7.580 -2.601 1.00 44.53 349 GLU A O 1
ATOM 2831 N N . SER A 1 350 ? 23.960 -7.666 -0.716 1.00 47.44 350 SER A N 1
ATOM 2832 C CA . SER A 1 350 ? 23.660 -9.105 -0.813 1.00 47.44 350 SER A CA 1
ATOM 2833 C C . SER A 1 350 ? 22.698 -9.438 -1.961 1.00 47.44 350 SER A C 1
ATOM 2835 O O . SER A 1 350 ? 22.704 -10.558 -2.471 1.00 47.44 350 SER A O 1
ATOM 2837 N N . GLY A 1 351 ? 21.914 -8.452 -2.421 1.00 48.00 351 GLY A N 1
ATOM 2838 C CA . GLY A 1 351 ? 20.904 -8.632 -3.464 1.00 48.00 351 GLY A CA 1
ATOM 2839 C C . GLY A 1 351 ? 19.607 -9.293 -2.981 1.00 48.00 351 GLY A C 1
ATOM 2840 O O . GLY A 1 351 ? 18.733 -9.563 -3.805 1.00 48.00 351 GLY A O 1
ATOM 2841 N N . ASP A 1 352 ? 19.444 -9.517 -1.675 1.00 51.62 352 ASP A N 1
ATOM 2842 C CA . ASP A 1 352 ? 18.320 -10.273 -1.113 1.00 51.62 352 ASP A CA 1
ATOM 2843 C C . ASP A 1 352 ? 17.019 -9.456 -1.031 1.00 51.62 352 ASP A C 1
ATOM 2845 O O . ASP A 1 352 ? 15.918 -10.016 -1.063 1.00 51.62 352 ASP A O 1
ATOM 2849 N N . GLY A 1 353 ? 17.099 -8.123 -0.956 1.00 64.62 353 GLY A N 1
ATOM 2850 C CA . GLY A 1 353 ? 15.926 -7.257 -0.785 1.00 64.62 353 GLY A CA 1
ATOM 2851 C C . GLY A 1 353 ? 15.098 -6.986 -2.051 1.00 64.62 353 GLY A C 1
ATOM 2852 O O . GLY A 1 353 ? 13.865 -6.942 -1.975 1.00 64.62 353 GLY A O 1
ATOM 2853 N N . MET A 1 354 ? 15.747 -6.824 -3.208 1.00 81.94 354 MET A N 1
ATOM 2854 C CA . MET A 1 354 ? 15.127 -6.314 -4.442 1.00 81.94 354 MET A CA 1
ATOM 2855 C C . MET A 1 354 ? 14.959 -7.399 -5.511 1.00 81.94 354 MET A C 1
ATOM 2857 O O . MET A 1 354 ? 15.847 -8.211 -5.747 1.00 81.94 354 MET A O 1
ATOM 2861 N N . LEU A 1 355 ? 13.824 -7.385 -6.204 1.00 85.94 355 LEU A N 1
ATOM 2862 C CA . LEU A 1 355 ? 13.553 -8.236 -7.355 1.00 85.94 355 LEU A CA 1
ATOM 2863 C C . LEU A 1 355 ? 14.006 -7.544 -8.644 1.00 85.94 355 LEU A C 1
ATOM 2865 O O . LEU A 1 355 ? 13.665 -6.374 -8.833 1.00 85.94 355 LEU A O 1
ATOM 2869 N N . PRO A 1 356 ? 14.663 -8.252 -9.582 1.00 87.12 356 PRO A N 1
ATOM 2870 C CA . PRO A 1 356 ? 15.106 -7.683 -10.852 1.00 87.12 356 PRO A CA 1
ATOM 2871 C C . PRO A 1 356 ? 13.952 -7.538 -11.862 1.00 87.12 356 PRO A C 1
ATOM 2873 O O . PRO A 1 356 ? 14.047 -7.979 -13.011 1.00 87.12 356 PRO A O 1
ATOM 2876 N N . VAL A 1 357 ? 12.836 -6.960 -11.417 1.00 91.06 357 VAL A N 1
ATOM 2877 C CA . VAL A 1 357 ? 11.572 -6.880 -12.150 1.00 91.06 357 VAL A CA 1
ATOM 2878 C C . VAL A 1 357 ? 11.063 -5.445 -12.221 1.00 91.06 357 VAL A C 1
ATOM 2880 O O . VAL A 1 357 ? 11.159 -4.688 -11.252 1.00 91.06 357 VAL A O 1
ATOM 2883 N N . LEU A 1 358 ? 10.467 -5.096 -13.359 1.00 95.94 358 LEU A N 1
ATOM 2884 C CA . LEU A 1 358 ? 9.533 -3.987 -13.475 1.00 95.94 358 LEU A CA 1
ATOM 2885 C C . LEU A 1 358 ? 8.137 -4.536 -13.188 1.00 95.94 358 LEU A C 1
ATOM 2887 O O . LEU A 1 358 ? 7.568 -5.267 -13.995 1.00 95.94 358 LEU A O 1
ATOM 2891 N N . ALA A 1 359 ? 7.585 -4.210 -12.030 1.00 97.06 359 ALA A N 1
ATOM 2892 C CA . ALA A 1 359 ? 6.240 -4.615 -11.666 1.00 97.06 359 ALA A CA 1
ATOM 2893 C C . ALA A 1 359 ? 5.252 -3.491 -11.989 1.00 97.06 359 ALA A C 1
ATOM 2895 O O . ALA A 1 359 ? 5.501 -2.332 -11.667 1.00 97.06 359 ALA A O 1
ATOM 2896 N N . MET A 1 360 ? 4.132 -3.818 -12.619 1.00 97.50 360 MET A N 1
ATOM 2897 C CA . MET A 1 360 ? 3.140 -2.846 -13.052 1.00 97.50 360 MET A CA 1
ATOM 2898 C C . MET A 1 360 ? 1.743 -3.222 -12.573 1.00 97.50 360 MET A C 1
ATOM 2900 O O . MET A 1 360 ? 1.337 -4.375 -12.686 1.00 97.50 360 MET A O 1
ATOM 2904 N N . HIS A 1 361 ? 1.000 -2.254 -12.046 1.00 97.75 361 HIS A N 1
ATOM 2905 C CA . HIS A 1 361 ? -0.371 -2.441 -11.593 1.00 97.75 361 HIS A CA 1
ATOM 2906 C C . HIS A 1 361 ? -1.354 -1.774 -12.553 1.00 97.75 361 HIS A C 1
ATOM 2908 O O . HIS A 1 361 ? -1.375 -0.552 -12.702 1.00 97.75 361 HIS A O 1
ATOM 2914 N N . LEU A 1 362 ? -2.171 -2.601 -13.210 1.00 96.38 362 LEU A N 1
ATOM 2915 C CA . LEU A 1 362 ? -3.110 -2.211 -14.256 1.00 96.38 362 LEU A CA 1
ATOM 2916 C C . LEU A 1 362 ? -4.507 -2.745 -13.950 1.00 96.38 362 LEU A C 1
ATOM 2918 O O . LEU A 1 362 ? -4.770 -3.949 -14.002 1.00 96.38 362 LEU A O 1
ATOM 2922 N N . ARG A 1 363 ? -5.427 -1.823 -13.681 1.00 94.00 363 ARG A N 1
ATOM 2923 C CA . ARG A 1 363 ? -6.835 -2.118 -13.421 1.00 94.00 363 ARG A CA 1
ATOM 2924 C C . ARG A 1 363 ? -7.624 -2.177 -14.733 1.00 94.00 363 ARG A C 1
ATOM 2926 O O . ARG A 1 363 ? -7.407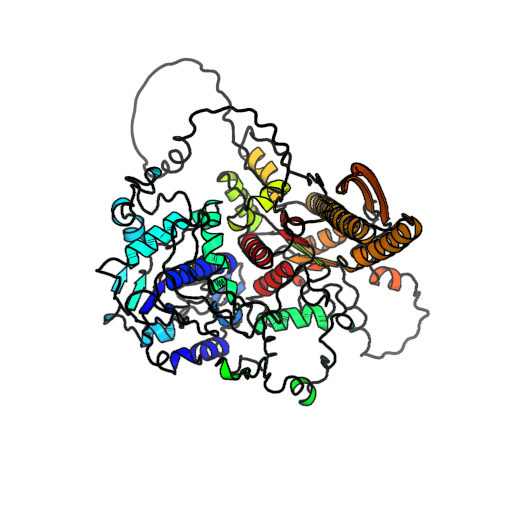 -1.375 -15.641 1.00 94.00 363 ARG A O 1
ATOM 2933 N N . ARG A 1 364 ? -8.526 -3.148 -14.838 1.00 93.94 364 ARG A N 1
ATOM 2934 C CA . ARG A 1 364 ? -9.379 -3.454 -15.997 1.00 93.94 364 ARG A CA 1
ATOM 2935 C C . ARG A 1 364 ? -10.783 -3.841 -15.529 1.00 93.94 364 ARG A C 1
ATOM 2937 O O . ARG A 1 364 ? -11.017 -3.959 -14.331 1.00 93.94 364 ARG A O 1
ATOM 2944 N N . GLY A 1 365 ? -11.709 -4.077 -16.456 1.00 89.06 365 GLY A N 1
ATOM 2945 C CA . GLY A 1 365 ? -13.038 -4.605 -16.121 1.00 89.06 365 GLY A CA 1
ATOM 2946 C C . GLY A 1 365 ? -13.894 -3.583 -15.373 1.00 89.06 365 GLY A C 1
ATOM 2947 O O . GLY A 1 365 ? -14.170 -2.523 -15.921 1.00 89.06 365 GLY A O 1
ATOM 2948 N N . ASP A 1 366 ? -14.271 -3.883 -14.124 1.00 84.00 366 ASP A N 1
ATOM 2949 C CA . ASP A 1 366 ? -15.062 -3.003 -13.239 1.00 84.00 366 ASP A CA 1
ATOM 2950 C C . ASP A 1 366 ? -14.458 -1.600 -13.091 1.00 84.00 366 ASP A C 1
ATOM 2952 O O . ASP A 1 366 ? -15.160 -0.613 -12.883 1.00 84.00 366 ASP A O 1
ATOM 2956 N N . PHE A 1 367 ? -13.140 -1.499 -13.245 1.00 90.06 367 PHE A N 1
ATOM 2957 C CA . PHE A 1 367 ? -12.450 -0.230 -13.101 1.00 90.06 367 PHE A CA 1
ATOM 2958 C C . PHE A 1 367 ? -12.701 0.761 -14.242 1.00 90.06 367 PHE A C 1
ATOM 2960 O O . PHE A 1 367 ? -12.429 1.940 -14.063 1.00 90.06 367 PHE A O 1
ATOM 2967 N N . GLU A 1 368 ? -13.210 0.328 -15.398 1.00 92.12 368 GLU A N 1
ATOM 2968 C CA . GLU A 1 368 ? -13.537 1.245 -16.498 1.00 92.12 368 GLU A CA 1
ATOM 2969 C C . GLU A 1 368 ? -14.628 2.243 -16.083 1.00 92.12 368 GLU A C 1
ATOM 2971 O O . GLU A 1 368 ? -14.488 3.452 -16.277 1.00 92.12 368 GLU A O 1
ATOM 2976 N N . GLU A 1 369 ? -15.687 1.740 -15.448 1.00 91.69 369 GLU A N 1
ATOM 2977 C CA . GLU A 1 369 ? -16.769 2.559 -14.903 1.00 91.69 369 GLU A CA 1
ATOM 2978 C C . GLU A 1 369 ? -16.279 3.405 -13.727 1.00 91.69 369 GLU A C 1
ATOM 2980 O O . GLU A 1 369 ? -16.529 4.609 -13.677 1.00 91.69 369 GLU A O 1
ATOM 2985 N N . HIS A 1 370 ? -15.493 2.812 -12.824 1.00 91.56 370 HIS A N 1
ATOM 2986 C CA . HIS A 1 370 ? -14.880 3.560 -11.727 1.00 91.56 370 HIS A CA 1
ATOM 2987 C C . HIS A 1 370 ? -14.028 4.730 -12.240 1.00 91.56 370 HIS A C 1
ATOM 2989 O O . HIS A 1 370 ? -14.081 5.823 -11.689 1.00 91.56 370 HIS A O 1
ATOM 2995 N N . CYS A 1 371 ? -13.311 4.538 -13.347 1.00 93.31 371 CYS A N 1
ATOM 2996 C CA . CYS A 1 371 ? -12.523 5.581 -13.984 1.00 93.31 371 CYS A CA 1
ATOM 2997 C C . CYS A 1 371 ? -13.373 6.751 -14.500 1.00 93.31 371 CYS A C 1
ATOM 2999 O O . CYS A 1 371 ? -12.984 7.911 -14.360 1.00 93.31 371 CYS A O 1
ATOM 3001 N N . ARG A 1 372 ? -14.558 6.463 -15.057 1.00 92.44 372 ARG A N 1
ATOM 3002 C CA . ARG A 1 372 ? -15.536 7.496 -15.443 1.00 92.44 372 ARG A CA 1
ATOM 3003 C C . ARG A 1 372 ? -16.037 8.269 -14.227 1.00 92.44 372 ARG A C 1
ATOM 3005 O O . ARG A 1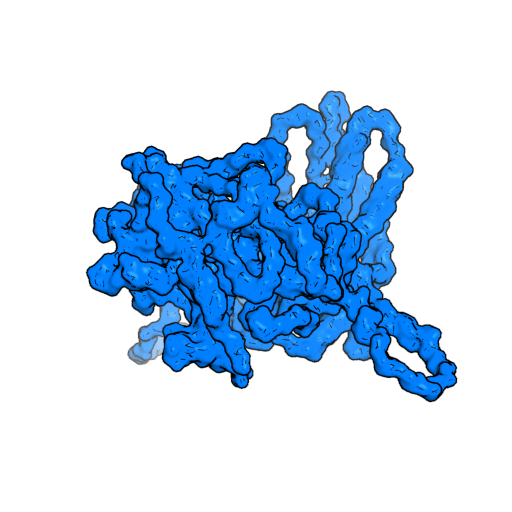 372 ? -16.123 9.492 -14.289 1.00 92.44 372 ARG A O 1
ATOM 3012 N N . ASN A 1 373 ? -16.302 7.576 -13.121 1.00 92.25 373 ASN A N 1
ATOM 3013 C CA . ASN A 1 373 ? -16.750 8.206 -11.878 1.00 92.25 373 ASN A CA 1
ATOM 3014 C C . ASN A 1 373 ? -15.675 9.122 -11.289 1.00 92.25 373 ASN A C 1
ATOM 3016 O O . ASN A 1 373 ? -15.956 10.275 -10.982 1.00 92.25 373 ASN A O 1
ATOM 3020 N N . LEU A 1 374 ? -14.428 8.654 -11.222 1.00 91.31 374 LEU A N 1
ATOM 3021 C CA . LEU A 1 374 ? -13.297 9.468 -10.783 1.00 91.31 374 LEU A CA 1
ATOM 3022 C C . LEU A 1 374 ? -13.112 10.717 -11.668 1.00 91.31 374 LEU A C 1
ATOM 3024 O O . LEU A 1 374 ? -12.844 11.806 -11.158 1.00 91.31 374 LEU A O 1
ATOM 3028 N N . ALA A 1 375 ? -13.316 10.588 -12.985 1.00 90.94 375 ALA A N 1
ATOM 3029 C CA . ALA A 1 375 ? -13.309 11.734 -13.890 1.00 90.94 375 ALA A CA 1
ATOM 3030 C C . 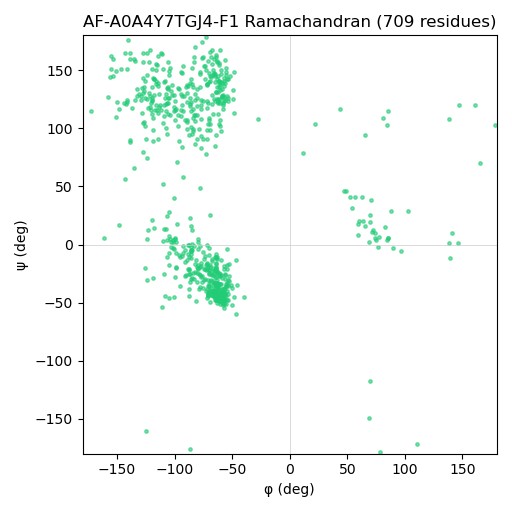ALA A 1 375 ? -14.449 12.704 -13.577 1.00 90.94 375 ALA A C 1
ATOM 3032 O O . ALA A 1 375 ? -14.195 13.901 -13.483 1.00 90.94 375 ALA A O 1
ATOM 3033 N N . ALA A 1 376 ? -15.671 12.213 -13.358 1.00 89.56 376 ALA A N 1
ATOM 3034 C CA . ALA A 1 376 ? -16.820 13.035 -12.979 1.00 89.56 376 ALA A CA 1
ATOM 3035 C C . ALA A 1 376 ? -16.584 13.792 -11.657 1.00 89.56 376 ALA A C 1
ATOM 3037 O O . ALA A 1 376 ? -16.876 14.987 -11.560 1.00 89.56 376 ALA A O 1
ATOM 3038 N N . TRP A 1 377 ? -15.975 13.131 -10.672 1.00 89.31 377 TRP A N 1
ATOM 3039 C CA . TRP A 1 377 ? -15.625 13.717 -9.377 1.00 89.31 377 TRP A CA 1
ATOM 3040 C C . TRP A 1 377 ? -14.426 14.667 -9.436 1.00 89.31 377 TRP A C 1
ATOM 3042 O O . TRP A 1 377 ? -14.191 15.401 -8.482 1.00 89.31 377 TRP A O 1
ATOM 3052 N N . GLY A 1 378 ? -13.671 14.681 -10.541 1.00 88.38 378 GLY A N 1
ATOM 3053 C CA . GLY A 1 378 ? -12.429 15.446 -10.633 1.00 88.38 378 GLY A CA 1
ATOM 3054 C C . GLY A 1 378 ? -11.384 14.952 -9.635 1.00 88.38 378 GLY A C 1
ATOM 3055 O O . GLY A 1 378 ? -10.724 15.763 -8.994 1.00 88.38 378 GLY A O 1
ATOM 3056 N N . SER A 1 379 ? -11.269 13.634 -9.460 1.00 89.25 379 SER A N 1
ATOM 3057 C CA . SER A 1 379 ? -10.358 13.032 -8.486 1.00 89.25 379 SER A CA 1
ATOM 3058 C C . SER A 1 379 ? -8.890 13.198 -8.891 1.00 89.25 379 SER A C 1
ATOM 3060 O O . SER A 1 379 ? -8.527 13.035 -10.058 1.00 89.25 379 SER A O 1
ATOM 3062 N N . SER A 1 380 ? -8.030 13.484 -7.913 1.00 90.25 380 SER A N 1
ATOM 3063 C CA . SER A 1 380 ? -6.573 13.380 -8.045 1.00 90.25 380 SER A CA 1
ATOM 3064 C C . SER A 1 380 ? -6.093 11.960 -7.726 1.00 90.25 380 SER A C 1
ATOM 3066 O O . SER A 1 380 ? -6.889 11.058 -7.465 1.00 90.25 380 SER A O 1
ATOM 3068 N N . PHE A 1 381 ? -4.775 11.757 -7.723 1.00 92.00 381 PHE A N 1
ATOM 3069 C CA . PHE A 1 381 ? -4.181 10.535 -7.189 1.00 92.00 381 PHE A CA 1
ATOM 3070 C C . PHE A 1 381 ? -4.512 10.317 -5.707 1.00 92.00 381 PHE A C 1
ATOM 3072 O O . PHE A 1 381 ? -4.670 11.273 -4.944 1.00 92.00 381 PHE A O 1
ATOM 3079 N N . MET A 1 382 ? -4.564 9.040 -5.322 1.00 91.56 382 MET A N 1
ATOM 3080 C CA . MET A 1 382 ? -4.820 8.571 -3.958 1.00 91.56 382 MET A CA 1
ATOM 3081 C C . MET A 1 382 ? -3.750 9.062 -2.972 1.00 91.56 382 MET A C 1
ATOM 3083 O O . MET A 1 382 ? -2.607 9.324 -3.350 1.00 91.56 382 MET A O 1
ATOM 3087 N N . GLY A 1 383 ? -4.094 9.130 -1.685 1.00 89.50 383 GLY A N 1
ATOM 3088 C CA . GLY A 1 383 ? -3.303 9.760 -0.625 1.00 89.50 383 GLY A CA 1
ATOM 3089 C C . GLY A 1 383 ? -1.817 9.390 -0.618 1.00 89.50 383 GLY A C 1
ATOM 3090 O O . GLY A 1 383 ? -0.975 10.257 -0.812 1.00 89.50 383 GLY A O 1
ATOM 3091 N N . PHE A 1 384 ? -1.441 8.114 -0.472 1.00 93.62 384 PHE A N 1
ATOM 3092 C CA . PHE A 1 384 ? -0.012 7.738 -0.449 1.00 93.62 384 PHE A CA 1
ATOM 3093 C C . PHE A 1 384 ? 0.687 7.758 -1.819 1.00 93.62 384 PHE A C 1
ATOM 3095 O O . PHE A 1 384 ? 1.905 7.592 -1.891 1.00 93.62 384 PHE A O 1
ATOM 3102 N N . VAL A 1 385 ? -0.052 7.974 -2.907 1.00 94.06 385 VAL A N 1
ATOM 3103 C CA . VAL A 1 385 ? 0.509 8.182 -4.251 1.00 94.06 385 VAL A CA 1
ATOM 3104 C C . VAL A 1 385 ? 0.876 9.650 -4.472 1.00 94.06 385 VAL A C 1
ATOM 3106 O O . VAL A 1 385 ? 1.819 9.942 -5.201 1.00 94.06 385 VAL A O 1
ATOM 3109 N N . SER A 1 386 ? 0.173 10.577 -3.823 1.00 91.94 386 SER A N 1
ATOM 3110 C CA . SER A 1 386 ? 0.331 12.021 -4.026 1.00 91.94 386 SER A CA 1
ATOM 3111 C C . SER A 1 386 ? 1.459 12.659 -3.209 1.00 91.94 386 SER A C 1
ATOM 3113 O O . SER A 1 386 ? 1.543 13.880 -3.135 1.00 91.94 386 SER A O 1
ATOM 3115 N N . PHE A 1 387 ? 2.360 11.883 -2.591 1.00 91.81 387 PHE A N 1
ATOM 3116 C CA . PHE A 1 387 ? 3.525 12.479 -1.924 1.00 91.81 387 PHE A CA 1
ATOM 3117 C C . PHE A 1 387 ? 4.308 13.379 -2.888 1.00 91.81 387 PHE A C 1
ATOM 3119 O O . PHE A 1 387 ? 4.485 13.053 -4.062 1.00 91.81 387 PHE A O 1
ATOM 3126 N N . LYS A 1 388 ? 4.830 14.498 -2.379 1.00 88.56 388 LYS A N 1
ATOM 3127 C CA . LYS A 1 388 ? 5.495 15.518 -3.199 1.00 88.56 388 LYS A CA 1
ATOM 3128 C C . LYS A 1 388 ? 6.615 14.947 -4.078 1.00 88.56 388 LYS A C 1
ATOM 3130 O O . LYS A 1 388 ? 6.705 15.293 -5.250 1.00 88.56 388 LYS A O 1
ATOM 3135 N N . GLU A 1 389 ? 7.441 14.046 -3.549 1.00 86.50 389 GLU A N 1
ATOM 3136 C CA . GLU A 1 389 ? 8.527 13.409 -4.312 1.00 86.50 389 GLU A CA 1
ATOM 3137 C C . GLU A 1 389 ? 8.051 12.526 -5.481 1.00 86.50 389 GLU A C 1
ATOM 3139 O O . GLU A 1 389 ? 8.818 12.253 -6.406 1.00 86.50 389 GLU A O 1
ATOM 3144 N N . PHE A 1 390 ? 6.799 12.068 -5.435 1.00 89.62 390 PHE A N 1
ATOM 3145 C CA . PHE A 1 390 ? 6.141 11.338 -6.509 1.00 89.62 390 PHE A CA 1
ATOM 3146 C C . PHE A 1 390 ? 5.483 12.315 -7.490 1.00 89.62 390 PHE A C 1
ATOM 3148 O O . PHE A 1 390 ? 5.666 12.188 -8.703 1.00 89.62 390 PHE A O 1
ATOM 3155 N N . GLU A 1 391 ? 4.794 13.341 -6.979 1.00 82.44 391 GLU A N 1
ATOM 3156 C CA . GLU A 1 391 ? 4.128 14.370 -7.787 1.00 82.44 391 GLU A CA 1
ATOM 3157 C C . GLU A 1 391 ? 5.084 15.196 -8.648 1.00 82.44 391 GLU A C 1
ATOM 3159 O O . GLU A 1 391 ? 4.732 15.592 -9.761 1.00 82.44 391 GLU A O 1
ATOM 3164 N N . GLU A 1 392 ? 6.299 15.455 -8.158 1.00 79.31 392 GLU A N 1
ATOM 3165 C CA . GLU A 1 392 ? 7.335 16.171 -8.909 1.00 79.31 392 GLU A CA 1
ATOM 3166 C C . GLU A 1 392 ? 7.669 15.495 -10.248 1.00 79.31 392 GLU A C 1
ATOM 3168 O O . GLU A 1 392 ? 8.188 16.152 -11.152 1.00 79.31 392 GLU A O 1
ATOM 3173 N N . ARG A 1 393 ? 7.354 14.202 -10.390 1.00 78.44 393 ARG A N 1
ATOM 3174 C CA . ARG A 1 393 ? 7.610 13.413 -11.597 1.00 78.44 393 ARG A CA 1
ATOM 3175 C C . ARG A 1 393 ? 6.325 13.037 -12.312 1.00 78.44 393 ARG A C 1
ATOM 3177 O O . ARG A 1 393 ? 6.174 13.352 -13.484 1.00 78.44 393 ARG A O 1
ATOM 3184 N N . ASP A 1 394 ? 5.396 12.421 -11.591 1.00 85.19 394 ASP A N 1
ATOM 3185 C CA . ASP A 1 394 ? 4.219 11.777 -12.177 1.00 85.19 394 ASP A CA 1
ATOM 3186 C C . ASP A 1 394 ? 2.907 12.415 -11.715 1.00 85.19 394 ASP A C 1
ATOM 3188 O O . ASP A 1 394 ? 1.851 11.823 -11.886 1.00 85.19 394 ASP A O 1
ATOM 3192 N N . GLY A 1 395 ? 2.946 13.603 -11.107 1.00 80.12 395 GLY A N 1
ATOM 3193 C CA . GLY A 1 395 ? 1.754 14.236 -10.548 1.00 80.12 395 GLY A CA 1
ATOM 3194 C C . GLY A 1 395 ? 0.659 14.453 -11.591 1.00 80.12 395 GLY A C 1
ATOM 3195 O O . GLY A 1 395 ? 0.898 15.072 -12.627 1.00 80.12 395 GLY A O 1
ATOM 3196 N N . PHE A 1 396 ? -0.551 14.000 -11.267 1.00 86.12 396 PHE A N 1
ATOM 3197 C CA . PHE A 1 396 ? -1.754 14.220 -12.060 1.00 86.12 396 PHE A CA 1
ATOM 3198 C C . PHE A 1 396 ? -2.632 15.285 -11.404 1.00 86.12 396 PHE A C 1
ATOM 3200 O O . PHE A 1 396 ? -2.998 15.173 -10.230 1.00 86.12 396 PHE A O 1
ATOM 3207 N N . ARG A 1 397 ? -2.989 16.320 -12.171 1.00 86.94 397 ARG A N 1
ATOM 3208 C CA . ARG A 1 397 ? -3.948 17.344 -11.746 1.00 86.94 397 ARG A CA 1
ATOM 3209 C C . ARG A 1 397 ? -5.194 17.249 -12.622 1.00 86.94 397 ARG A C 1
ATOM 3211 O O . ARG A 1 397 ? -5.078 17.462 -13.826 1.00 86.94 397 ARG A O 1
ATOM 3218 N N . PRO A 1 398 ? -6.371 16.956 -12.045 1.00 86.19 398 PRO A N 1
ATOM 3219 C CA . PRO A 1 398 ? -7.588 16.810 -12.827 1.00 86.19 398 PRO A CA 1
ATOM 3220 C C . PRO A 1 398 ? -7.949 18.146 -13.500 1.00 86.19 398 PRO A C 1
ATOM 3222 O O . PRO A 1 398 ? -7.959 19.188 -12.829 1.00 86.19 398 PRO A O 1
ATOM 3225 N N . PRO A 1 399 ? -8.252 18.147 -14.811 1.00 87.25 399 PRO A N 1
ATOM 3226 C CA . PRO A 1 399 ? -8.582 19.367 -15.530 1.00 87.25 399 PRO A CA 1
ATOM 3227 C C . PRO A 1 399 ? -9.939 19.914 -15.084 1.00 87.25 399 PRO A C 1
ATOM 3229 O O . PRO A 1 399 ? -10.879 19.158 -14.826 1.00 87.25 399 PRO A O 1
ATOM 3232 N N . GLN A 1 400 ? -10.058 21.240 -15.046 1.00 88.19 400 GLN A N 1
ATOM 3233 C CA . GLN A 1 400 ? -11.318 21.910 -14.722 1.00 88.19 400 GLN A CA 1
ATOM 3234 C C . GLN A 1 400 ? -12.210 22.027 -15.963 1.00 88.19 400 GLN A C 1
ATOM 3236 O O . GLN A 1 400 ? -11.738 22.406 -17.037 1.00 88.19 400 GLN A O 1
ATOM 3241 N N . VAL A 1 401 ? -13.503 21.723 -15.824 1.00 86.88 401 VAL A N 1
ATOM 3242 C CA . VAL A 1 401 ? -14.471 21.875 -16.920 1.00 86.88 401 VAL A CA 1
ATOM 3243 C C . VAL A 1 401 ? -14.928 23.331 -16.972 1.00 86.88 401 VAL A C 1
ATOM 3245 O O . VAL A 1 401 ? -15.629 23.804 -16.079 1.00 86.88 401 VAL A O 1
ATOM 3248 N N . VAL A 1 402 ? -14.536 24.051 -18.019 1.00 86.75 402 VAL A N 1
ATOM 3249 C CA . VAL A 1 402 ? -14.950 25.441 -18.230 1.00 86.75 402 VAL A CA 1
ATOM 3250 C C . VAL A 1 402 ? -16.308 25.425 -18.920 1.00 86.75 402 VAL A C 1
ATOM 3252 O O . VAL A 1 402 ? -16.439 24.929 -20.038 1.00 86.75 402 VAL A O 1
ATOM 3255 N N . ALA A 1 403 ? -17.338 25.956 -18.258 1.00 69.69 403 ALA A N 1
ATOM 3256 C CA . ALA A 1 403 ? -18.658 26.066 -18.866 1.00 69.69 403 ALA A CA 1
ATOM 3257 C C . ALA A 1 403 ? -18.589 26.956 -20.125 1.00 69.69 403 ALA A C 1
ATOM 3259 O O . ALA A 1 403 ? -17.961 28.020 -20.081 1.00 69.69 403 ALA A O 1
ATOM 3260 N N . PRO A 1 404 ? -19.253 26.586 -21.236 1.00 57.41 404 PRO A N 1
ATOM 3261 C CA . PRO A 1 404 ? -19.342 27.468 -22.387 1.00 57.41 404 PRO A CA 1
ATOM 3262 C C . PRO A 1 404 ? -20.057 28.753 -21.966 1.00 57.41 404 PRO A C 1
ATOM 3264 O O . PRO A 1 404 ? -21.196 28.721 -21.491 1.00 57.41 404 PRO A O 1
ATOM 3267 N N . VAL A 1 405 ? -19.383 29.892 -22.136 1.00 47.44 405 VAL A N 1
ATOM 3268 C CA . VAL A 1 405 ? -19.974 31.214 -21.917 1.00 47.44 405 VAL A CA 1
ATOM 3269 C C . VAL A 1 405 ? -21.141 31.358 -22.892 1.00 47.44 405 VAL A C 1
ATOM 3271 O O . VAL A 1 405 ? -20.941 31.583 -24.086 1.00 47.44 405 VAL A O 1
ATOM 3274 N N . LYS A 1 406 ? -22.377 31.197 -22.408 1.00 42.03 406 LYS A N 1
ATOM 3275 C CA . LYS A 1 406 ? -23.558 31.547 -23.202 1.00 42.03 406 LYS A CA 1
ATOM 3276 C C . LYS A 1 406 ? -23.531 33.062 -23.442 1.00 42.03 406 LYS A C 1
ATOM 3278 O O . LYS A 1 406 ? -23.363 33.808 -22.475 1.00 42.03 406 LYS A O 1
ATOM 3283 N N . PRO A 1 407 ? -23.720 33.545 -24.683 1.00 39.06 407 PRO A N 1
ATOM 3284 C CA . PRO A 1 407 ? -23.982 34.957 -24.910 1.00 39.06 407 PRO A CA 1
ATOM 3285 C C . PRO A 1 407 ? -25.244 35.334 -24.133 1.00 39.06 407 PRO A C 1
ATOM 3287 O O . PRO A 1 407 ? -26.266 34.654 -24.234 1.00 39.06 407 PRO A O 1
ATOM 3290 N N . VAL A 1 408 ? -25.161 36.385 -23.321 1.00 37.34 408 VAL A N 1
ATOM 3291 C CA . VAL A 1 408 ? -26.311 36.910 -22.585 1.00 37.34 408 VAL A CA 1
ATOM 3292 C C . VAL A 1 408 ? -27.271 37.532 -23.597 1.00 37.34 408 VAL A C 1
ATOM 3294 O O . VAL A 1 408 ? -27.080 38.668 -24.023 1.00 37.34 408 VAL A O 1
ATOM 3297 N N . GLU A 1 409 ? -28.307 36.794 -23.986 1.00 37.38 409 GLU A N 1
ATOM 3298 C CA . GLU A 1 409 ? -29.480 37.360 -24.646 1.00 37.38 409 GLU A CA 1
ATOM 3299 C C . GLU A 1 409 ? -30.599 37.556 -23.621 1.00 37.38 409 GLU A C 1
ATOM 3301 O O . GLU A 1 409 ? -31.110 36.602 -23.045 1.00 37.38 409 GLU A O 1
ATOM 3306 N N . GLY A 1 410 ? -30.967 38.825 -23.426 1.00 36.25 410 GLY A N 1
ATOM 3307 C CA . GLY A 1 410 ? -32.325 39.253 -23.093 1.00 36.25 410 GLY A CA 1
ATOM 3308 C C . GLY A 1 410 ? -32.884 38.807 -21.745 1.00 36.25 410 GLY A C 1
ATOM 3309 O O . GLY A 1 410 ? -33.554 37.786 -21.639 1.00 36.25 410 GLY A O 1
ATOM 3310 N N . ALA A 1 411 ? -32.732 39.665 -20.738 1.00 34.41 411 ALA A N 1
ATOM 3311 C CA . ALA A 1 411 ? -33.564 39.623 -19.545 1.00 34.41 411 ALA A CA 1
ATOM 3312 C C . ALA A 1 411 ? -35.052 39.758 -19.918 1.00 34.41 411 ALA A C 1
ATOM 3314 O O . ALA A 1 411 ? -35.446 40.751 -20.527 1.00 34.41 411 ALA A O 1
ATOM 3315 N N . ASN A 1 412 ? -35.870 38.787 -19.508 1.00 30.45 412 ASN A N 1
ATOM 3316 C CA . ASN A 1 412 ? -37.262 39.024 -19.141 1.00 30.45 412 ASN A CA 1
ATOM 3317 C C . ASN A 1 412 ? -37.753 37.978 -18.133 1.00 30.45 412 ASN A C 1
ATOM 3319 O O . ASN A 1 412 ? -37.334 36.824 -18.130 1.00 30.45 412 ASN A O 1
ATOM 3323 N N . SER A 1 413 ? -38.603 38.476 -17.245 1.00 33.50 413 SER A N 1
ATOM 3324 C CA . SER A 1 413 ? -39.121 37.914 -16.004 1.00 33.50 413 SER A CA 1
ATOM 3325 C C . SER A 1 413 ? -40.225 36.865 -16.196 1.00 33.50 413 SER A C 1
ATOM 3327 O O . SER A 1 413 ? -41.011 36.982 -17.128 1.00 33.50 413 SER A O 1
ATOM 3329 N N . ASP A 1 414 ? -40.309 35.872 -15.295 1.00 28.31 414 ASP A N 1
ATOM 3330 C CA . ASP A 1 414 ? -41.441 35.668 -14.358 1.00 28.31 414 ASP A CA 1
ATOM 3331 C C . ASP A 1 414 ? -41.524 34.232 -13.763 1.00 28.31 414 ASP A C 1
ATOM 3333 O O . ASP A 1 414 ? -41.672 33.245 -14.471 1.00 28.31 414 ASP A O 1
ATOM 3337 N N . VAL A 1 415 ? -41.431 34.177 -12.423 1.00 30.25 415 VAL A N 1
ATOM 3338 C CA . VAL A 1 415 ? -42.213 33.419 -11.405 1.00 30.25 415 VAL A CA 1
ATOM 3339 C C . VAL A 1 415 ? -42.585 31.923 -11.605 1.00 30.25 415 VAL A C 1
ATOM 3341 O O . VAL A 1 415 ? -43.457 31.609 -12.404 1.00 30.25 415 VAL A O 1
ATOM 3344 N N . ALA A 1 416 ? -42.076 31.039 -10.716 1.00 27.08 416 ALA A N 1
ATOM 3345 C CA . ALA A 1 416 ? -42.829 30.195 -9.740 1.00 27.08 416 ALA A CA 1
ATOM 3346 C C . ALA A 1 416 ? -42.200 28.804 -9.435 1.00 27.08 416 ALA A C 1
ATOM 3348 O O . ALA A 1 416 ? -42.167 27.941 -10.299 1.00 27.08 416 ALA A O 1
ATOM 3349 N N . GLY A 1 417 ? -41.870 28.557 -8.155 1.00 25.88 417 GLY A N 1
ATOM 3350 C CA . GLY A 1 417 ? -42.420 27.429 -7.372 1.00 25.88 417 GLY A CA 1
ATOM 3351 C C . GLY A 1 417 ? -41.801 26.013 -7.409 1.00 25.88 417 GLY A C 1
ATOM 3352 O O . GLY A 1 417 ? -42.013 25.274 -8.355 1.00 25.88 417 GLY A O 1
ATOM 3353 N N . GLN A 1 418 ? -41.283 25.616 -6.232 1.00 26.61 418 GLN A N 1
ATOM 3354 C CA . GLN A 1 418 ? -41.286 24.275 -5.596 1.00 26.61 418 GLN A CA 1
ATOM 3355 C C . GLN A 1 418 ? -40.261 23.190 -6.001 1.00 26.61 418 GLN A C 1
ATOM 3357 O O . GLN A 1 418 ? -40.413 22.521 -7.010 1.00 26.61 418 GLN A O 1
ATOM 3362 N N . GLY A 1 419 ? -39.333 22.938 -5.059 1.00 27.02 419 GLY A N 1
ATOM 3363 C CA . GLY A 1 419 ? -39.118 21.628 -4.418 1.00 27.02 419 GLY A CA 1
ATOM 3364 C C . GLY A 1 419 ? -38.222 20.611 -5.123 1.00 27.02 419 GLY A C 1
ATOM 3365 O O . GLY A 1 419 ? -38.687 19.942 -6.029 1.00 27.02 419 GLY A O 1
ATOM 3366 N N . ASP A 1 420 ? -36.979 20.468 -4.645 1.00 26.33 420 ASP A N 1
ATOM 3367 C CA . ASP A 1 420 ? -36.400 19.193 -4.179 1.00 26.33 420 ASP A CA 1
ATOM 3368 C C . ASP A 1 420 ? -35.022 19.465 -3.539 1.00 26.33 420 ASP A C 1
ATOM 3370 O O . ASP A 1 420 ? -34.090 19.960 -4.173 1.00 26.33 420 ASP A O 1
ATOM 3374 N N . HIS A 1 421 ? -34.926 19.214 -2.231 1.00 32.59 421 HIS A N 1
ATOM 3375 C CA . HIS A 1 421 ? -33.714 19.338 -1.420 1.00 32.59 421 HIS A CA 1
ATOM 3376 C C . HIS A 1 421 ? -33.068 17.956 -1.281 1.00 32.59 421 HIS A C 1
ATOM 3378 O O . HIS A 1 421 ? -33.647 17.122 -0.601 1.00 32.59 421 HIS A O 1
ATOM 3384 N N . GLU A 1 422 ? -31.901 17.749 -1.903 1.00 31.50 422 GLU A N 1
ATOM 3385 C CA . GLU A 1 422 ? -30.769 16.898 -1.455 1.00 31.50 422 GLU A CA 1
ATOM 3386 C C . GLU A 1 422 ? -29.795 16.667 -2.626 1.00 31.50 422 GLU A C 1
ATOM 3388 O O . GLU A 1 422 ? -29.710 15.581 -3.191 1.00 31.50 422 GLU A O 1
ATOM 3393 N N . GLN A 1 423 ? -29.071 17.711 -3.049 1.00 31.00 423 GLN A N 1
ATOM 3394 C CA . GLN A 1 423 ? -27.937 17.546 -3.979 1.00 31.00 423 GLN A CA 1
ATOM 3395 C C . GLN A 1 423 ? -26.947 18.726 -4.018 1.00 31.00 423 GLN A C 1
ATOM 3397 O O . GLN A 1 423 ? -26.014 18.711 -4.816 1.00 31.00 423 GLN A O 1
ATOM 3402 N N . ASP A 1 424 ? -27.099 19.733 -3.150 1.00 26.62 424 ASP A N 1
ATOM 3403 C CA . ASP A 1 424 ? -26.407 21.024 -3.309 1.00 26.62 424 ASP A CA 1
ATOM 3404 C C . ASP A 1 424 ? -25.256 21.282 -2.312 1.00 26.62 424 ASP A C 1
ATOM 3406 O O . ASP A 1 424 ? -24.726 22.389 -2.246 1.00 26.62 424 ASP A O 1
ATOM 3410 N N . ASP A 1 425 ? -24.800 20.254 -1.586 1.00 31.84 425 ASP A N 1
ATOM 3411 C CA . ASP A 1 425 ? -23.614 20.346 -0.709 1.00 31.84 425 ASP A CA 1
ATOM 3412 C C . ASP A 1 425 ? -22.283 20.035 -1.426 1.00 31.84 425 ASP A C 1
ATOM 3414 O O . ASP A 1 425 ? -21.206 20.287 -0.887 1.00 31.84 425 ASP A O 1
ATOM 3418 N N . LEU A 1 426 ? -22.326 19.567 -2.680 1.00 37.31 426 LEU A N 1
ATOM 3419 C CA . LEU A 1 426 ? -21.132 19.319 -3.506 1.00 37.31 426 LEU A CA 1
ATOM 3420 C C . LEU A 1 426 ? -20.571 20.585 -4.174 1.00 37.31 426 LEU A C 1
ATOM 3422 O O . LEU A 1 426 ? -19.447 20.569 -4.670 1.00 37.31 426 LEU A O 1
ATOM 3426 N N . ARG A 1 427 ? -21.324 21.693 -4.188 1.00 30.83 427 ARG A N 1
ATOM 3427 C CA . ARG A 1 427 ? -20.923 22.934 -4.875 1.00 30.83 427 ARG A CA 1
ATOM 3428 C C . ARG A 1 427 ? -20.314 24.004 -3.975 1.00 30.83 427 ARG A C 1
ATOM 3430 O O . ARG A 1 427 ? -19.603 24.861 -4.480 1.00 30.83 427 ARG A O 1
ATOM 3437 N N . ARG A 1 428 ? -20.538 23.959 -2.659 1.00 27.41 428 ARG A N 1
ATOM 3438 C CA . ARG A 1 428 ? -20.079 25.012 -1.727 1.00 27.41 428 ARG A CA 1
ATOM 3439 C C . ARG A 1 428 ? -18.792 24.707 -0.960 1.00 27.41 428 ARG A C 1
ATOM 3441 O O . ARG A 1 428 ? -18.397 25.499 -0.117 1.00 27.41 428 ARG A O 1
ATOM 3448 N N . ARG A 1 429 ? -18.110 23.595 -1.249 1.00 37.50 429 ARG A N 1
ATOM 3449 C CA . ARG A 1 429 ? -16.826 23.244 -0.605 1.00 37.50 429 ARG A CA 1
ATOM 3450 C C . ARG A 1 429 ? -15.585 23.482 -1.478 1.00 37.50 429 ARG A C 1
ATOM 3452 O O . ARG A 1 429 ? -14.482 23.198 -1.030 1.00 37.50 429 ARG A O 1
ATOM 3459 N N . GLY A 1 430 ? -15.753 24.020 -2.691 1.00 30.39 430 GLY A N 1
ATOM 3460 C CA . GLY A 1 430 ? -14.650 24.364 -3.604 1.00 30.39 430 GLY A CA 1
ATOM 3461 C C . GLY A 1 430 ? -14.338 25.860 -3.724 1.00 30.39 430 GLY A C 1
ATOM 3462 O O . GLY A 1 430 ? -13.349 26.224 -4.351 1.00 30.39 430 GLY A O 1
ATOM 3463 N N . GLU A 1 431 ? -15.153 26.734 -3.135 1.00 33.09 431 GLU A N 1
ATOM 3464 C CA . GLU A 1 431 ? -15.063 28.182 -3.331 1.00 33.09 431 GLU A CA 1
ATOM 3465 C C . GLU A 1 431 ? -15.279 28.902 -1.999 1.00 33.09 431 GLU A C 1
ATOM 3467 O O . GLU A 1 431 ? -16.406 29.211 -1.647 1.00 33.09 431 GLU A O 1
ATOM 3472 N N . GLU A 1 432 ? -14.206 29.110 -1.234 1.00 27.05 432 GLU A N 1
ATOM 3473 C CA . GLU A 1 432 ? -13.964 30.298 -0.395 1.00 27.05 432 GLU A CA 1
ATOM 3474 C C . GLU A 1 432 ? -12.626 30.097 0.336 1.00 27.05 432 GLU A C 1
ATOM 3476 O O . GLU A 1 432 ? -12.496 29.297 1.258 1.00 27.05 432 GLU A O 1
ATOM 3481 N N . GLY A 1 433 ? -11.589 30.779 -0.159 1.00 28.42 433 GLY A N 1
ATOM 3482 C CA . GLY A 1 433 ? -10.200 30.633 0.295 1.00 28.42 433 GLY A CA 1
ATOM 3483 C C . GLY A 1 433 ? -9.139 30.816 -0.798 1.00 28.42 433 GLY A C 1
ATOM 3484 O O . GLY A 1 433 ? -7.951 30.699 -0.517 1.00 28.42 433 GLY A O 1
ATOM 3485 N N . SER A 1 434 ? -9.536 31.112 -2.040 1.00 27.70 434 SER A N 1
ATOM 3486 C CA . SER A 1 434 ? -8.632 31.511 -3.126 1.00 27.70 434 SER A CA 1
ATOM 3487 C C . SER A 1 434 ? -8.623 33.037 -3.261 1.00 27.70 434 SER A C 1
ATOM 3489 O O . SER A 1 434 ? -9.152 33.579 -4.232 1.00 27.70 434 SER A O 1
ATOM 3491 N N . ASP A 1 435 ? -8.024 33.737 -2.297 1.00 24.44 435 ASP A N 1
ATOM 3492 C CA . ASP A 1 435 ? -7.635 35.131 -2.523 1.00 24.44 435 ASP A CA 1
ATOM 3493 C C . ASP A 1 435 ? -6.290 35.179 -3.256 1.00 24.44 435 ASP A C 1
ATOM 3495 O O . ASP A 1 435 ? -5.316 34.503 -2.919 1.00 24.44 435 ASP A O 1
ATOM 3499 N N . HIS A 1 436 ? -6.289 35.958 -4.331 1.00 25.06 436 HIS A N 1
ATOM 3500 C CA . HIS A 1 436 ? -5.273 36.018 -5.365 1.00 25.06 436 HIS A CA 1
ATOM 3501 C C . HIS A 1 436 ? -3.864 36.374 -4.862 1.00 25.06 436 HIS A C 1
ATOM 3503 O O . HIS A 1 436 ? -3.600 37.510 -4.473 1.00 25.06 436 HIS A O 1
ATOM 3509 N N . ILE A 1 437 ? -2.911 35.465 -5.087 1.00 22.02 437 ILE A N 1
ATOM 3510 C CA . ILE A 1 437 ? -1.547 35.825 -5.494 1.00 22.02 437 ILE A CA 1
ATOM 3511 C C . ILE A 1 437 ? -1.256 35.067 -6.789 1.00 22.02 437 ILE A C 1
ATOM 3513 O O . ILE A 1 437 ? -0.804 33.925 -6.794 1.00 22.02 437 ILE A O 1
ATOM 3517 N N . ALA A 1 438 ? -1.558 35.708 -7.917 1.00 23.67 438 ALA A N 1
ATOM 3518 C CA . ALA A 1 438 ? -1.056 35.292 -9.218 1.00 23.67 438 ALA A CA 1
ATOM 3519 C C . ALA A 1 438 ? 0.437 35.648 -9.301 1.00 23.67 438 ALA A C 1
ATOM 3521 O O . ALA A 1 438 ? 0.819 36.642 -9.915 1.00 23.67 438 ALA A O 1
ATOM 3522 N N . GLU A 1 439 ? 1.290 34.850 -8.660 1.00 21.22 439 GLU A N 1
ATOM 3523 C CA . GLU A 1 439 ? 2.712 34.817 -8.985 1.00 21.22 439 GLU A CA 1
ATOM 3524 C C . GLU A 1 439 ? 2.950 33.717 -10.015 1.00 21.22 439 GLU A C 1
ATOM 3526 O O . GLU A 1 439 ? 2.753 32.526 -9.778 1.00 21.22 439 GLU A O 1
ATOM 3531 N N . THR A 1 440 ? 3.371 34.151 -11.198 1.00 23.48 440 THR A N 1
ATOM 3532 C CA . THR A 1 440 ? 3.831 33.299 -12.292 1.00 23.48 440 THR A CA 1
ATOM 3533 C C . THR A 1 440 ? 5.110 32.580 -11.841 1.00 23.48 440 THR A C 1
ATOM 3535 O O . THR A 1 440 ? 6.223 33.048 -12.070 1.00 23.48 440 THR A O 1
ATOM 3538 N N . LEU A 1 441 ? 4.957 31.458 -11.139 1.00 21.55 441 LEU A N 1
ATOM 3539 C CA . LEU A 1 441 ? 6.049 30.646 -10.607 1.00 21.55 441 LEU A CA 1
ATOM 3540 C C . LEU A 1 441 ? 6.598 29.720 -11.701 1.00 21.55 441 LEU A C 1
ATOM 3542 O O . LEU A 1 441 ? 6.213 28.559 -11.841 1.00 21.55 441 LEU A O 1
ATOM 3546 N N . SER A 1 442 ? 7.547 30.253 -12.473 1.00 24.08 442 SER A N 1
ATOM 3547 C CA . SER A 1 442 ? 8.531 29.454 -13.210 1.00 24.08 442 SER A CA 1
ATOM 3548 C C . SER A 1 442 ? 9.325 28.617 -12.202 1.00 24.08 442 SER A C 1
ATOM 3550 O O . SER A 1 442 ? 10.235 29.111 -11.535 1.00 24.08 442 SER A O 1
ATOM 3552 N N . THR A 1 443 ? 8.946 27.354 -12.027 1.00 22.70 443 THR A N 1
ATOM 3553 C CA . THR A 1 443 ? 9.538 26.460 -11.026 1.00 22.70 443 THR A CA 1
ATOM 3554 C C . THR A 1 443 ? 10.625 25.600 -11.659 1.00 22.70 443 THR A C 1
ATOM 3556 O O . THR A 1 443 ? 10.400 24.487 -12.118 1.00 22.70 443 THR A O 1
ATOM 3559 N N . HIS A 1 444 ? 11.850 26.124 -11.645 1.00 24.45 444 HIS A N 1
ATOM 3560 C CA . HIS A 1 444 ? 13.060 25.314 -11.762 1.00 24.45 444 HIS A CA 1
ATOM 3561 C C . HIS A 1 444 ? 13.360 24.711 -10.380 1.00 24.45 444 HIS A C 1
ATOM 3563 O O . HIS A 1 444 ? 14.009 25.344 -9.546 1.00 24.45 444 HIS A O 1
ATOM 3569 N N . GLY A 1 445 ? 12.841 23.513 -10.104 1.00 23.39 445 GLY A N 1
ATOM 3570 C CA . GLY A 1 445 ? 13.065 22.810 -8.838 1.00 23.39 445 GLY A CA 1
ATOM 3571 C C . GLY A 1 445 ? 14.501 22.290 -8.718 1.00 23.39 445 GLY A C 1
ATOM 3572 O O . GLY A 1 445 ? 14.859 21.297 -9.344 1.00 23.39 445 GLY A O 1
ATOM 3573 N N . LYS A 1 446 ? 15.327 22.970 -7.915 1.00 25.53 446 LYS A N 1
ATOM 3574 C CA . LYS A 1 446 ? 16.648 22.508 -7.459 1.00 25.53 446 LYS A CA 1
ATOM 3575 C C . LYS A 1 446 ? 16.478 21.718 -6.161 1.00 25.53 446 LYS A C 1
ATOM 3577 O O . LYS A 1 446 ? 16.018 22.283 -5.174 1.00 25.53 446 LYS A O 1
ATOM 3582 N N . ILE A 1 447 ? 16.914 20.460 -6.127 1.00 25.83 447 ILE A N 1
ATOM 3583 C CA . ILE A 1 447 ? 17.135 19.745 -4.863 1.00 25.83 447 ILE A CA 1
ATOM 3584 C C . ILE A 1 447 ? 18.533 20.138 -4.365 1.00 25.83 447 ILE A C 1
ATOM 3586 O O . ILE A 1 447 ? 19.534 19.812 -4.999 1.00 25.83 447 ILE A O 1
ATOM 3590 N N . GLN A 1 448 ? 18.598 20.883 -3.260 1.00 23.91 448 GLN A N 1
ATOM 3591 C CA . GLN A 1 448 ? 19.830 21.163 -2.518 1.00 23.91 448 GLN A CA 1
ATOM 3592 C C . GLN A 1 448 ? 19.816 20.343 -1.227 1.00 23.91 448 GLN A C 1
ATOM 3594 O O . GLN A 1 448 ? 18.915 20.501 -0.409 1.00 23.91 448 GLN A O 1
ATOM 3599 N N . LEU A 1 449 ? 20.826 19.499 -1.032 1.00 22.97 449 LEU A N 1
ATOM 3600 C CA . LEU A 1 449 ? 21.133 18.885 0.257 1.00 22.97 449 LEU A CA 1
ATOM 3601 C C . LEU A 1 449 ? 22.425 19.533 0.761 1.00 22.97 449 LEU A C 1
ATOM 3603 O O . LEU A 1 449 ? 23.477 19.345 0.160 1.00 22.97 449 LEU A O 1
ATOM 3607 N N . ASN A 1 450 ? 22.325 20.332 1.824 1.00 23.66 450 ASN A N 1
ATOM 3608 C CA . ASN A 1 450 ? 23.464 20.937 2.513 1.00 23.66 450 ASN A CA 1
ATOM 3609 C C . ASN A 1 450 ? 23.532 20.382 3.940 1.00 23.66 450 ASN A C 1
ATOM 3611 O O . ASN A 1 450 ? 22.660 20.700 4.747 1.00 23.66 450 ASN A O 1
ATOM 3615 N N . VAL A 1 451 ? 24.598 19.652 4.276 1.00 24.34 451 VAL A N 1
ATOM 3616 C CA . VAL A 1 451 ? 25.127 19.551 5.648 1.00 24.34 451 VAL A CA 1
ATOM 3617 C C . VAL A 1 451 ? 26.658 19.543 5.542 1.00 24.34 451 VAL A C 1
ATOM 3619 O O . VAL A 1 451 ? 27.195 18.696 4.836 1.00 24.34 451 VAL A O 1
ATOM 3622 N N . PRO A 1 452 ? 27.390 20.474 6.181 1.00 25.19 452 PRO A N 1
ATOM 3623 C CA . PRO A 1 452 ? 28.821 20.607 5.955 1.00 25.19 452 PRO A CA 1
ATOM 3624 C C . PRO A 1 452 ? 29.622 19.666 6.860 1.00 25.19 452 PRO A C 1
ATOM 3626 O O . PRO A 1 452 ? 29.643 19.858 8.073 1.00 25.19 452 PRO A O 1
ATOM 3629 N N . THR A 1 453 ? 30.390 18.748 6.268 1.00 25.12 453 THR A N 1
ATOM 3630 C CA . THR A 1 453 ? 31.629 18.242 6.884 1.00 25.12 453 THR A CA 1
ATOM 3631 C C . THR A 1 453 ? 32.665 17.860 5.822 1.00 25.12 453 THR A C 1
ATOM 3633 O O . THR A 1 453 ? 32.445 16.971 5.014 1.00 25.12 453 THR A O 1
ATOM 3636 N N . VAL A 1 454 ? 33.786 18.589 5.857 1.00 26.64 454 VAL A N 1
ATOM 3637 C CA . VAL A 1 454 ? 35.142 18.329 5.330 1.00 26.64 454 VAL A CA 1
ATOM 3638 C C . VAL A 1 454 ? 35.270 17.297 4.189 1.00 26.64 454 VAL A C 1
ATOM 3640 O O . VAL A 1 454 ? 35.331 16.095 4.431 1.00 26.64 454 VAL A O 1
ATOM 3643 N N . GLY A 1 455 ? 35.452 17.793 2.955 1.00 29.80 455 GLY A N 1
ATOM 3644 C CA . GLY A 1 455 ? 35.950 17.007 1.811 1.00 29.80 455 GLY A CA 1
ATOM 3645 C C . GLY A 1 455 ? 34.925 16.539 0.762 1.00 29.80 455 GLY A C 1
ATOM 3646 O O . GLY A 1 455 ? 35.152 15.508 0.134 1.00 29.80 455 GLY A O 1
ATOM 3647 N N . GLU A 1 456 ? 33.814 17.251 0.546 1.00 37.16 456 GLU A N 1
ATOM 3648 C CA . GLU A 1 456 ? 32.727 16.801 -0.346 1.00 37.16 456 GLU A CA 1
ATOM 3649 C C . GLU A 1 456 ? 32.904 17.113 -1.847 1.00 37.16 456 GLU A C 1
ATOM 3651 O O . GLU A 1 456 ? 33.229 18.230 -2.251 1.00 37.16 456 GLU A O 1
ATOM 3656 N N . VAL A 1 457 ? 32.562 16.124 -2.687 1.00 34.94 457 VAL A N 1
ATOM 3657 C CA . VAL A 1 457 ? 32.176 16.305 -4.097 1.00 34.94 457 VAL A CA 1
ATOM 3658 C C . VAL A 1 457 ? 30.660 16.530 -4.142 1.00 34.94 457 VAL A C 1
ATOM 3660 O O . VAL A 1 457 ? 29.890 15.573 -4.068 1.00 34.94 457 VAL A O 1
ATOM 3663 N N . THR A 1 458 ? 30.214 17.780 -4.259 1.00 37.28 458 THR A N 1
ATOM 3664 C CA . THR A 1 458 ? 28.785 18.113 -4.396 1.00 37.28 458 THR A CA 1
ATOM 3665 C C . THR A 1 458 ? 28.369 17.996 -5.862 1.00 37.28 458 THR A C 1
ATOM 3667 O O . THR A 1 458 ? 28.759 18.821 -6.680 1.00 37.28 458 THR A O 1
ATOM 3670 N N . THR A 1 459 ? 27.584 16.978 -6.224 1.00 36.97 459 THR A N 1
ATOM 3671 C CA . THR A 1 459 ? 27.106 16.815 -7.610 1.00 36.97 459 THR A CA 1
ATOM 3672 C C . THR A 1 459 ? 25.727 17.457 -7.751 1.00 36.97 459 THR A C 1
ATOM 3674 O O . THR A 1 459 ? 24.752 16.960 -7.194 1.00 36.97 459 THR A O 1
ATOM 3677 N N . GLN A 1 460 ? 25.621 18.574 -8.478 1.00 39.66 460 GLN A N 1
ATOM 3678 C CA . GLN A 1 460 ? 24.322 19.149 -8.845 1.00 39.66 460 GLN A CA 1
ATOM 3679 C C . GLN A 1 460 ? 23.803 18.478 -10.119 1.00 39.66 460 GLN A C 1
ATOM 3681 O O . GLN A 1 460 ? 24.136 18.894 -11.226 1.00 39.66 460 GLN A O 1
ATOM 3686 N N . THR A 1 461 ? 22.965 17.451 -9.972 1.00 41.16 461 THR A N 1
ATOM 3687 C CA . THR A 1 461 ? 22.311 16.817 -11.123 1.00 41.16 461 THR A CA 1
ATOM 3688 C C . THR A 1 461 ? 20.880 17.324 -11.279 1.00 41.16 461 THR A C 1
ATOM 3690 O O . THR A 1 461 ? 20.031 17.085 -10.424 1.00 41.16 461 THR A O 1
ATOM 3693 N N . THR A 1 462 ? 20.591 18.013 -12.385 1.00 39.50 462 THR A N 1
ATOM 3694 C CA . THR A 1 462 ? 19.220 18.363 -12.788 1.00 39.50 462 THR A CA 1
ATOM 3695 C C . THR A 1 462 ? 18.667 17.238 -13.657 1.00 39.50 462 THR A C 1
ATOM 3697 O O . THR A 1 462 ? 19.066 17.080 -14.807 1.00 39.50 462 THR A O 1
ATOM 3700 N N . PHE A 1 463 ? 17.767 16.435 -13.094 1.00 43.78 463 PHE A N 1
ATOM 3701 C CA . PHE A 1 463 ? 16.999 15.437 -13.830 1.00 43.78 463 PHE A CA 1
ATOM 3702 C C . PHE A 1 463 ? 15.517 15.784 -13.706 1.00 43.78 463 PHE A C 1
ATOM 3704 O O . PHE A 1 463 ? 14.888 15.499 -12.689 1.00 43.78 463 PHE A O 1
ATOM 3711 N N . THR A 1 464 ? 14.967 16.442 -14.722 1.00 49.38 464 THR A N 1
ATOM 3712 C CA . THR A 1 464 ? 13.517 16.589 -14.864 1.00 49.38 464 THR A CA 1
ATOM 3713 C C . THR A 1 464 ? 13.025 15.348 -15.595 1.00 49.38 464 THR A C 1
ATOM 3715 O O . THR A 1 464 ? 13.227 15.231 -16.803 1.00 49.38 464 THR A O 1
ATOM 3718 N N . GLY A 1 465 ? 12.465 14.391 -14.852 1.00 50.00 465 GLY A N 1
ATOM 3719 C CA . GLY A 1 465 ? 11.783 13.243 -15.453 1.00 50.00 465 GLY A CA 1
ATOM 3720 C C . GLY A 1 465 ? 10.605 13.694 -16.318 1.00 50.00 465 GLY A C 1
ATOM 3721 O O . GLY A 1 465 ? 10.187 14.853 -16.259 1.00 50.00 465 GLY A O 1
ATOM 3722 N N . HIS A 1 466 ? 10.068 12.782 -17.124 1.00 54.88 466 HIS A N 1
ATOM 3723 C CA . HIS A 1 466 ? 8.887 13.071 -17.934 1.00 54.88 466 HIS A CA 1
ATOM 3724 C C . HIS A 1 466 ? 7.688 13.398 -17.030 1.00 54.88 466 HIS A C 1
ATOM 3726 O O . HIS A 1 466 ? 7.179 12.504 -16.353 1.00 54.88 466 HIS A O 1
ATOM 3732 N N . ARG A 1 467 ? 7.224 14.654 -17.060 1.00 63.41 467 ARG A N 1
ATOM 3733 C CA . ARG A 1 467 ? 5.992 15.109 -16.403 1.00 63.41 467 ARG A CA 1
ATOM 3734 C C . ARG A 1 467 ? 4.835 15.077 -17.397 1.00 63.41 467 ARG A C 1
ATOM 3736 O O . ARG A 1 467 ? 5.058 15.235 -18.594 1.00 63.41 467 ARG A O 1
ATOM 3743 N N . PHE A 1 468 ? 3.619 14.826 -16.928 1.00 68.81 468 PHE A N 1
ATOM 3744 C CA . PHE A 1 468 ? 2.441 14.927 -17.783 1.00 68.81 468 PHE A CA 1
ATOM 3745 C C . PHE A 1 468 ? 2.158 16.399 -18.106 1.00 68.81 468 PHE A C 1
ATOM 3747 O O . PHE A 1 468 ? 1.964 17.208 -17.198 1.00 68.81 468 PHE A O 1
ATOM 3754 N N . ASP A 1 469 ? 2.149 16.739 -19.396 1.00 69.69 469 ASP A N 1
ATOM 3755 C CA . ASP A 1 469 ? 1.762 18.060 -19.906 1.00 69.69 469 ASP A CA 1
ATOM 3756 C C . ASP A 1 469 ? 0.265 18.066 -20.248 1.00 69.69 469 ASP A C 1
ATOM 3758 O O . ASP A 1 469 ? -0.150 18.283 -21.389 1.00 69.69 469 ASP A O 1
ATOM 3762 N N . ASP A 1 470 ? -0.561 17.766 -19.249 1.00 80.06 470 ASP A N 1
ATOM 3763 C CA . ASP A 1 470 ? -2.009 17.743 -19.413 1.00 80.06 470 ASP A CA 1
ATOM 3764 C C . ASP A 1 470 ? -2.603 19.152 -19.419 1.00 80.06 470 ASP A C 1
ATOM 3766 O O . ASP A 1 470 ? -2.138 20.069 -18.733 1.00 80.06 470 ASP A O 1
ATOM 3770 N N . ALA A 1 471 ? -3.675 19.330 -20.193 1.00 79.50 471 ALA A 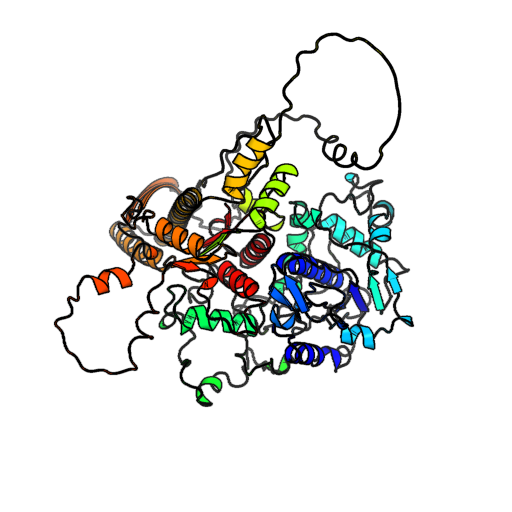N 1
ATOM 3771 C CA . ALA A 1 471 ? -4.418 20.580 -20.203 1.00 79.50 471 ALA A CA 1
ATOM 3772 C C . ALA A 1 471 ? -4.982 20.862 -18.803 1.00 79.50 471 ALA A C 1
ATOM 3774 O O . ALA A 1 471 ? -5.600 19.998 -18.194 1.00 79.50 471 ALA A O 1
ATOM 3775 N N . SER A 1 472 ? -4.828 22.089 -18.302 1.00 84.94 472 SER A N 1
ATOM 3776 C CA . SER A 1 472 ? -5.397 22.492 -17.006 1.00 84.94 472 SER A CA 1
ATOM 3777 C C . SER A 1 472 ? -6.918 22.678 -17.043 1.00 84.94 472 SER A C 1
ATOM 3779 O O . SER A 1 472 ? -7.572 22.706 -15.999 1.00 84.94 472 SER A O 1
ATOM 3781 N N . THR A 1 473 ? -7.486 22.818 -18.242 1.00 88.19 473 THR A N 1
ATOM 3782 C CA . THR A 1 473 ? -8.911 23.059 -18.480 1.00 88.19 473 THR A CA 1
ATOM 3783 C C . THR A 1 473 ? -9.399 22.278 -19.693 1.00 88.19 473 THR A C 1
ATOM 3785 O O . THR A 1 473 ? -8.631 22.008 -20.616 1.00 88.19 473 THR A O 1
ATOM 3788 N N . VAL A 1 474 ? -10.681 21.919 -19.685 1.00 89.94 474 VAL A N 1
ATOM 3789 C CA . VAL A 1 474 ? -11.379 21.238 -20.784 1.00 89.94 474 VAL A CA 1
ATOM 3790 C C . VAL A 1 474 ? -12.780 21.819 -20.970 1.00 89.94 474 VAL A C 1
ATOM 3792 O O . VAL A 1 474 ? -13.335 22.437 -20.065 1.00 89.94 474 VAL A O 1
ATOM 3795 N N . GLU A 1 475 ? -13.372 21.615 -22.142 1.00 90.31 475 GLU A N 1
ATOM 3796 C CA . GLU A 1 475 ? -14.667 22.192 -22.530 1.00 90.31 475 GLU A CA 1
ATOM 3797 C C . GLU A 1 475 ? -15.863 21.306 -22.139 1.00 90.31 475 GLU A C 1
ATOM 3799 O O . GLU A 1 475 ? -17.013 21.736 -22.211 1.00 90.31 475 GLU A O 1
ATOM 3804 N N . SER A 1 476 ? -15.621 20.046 -21.763 1.00 89.31 476 SER A N 1
ATOM 3805 C CA . SER A 1 476 ? -16.676 19.095 -21.393 1.00 89.31 476 SER A CA 1
ATOM 3806 C C . SER A 1 476 ? -16.182 17.992 -20.455 1.00 89.31 476 SER A C 1
ATOM 3808 O O . SER A 1 476 ? -14.986 17.705 -20.374 1.00 89.31 476 SER A O 1
ATOM 3810 N N . GLU A 1 477 ? -17.119 17.322 -19.781 1.00 86.88 477 GLU A N 1
ATOM 3811 C CA . GLU A 1 477 ? -16.823 16.138 -18.964 1.00 86.88 477 GLU A CA 1
ATOM 3812 C C . GLU A 1 477 ? -16.269 14.970 -19.791 1.00 86.88 477 GLU A C 1
ATOM 3814 O O . GLU A 1 477 ? -15.392 14.252 -19.319 1.00 86.88 477 GLU A O 1
ATOM 3819 N N . GLU A 1 478 ? -16.705 14.819 -21.043 1.00 89.81 478 GLU A N 1
ATOM 3820 C CA . GLU A 1 478 ? -16.198 13.782 -21.953 1.00 89.81 478 GLU A CA 1
ATOM 3821 C C . GLU A 1 478 ? -14.711 14.005 -22.284 1.00 89.81 478 GLU A C 1
ATOM 3823 O O . GLU A 1 478 ? -13.912 13.064 -22.307 1.00 89.81 478 GLU A O 1
ATOM 3828 N N . GLN A 1 479 ? -14.305 15.265 -22.481 1.00 90.44 479 GLN A N 1
ATOM 3829 C CA . GLN A 1 479 ? -12.894 15.623 -22.653 1.00 90.44 479 GLN A CA 1
ATOM 3830 C C . GLN A 1 479 ? -12.090 15.373 -21.367 1.00 90.44 479 GLN A C 1
ATOM 3832 O O . GLN A 1 479 ? -10.978 14.848 -21.445 1.00 90.44 479 GLN A O 1
ATOM 3837 N N . ARG A 1 480 ? -12.655 15.679 -20.187 1.00 90.62 480 ARG A N 1
ATOM 3838 C CA . ARG A 1 480 ? -12.034 15.357 -18.887 1.00 90.62 480 ARG A CA 1
ATOM 3839 C C . ARG A 1 480 ? -11.802 13.858 -18.741 1.00 90.62 480 ARG A C 1
ATOM 3841 O O . ARG A 1 480 ? -10.700 13.451 -18.384 1.00 90.62 480 ARG A O 1
ATOM 3848 N N . TYR A 1 481 ? -12.809 13.044 -19.056 1.00 90.75 481 TYR A N 1
ATOM 3849 C CA . TYR A 1 481 ? -12.682 11.591 -19.041 1.00 90.75 481 TYR A CA 1
ATOM 3850 C C . TYR A 1 481 ? -11.623 11.106 -20.029 1.00 90.75 481 TYR A C 1
ATOM 3852 O O . TYR A 1 481 ? -10.770 10.315 -19.650 1.00 90.75 481 TYR A O 1
ATOM 3860 N N . THR A 1 482 ? -11.621 11.612 -21.263 1.00 90.31 482 THR A N 1
ATOM 3861 C CA . THR A 1 482 ? -10.632 11.222 -22.281 1.00 90.31 482 THR A CA 1
ATOM 3862 C C . THR A 1 482 ? -9.200 11.484 -21.817 1.00 90.31 482 THR A C 1
ATOM 3864 O O . THR A 1 482 ? -8.321 10.660 -22.057 1.00 90.31 482 THR A O 1
ATOM 3867 N N . LEU A 1 483 ? -8.958 12.617 -21.151 1.00 89.00 483 LEU A N 1
ATOM 3868 C CA . LEU A 1 483 ? -7.651 12.943 -20.586 1.00 89.00 483 LEU A CA 1
ATOM 3869 C C . LEU A 1 483 ? -7.322 12.024 -19.405 1.00 89.00 483 LEU A C 1
ATOM 3871 O O . LEU A 1 483 ? -6.282 11.377 -19.393 1.00 89.00 483 LEU A O 1
ATOM 3875 N N . MET A 1 484 ? -8.250 11.884 -18.462 1.00 90.25 484 MET A N 1
ATOM 3876 C CA . MET A 1 484 ? -8.059 11.061 -17.274 1.00 90.25 484 MET A CA 1
ATOM 3877 C C . MET A 1 484 ? -7.872 9.568 -17.584 1.00 90.25 484 MET A C 1
ATOM 3879 O O . MET A 1 484 ? -7.078 8.891 -16.929 1.00 90.25 484 MET A O 1
ATOM 3883 N N . ALA A 1 485 ? -8.556 9.044 -18.601 1.00 90.69 485 ALA A N 1
ATOM 3884 C CA . ALA A 1 485 ? -8.456 7.653 -19.026 1.00 90.69 485 ALA A CA 1
ATOM 3885 C C . ALA A 1 485 ? -7.028 7.275 -19.451 1.00 90.69 485 ALA A C 1
ATOM 3887 O O . ALA A 1 485 ? -6.642 6.126 -19.269 1.00 90.69 485 ALA A O 1
ATOM 3888 N N . ARG A 1 486 ? -6.211 8.234 -19.911 1.00 89.50 486 ARG A N 1
ATOM 3889 C CA . ARG A 1 486 ? -4.793 8.006 -20.249 1.00 89.50 486 ARG A CA 1
ATOM 3890 C C . ARG A 1 486 ? -3.943 7.587 -19.047 1.00 89.50 486 ARG A C 1
ATOM 3892 O O . ARG A 1 486 ? -2.929 6.933 -19.238 1.00 89.50 486 ARG A O 1
ATOM 3899 N N . HIS A 1 487 ? -4.377 7.927 -17.835 1.00 90.50 487 HIS A N 1
ATOM 3900 C CA . HIS A 1 487 ? -3.696 7.600 -16.577 1.00 90.50 487 HIS A CA 1
ATOM 3901 C C . HIS A 1 487 ? -4.415 6.473 -15.841 1.00 90.50 487 HIS A C 1
ATOM 3903 O O . HIS A 1 487 ? -3.844 5.497 -15.362 1.00 90.50 487 HIS A O 1
ATOM 3909 N N . CYS A 1 488 ? -5.732 6.595 -15.754 1.00 91.94 488 CYS A N 1
ATOM 3910 C CA . CYS A 1 488 ? -6.552 5.714 -14.946 1.00 91.94 488 CYS A CA 1
ATOM 3911 C C . CYS A 1 488 ? -6.900 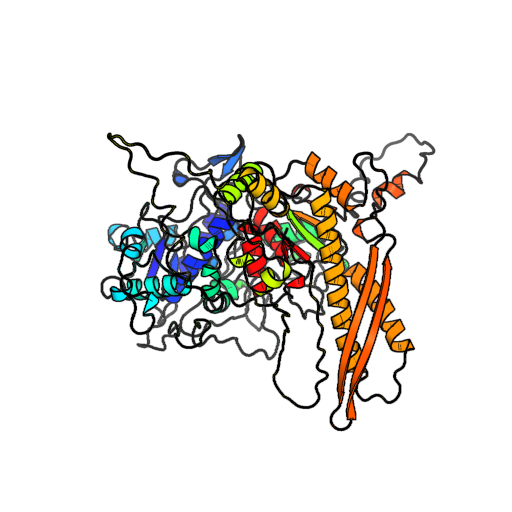4.395 -15.664 1.00 91.94 488 CYS A C 1
ATOM 3913 O O . CYS A 1 488 ? -7.035 3.360 -15.005 1.00 91.94 488 CYS A O 1
ATOM 3915 N N . TYR A 1 489 ? -6.990 4.388 -16.997 1.00 95.12 489 TYR A N 1
ATOM 3916 C CA . TYR A 1 489 ? -7.330 3.210 -17.801 1.00 95.12 489 TYR A CA 1
ATOM 3917 C C . TYR A 1 489 ? -6.548 3.170 -19.135 1.00 95.12 489 TYR A C 1
ATOM 3919 O O . TYR A 1 489 ? -7.161 3.114 -20.202 1.00 95.12 489 TYR A O 1
ATOM 3927 N N . PRO A 1 490 ? -5.199 3.204 -19.101 1.00 94.62 490 PRO A N 1
ATOM 3928 C CA . PRO A 1 490 ? -4.394 3.372 -20.309 1.00 94.62 490 PRO A CA 1
ATOM 3929 C C . PRO A 1 490 ? -4.522 2.183 -21.260 1.00 94.62 490 PRO A C 1
ATOM 3931 O O . PRO A 1 490 ? -4.617 1.039 -20.806 1.00 94.62 490 PRO A O 1
ATOM 3934 N N . ASP A 1 491 ? -4.460 2.428 -22.566 1.00 93.75 491 ASP A N 1
ATOM 3935 C CA . ASP A 1 491 ? -4.373 1.375 -23.582 1.00 93.75 491 ASP A CA 1
ATOM 3936 C C . ASP A 1 491 ? -2.961 0.755 -23.674 1.00 93.75 491 ASP A C 1
ATOM 3938 O O . ASP A 1 491 ? -2.015 1.180 -23.006 1.00 93.75 491 ASP A O 1
ATOM 3942 N N . ASN A 1 492 ? -2.805 -0.293 -24.490 1.00 94.19 492 ASN A N 1
ATOM 3943 C CA . ASN A 1 492 ? -1.533 -1.011 -24.604 1.00 94.19 492 ASN A CA 1
ATOM 3944 C C . ASN A 1 492 ? -0.400 -0.131 -25.166 1.00 94.19 492 ASN A C 1
ATOM 3946 O O . ASN A 1 492 ? 0.736 -0.271 -24.720 1.00 94.19 492 ASN A O 1
ATOM 3950 N N . GLN A 1 493 ? -0.684 0.783 -26.099 1.00 90.62 493 GLN A N 1
ATOM 3951 C CA . GLN A 1 493 ? 0.335 1.664 -26.678 1.00 90.62 493 GLN A CA 1
ATOM 3952 C C . GLN A 1 493 ? 0.803 2.700 -25.652 1.00 90.62 493 GLN A C 1
ATOM 3954 O O . GLN A 1 493 ? 2.005 2.924 -25.499 1.00 90.62 493 GLN A O 1
ATOM 3959 N N . GLN A 1 494 ? -0.136 3.276 -24.898 1.00 92.69 494 GLN A N 1
ATOM 3960 C CA . GLN A 1 494 ? 0.149 4.182 -23.785 1.00 92.69 494 GLN A CA 1
ATOM 3961 C C . GLN A 1 494 ? 1.006 3.493 -22.719 1.00 92.69 494 GLN A C 1
ATOM 3963 O O . GLN A 1 494 ? 2.007 4.058 -22.276 1.00 92.69 494 GLN A O 1
ATOM 3968 N N . ILE A 1 495 ? 0.677 2.245 -22.367 1.00 95.38 495 ILE A N 1
ATOM 3969 C CA . ILE A 1 495 ? 1.463 1.444 -21.422 1.00 95.38 495 ILE A CA 1
ATOM 3970 C C . ILE A 1 495 ? 2.889 1.225 -21.928 1.00 95.38 495 ILE A C 1
ATOM 3972 O O . ILE A 1 495 ? 3.838 1.496 -21.193 1.00 95.38 495 ILE A O 1
ATOM 3976 N N . VAL A 1 496 ? 3.058 0.754 -23.169 1.00 92.88 496 VAL A N 1
ATOM 3977 C CA . VAL A 1 496 ? 4.385 0.489 -23.750 1.00 92.88 496 VAL A CA 1
ATOM 3978 C C . VAL A 1 496 ? 5.220 1.766 -23.792 1.00 92.88 496 VAL A C 1
ATOM 3980 O O . VAL A 1 496 ? 6.369 1.755 -23.346 1.00 92.88 496 VAL A O 1
ATOM 3983 N N . SER A 1 497 ? 4.646 2.882 -24.253 1.00 90.31 497 SER A N 1
ATOM 3984 C CA . SER A 1 497 ? 5.334 4.178 -24.273 1.00 90.31 497 SER A CA 1
ATOM 3985 C C . SER A 1 497 ? 5.807 4.569 -22.876 1.00 90.31 497 SER A C 1
ATOM 3987 O O . SER A 1 497 ? 6.988 4.851 -22.666 1.00 90.31 497 SER A O 1
ATOM 3989 N N . ARG A 1 498 ? 4.906 4.500 -21.892 1.00 92.38 498 ARG A N 1
ATOM 3990 C CA . ARG A 1 498 ? 5.199 4.901 -20.518 1.00 92.38 498 ARG A CA 1
ATOM 3991 C C . ARG A 1 498 ? 6.257 4.016 -19.860 1.00 92.38 498 ARG A C 1
ATOM 3993 O O . ARG A 1 498 ? 7.146 4.531 -19.186 1.00 92.38 498 ARG A O 1
ATOM 4000 N N . VAL A 1 499 ? 6.215 2.703 -20.089 1.00 94.00 499 VAL A N 1
ATOM 4001 C CA . VAL A 1 499 ? 7.253 1.768 -19.625 1.00 94.00 499 VAL A CA 1
ATOM 4002 C C . VAL A 1 499 ? 8.618 2.151 -20.194 1.00 94.00 499 VAL A C 1
ATOM 4004 O O . VAL A 1 499 ? 9.599 2.196 -19.450 1.00 94.00 499 VAL A O 1
ATOM 4007 N N . ARG A 1 500 ? 8.694 2.481 -21.488 1.00 90.75 500 ARG A N 1
ATOM 4008 C CA . ARG A 1 500 ? 9.957 2.874 -22.127 1.00 90.75 500 ARG A CA 1
ATOM 4009 C C . ARG A 1 500 ? 10.527 4.158 -21.534 1.00 90.75 500 ARG A C 1
ATOM 4011 O O . ARG A 1 500 ? 11.731 4.220 -21.287 1.00 90.75 500 ARG A O 1
ATOM 4018 N N . ASP A 1 501 ? 9.685 5.151 -21.269 1.00 89.31 501 ASP A N 1
ATOM 4019 C CA . ASP A 1 501 ? 10.111 6.410 -20.650 1.00 89.31 501 ASP A CA 1
ATOM 4020 C C . ASP A 1 501 ? 10.617 6.195 -19.220 1.00 89.31 501 ASP A C 1
ATOM 4022 O O . ASP A 1 501 ? 11.693 6.669 -18.858 1.00 89.31 501 ASP A O 1
ATOM 4026 N N . ILE A 1 502 ? 9.914 5.382 -18.431 1.00 92.69 502 ILE A N 1
ATOM 4027 C CA . ILE A 1 502 ? 10.323 5.041 -17.064 1.00 92.69 502 ILE A CA 1
ATOM 4028 C C . ILE A 1 502 ? 11.671 4.307 -17.042 1.00 92.69 502 ILE A C 1
ATOM 4030 O O . ILE A 1 502 ? 12.530 4.622 -16.216 1.00 92.69 502 ILE A O 1
ATOM 4034 N N . VAL A 1 503 ? 11.889 3.353 -17.952 1.00 92.56 503 VAL A N 1
ATOM 4035 C CA . VAL A 1 503 ? 13.168 2.631 -18.050 1.00 92.56 503 VAL A CA 1
ATOM 4036 C C . VAL A 1 503 ? 14.300 3.581 -18.450 1.00 92.56 503 VAL A C 1
ATOM 4038 O O . VAL A 1 503 ? 15.386 3.501 -17.874 1.00 92.56 503 VAL A O 1
ATOM 4041 N N . LYS A 1 504 ? 14.066 4.523 -19.374 1.00 88.88 504 LYS A N 1
ATOM 4042 C CA . LYS A 1 504 ? 15.054 5.561 -19.727 1.00 88.88 504 LYS A CA 1
ATOM 4043 C C . LYS A 1 504 ? 15.400 6.450 -18.536 1.00 88.88 504 LYS A C 1
ATOM 4045 O O . LYS A 1 504 ? 16.587 6.671 -18.285 1.00 88.88 504 LYS A O 1
ATOM 4050 N N . ASP A 1 505 ? 14.398 6.899 -17.782 1.00 87.44 505 ASP A N 1
ATOM 4051 C CA . ASP A 1 505 ? 14.603 7.701 -16.573 1.00 87.44 505 ASP A CA 1
ATOM 4052 C C . ASP A 1 505 ? 15.436 6.934 -15.536 1.00 87.44 505 ASP A C 1
ATOM 4054 O O . ASP A 1 505 ? 16.375 7.471 -14.938 1.00 87.44 505 ASP A O 1
ATOM 4058 N N . TRP A 1 506 ? 15.132 5.648 -15.355 1.00 90.94 506 TRP A N 1
ATOM 4059 C CA . TRP A 1 506 ? 15.852 4.767 -14.441 1.00 90.94 506 TRP A CA 1
ATOM 4060 C C . TRP A 1 506 ? 17.307 4.541 -14.860 1.00 90.94 506 TRP A C 1
ATOM 4062 O O . TRP A 1 506 ? 18.211 4.672 -14.028 1.00 90.94 506 TRP A O 1
ATOM 4072 N N . VAL A 1 507 ? 17.562 4.288 -16.148 1.00 90.19 507 VAL A N 1
ATOM 4073 C CA . VAL A 1 507 ? 18.923 4.166 -16.691 1.00 90.19 507 VAL A CA 1
ATOM 4074 C C . VAL A 1 507 ? 19.710 5.457 -16.476 1.00 90.19 507 VAL A C 1
ATOM 4076 O O . VAL A 1 507 ? 20.850 5.406 -16.006 1.00 90.19 507 VAL A O 1
ATOM 4079 N N . ALA A 1 508 ? 19.104 6.615 -16.753 1.00 86.94 508 ALA A N 1
ATOM 4080 C CA . ALA A 1 508 ? 19.737 7.912 -16.549 1.00 86.94 508 ALA A CA 1
ATOM 4081 C C . ALA A 1 508 ? 20.121 8.132 -15.077 1.00 86.94 508 ALA A C 1
ATOM 4083 O O . ALA A 1 508 ? 21.276 8.450 -14.782 1.00 86.94 508 ALA A O 1
ATOM 4084 N N . ARG A 1 509 ? 19.195 7.887 -14.139 1.00 86.81 509 ARG A N 1
ATOM 4085 C CA . ARG A 1 509 ? 19.444 8.020 -12.693 1.00 86.81 509 ARG A CA 1
ATOM 4086 C C . ARG A 1 509 ? 20.547 7.087 -12.202 1.00 86.81 509 ARG A C 1
ATOM 4088 O O . ARG A 1 509 ? 21.439 7.522 -11.474 1.00 86.81 509 ARG A O 1
ATOM 4095 N N . ARG A 1 510 ? 20.523 5.815 -12.605 1.00 88.62 510 ARG A N 1
ATOM 4096 C CA . ARG A 1 510 ? 21.555 4.837 -12.226 1.00 88.62 510 ARG A CA 1
ATOM 4097 C C . ARG A 1 510 ? 22.924 5.194 -12.810 1.00 88.62 510 ARG A C 1
ATOM 4099 O O . ARG A 1 510 ? 23.933 4.944 -12.153 1.00 88.62 510 ARG A O 1
ATOM 4106 N N . TRP A 1 511 ? 22.970 5.793 -14.001 1.00 88.31 511 TRP A N 1
ATOM 4107 C CA . TRP A 1 511 ? 24.220 6.264 -14.596 1.00 88.31 511 TRP A CA 1
ATOM 4108 C C . TRP A 1 511 ? 24.788 7.469 -13.844 1.00 88.31 511 TRP A C 1
ATOM 4110 O O . TRP A 1 511 ? 25.985 7.507 -13.574 1.00 88.31 511 TRP A O 1
ATOM 4120 N N . ILE A 1 512 ? 23.934 8.409 -13.426 1.00 84.88 512 ILE A N 1
ATOM 4121 C CA . ILE A 1 512 ? 24.326 9.533 -12.561 1.00 84.88 512 ILE A CA 1
ATOM 4122 C C . ILE A 1 512 ? 24.965 9.016 -11.266 1.00 84.88 512 ILE A C 1
ATOM 4124 O O . ILE A 1 512 ? 26.057 9.446 -10.915 1.00 84.88 512 ILE A O 1
ATOM 4128 N N . LEU A 1 513 ? 24.345 8.039 -10.596 1.00 85.50 513 LEU A N 1
ATOM 4129 C CA . LEU A 1 513 ? 24.903 7.445 -9.373 1.00 85.50 513 LEU A CA 1
ATOM 4130 C C . LEU A 1 513 ? 26.251 6.745 -9.618 1.00 85.50 513 LEU A C 1
ATOM 4132 O O . LEU A 1 513 ? 27.159 6.834 -8.791 1.00 85.50 513 LEU A O 1
ATOM 4136 N N . PHE A 1 514 ? 26.406 6.073 -10.762 1.00 88.50 514 PHE A N 1
ATOM 4137 C CA . PHE A 1 514 ? 27.689 5.505 -11.182 1.00 88.50 514 PHE A CA 1
ATOM 4138 C C . PHE A 1 514 ? 28.757 6.590 -11.378 1.00 88.50 514 PHE A C 1
ATOM 4140 O O . PHE A 1 514 ? 29.873 6.435 -10.882 1.00 88.50 514 PHE A O 1
ATOM 4147 N N . LEU A 1 515 ? 28.416 7.700 -12.042 1.00 85.12 515 LEU A N 1
ATOM 4148 C CA . LEU A 1 515 ? 29.319 8.836 -12.235 1.00 85.12 515 LEU A CA 1
ATOM 4149 C C . LEU A 1 515 ? 29.734 9.469 -10.907 1.00 85.12 515 LEU A C 1
ATOM 4151 O O . LEU A 1 515 ? 30.918 9.709 -10.697 1.00 85.12 515 LEU A O 1
ATOM 4155 N N . GLU A 1 516 ? 28.781 9.704 -10.005 1.00 81.81 516 GLU A N 1
ATOM 4156 C CA . GLU A 1 516 ? 29.047 10.261 -8.676 1.00 81.81 516 GLU A CA 1
ATOM 4157 C C . GLU A 1 516 ? 30.008 9.373 -7.882 1.00 81.81 516 GLU A C 1
ATOM 4159 O O . GLU A 1 516 ? 30.981 9.869 -7.310 1.00 81.81 516 GLU A O 1
ATOM 4164 N N . LYS A 1 517 ? 29.778 8.053 -7.880 1.00 83.94 517 LYS A N 1
ATOM 4165 C CA . LYS A 1 517 ? 30.670 7.084 -7.231 1.00 83.94 517 LYS A CA 1
ATOM 4166 C C . LYS A 1 517 ? 32.064 7.105 -7.860 1.00 83.94 517 LYS A C 1
ATOM 4168 O O . LYS A 1 517 ? 33.055 7.223 -7.142 1.00 83.94 517 LYS A O 1
ATOM 4173 N N . HIS A 1 518 ? 32.141 7.049 -9.188 1.00 82.62 518 HIS A N 1
ATOM 4174 C CA . HIS A 1 518 ? 33.405 7.058 -9.917 1.00 82.62 518 HIS A CA 1
ATOM 4175 C C . HIS A 1 518 ? 34.223 8.331 -9.647 1.00 82.62 518 HIS A C 1
ATOM 4177 O O . HIS A 1 518 ? 35.408 8.245 -9.331 1.00 82.62 518 HIS A O 1
ATOM 4183 N N . GLU A 1 519 ? 33.602 9.514 -9.719 1.00 78.25 519 GLU A N 1
ATOM 4184 C CA . GLU A 1 519 ? 34.283 10.797 -9.488 1.00 78.25 519 GLU A CA 1
ATOM 4185 C C . GLU A 1 519 ? 34.757 10.941 -8.026 1.00 78.25 519 GLU A C 1
ATOM 4187 O O . GLU A 1 519 ? 35.844 11.476 -7.789 1.00 78.25 519 GLU A O 1
ATOM 4192 N N . ARG A 1 520 ? 34.023 10.390 -7.042 1.00 78.81 520 ARG A N 1
ATOM 4193 C CA . ARG A 1 520 ? 34.495 10.293 -5.645 1.00 78.81 520 ARG A CA 1
ATOM 4194 C C . ARG A 1 520 ? 35.721 9.384 -5.507 1.00 78.81 520 ARG A C 1
ATOM 4196 O O . ARG A 1 520 ? 36.663 9.743 -4.810 1.00 78.81 520 ARG A O 1
ATOM 4203 N N . GLU A 1 521 ? 35.752 8.235 -6.180 1.00 78.19 521 GLU A N 1
ATOM 4204 C CA . GLU A 1 521 ? 36.855 7.259 -6.086 1.00 78.19 521 GLU A CA 1
ATOM 4205 C C . GLU A 1 521 ? 38.171 7.735 -6.727 1.00 78.19 521 GLU A C 1
ATOM 4207 O O . GLU A 1 521 ? 39.261 7.264 -6.365 1.00 78.19 521 GLU A O 1
ATOM 4212 N N . ILE A 1 522 ? 38.089 8.644 -7.701 1.00 75.00 522 ILE A N 1
ATOM 4213 C CA . ILE A 1 522 ? 39.258 9.248 -8.357 1.00 75.00 522 ILE A CA 1
ATOM 4214 C C . ILE A 1 522 ? 39.650 10.602 -7.751 1.00 75.00 522 ILE A C 1
ATOM 4216 O O . ILE A 1 522 ? 40.723 11.127 -8.071 1.00 75.00 522 ILE A O 1
ATOM 4220 N N . ALA A 1 523 ? 38.831 11.168 -6.858 1.00 66.62 523 ALA A N 1
ATOM 4221 C CA . ALA A 1 523 ? 39.145 12.405 -6.155 1.00 66.62 523 ALA A CA 1
ATOM 4222 C C . ALA A 1 523 ? 40.469 12.256 -5.376 1.00 66.62 523 ALA A C 1
ATOM 4224 O O . ALA A 1 523 ? 40.603 11.425 -4.484 1.00 66.62 523 ALA A O 1
ATOM 4225 N N . GLY A 1 524 ? 41.481 13.048 -5.750 1.00 58.19 524 GLY A N 1
ATOM 4226 C CA . GLY A 1 524 ? 42.815 13.029 -5.129 1.00 58.19 524 GLY A CA 1
ATOM 4227 C C . GLY A 1 524 ? 43.877 12.180 -5.845 1.00 58.19 524 GLY A C 1
ATOM 4228 O O . GLY A 1 524 ? 45.049 12.261 -5.479 1.00 58.19 524 GLY A O 1
ATOM 4229 N N . LYS A 1 525 ? 43.527 11.426 -6.897 1.00 66.19 525 LYS A N 1
ATOM 4230 C CA . LYS A 1 525 ? 44.504 10.712 -7.744 1.00 66.19 525 LYS A CA 1
ATOM 4231 C C . LYS A 1 525 ? 45.042 11.641 -8.846 1.00 66.19 525 LYS A C 1
ATOM 4233 O O . LYS A 1 525 ? 44.316 12.493 -9.355 1.00 66.19 525 LYS A O 1
ATOM 4238 N N . ARG A 1 526 ? 46.342 11.526 -9.165 1.00 54.25 526 ARG A N 1
ATOM 4239 C CA . ARG A 1 526 ? 47.061 12.425 -10.100 1.00 54.25 526 ARG A CA 1
ATOM 4240 C C . ARG A 1 526 ? 46.785 12.139 -11.579 1.00 54.25 526 ARG A C 1
ATOM 4242 O O . ARG A 1 526 ? 46.859 13.076 -12.363 1.00 54.25 526 ARG A O 1
ATOM 4249 N N . ASP A 1 527 ? 46.433 10.901 -11.917 1.00 55.50 527 ASP A N 1
ATOM 4250 C CA . ASP A 1 527 ? 46.097 10.486 -13.278 1.00 55.50 527 ASP A CA 1
ATOM 4251 C C . ASP A 1 527 ? 44.620 10.081 -13.355 1.00 55.50 527 ASP A C 1
ATOM 4253 O O . ASP A 1 527 ? 44.186 9.095 -12.752 1.00 55.50 527 ASP A O 1
ATOM 4257 N N . GLU A 1 528 ? 43.844 10.874 -14.094 1.00 60.00 528 GLU A N 1
ATOM 4258 C CA . GLU A 1 528 ? 42.490 10.533 -14.531 1.00 60.00 528 GLU A CA 1
ATOM 4259 C C . GLU A 1 528 ? 42.606 9.447 -15.606 1.00 60.00 528 GLU A C 1
ATOM 4261 O O . GLU A 1 528 ? 42.792 9.737 -16.785 1.00 60.00 528 GLU A O 1
ATOM 4266 N N . ASN A 1 529 ? 42.580 8.180 -15.199 1.00 65.69 529 ASN A N 1
ATOM 4267 C CA . ASN A 1 529 ? 42.810 7.079 -16.126 1.00 65.69 529 ASN A CA 1
ATOM 4268 C C . ASN A 1 529 ? 41.500 6.729 -16.855 1.00 65.69 529 ASN A C 1
ATOM 4270 O O . ASN A 1 529 ? 40.657 6.012 -16.317 1.00 65.69 529 ASN A O 1
ATOM 4274 N N . GLU A 1 530 ? 41.320 7.253 -18.069 1.00 73.56 530 GLU A N 1
ATOM 4275 C CA . GLU A 1 530 ? 40.127 7.056 -18.911 1.00 73.56 530 GLU A CA 1
ATOM 4276 C C . GLU A 1 530 ? 39.777 5.565 -19.105 1.00 73.56 530 GLU A C 1
ATOM 4278 O O . GLU A 1 530 ? 38.604 5.200 -19.104 1.00 73.56 530 GLU A O 1
ATOM 4283 N N . GLY A 1 531 ? 40.778 4.675 -19.113 1.00 79.19 531 GLY A N 1
ATOM 4284 C CA . GLY A 1 531 ? 40.567 3.222 -19.155 1.00 79.19 531 GLY A CA 1
ATOM 4285 C C . GLY A 1 531 ? 39.803 2.647 -17.951 1.00 79.19 531 GLY A C 1
ATOM 4286 O O . GLY A 1 531 ? 38.995 1.741 -18.122 1.00 79.19 531 GLY A O 1
ATOM 4287 N N . VAL A 1 532 ? 39.978 3.204 -16.745 1.00 81.69 532 VAL A N 1
ATOM 4288 C CA . VAL A 1 532 ? 39.254 2.755 -15.535 1.00 81.69 532 VAL A CA 1
ATOM 4289 C C . VAL A 1 532 ? 37.775 3.138 -15.612 1.00 81.69 532 VAL A C 1
ATOM 4291 O O . VAL A 1 532 ? 36.912 2.384 -15.162 1.00 81.69 532 VAL A O 1
ATOM 4294 N N . TYR A 1 533 ? 37.472 4.300 -16.198 1.00 84.88 533 TYR A N 1
ATOM 4295 C CA . TYR A 1 533 ? 36.096 4.715 -16.460 1.00 84.88 533 TYR A CA 1
ATOM 4296 C C . TYR A 1 533 ? 35.425 3.789 -17.478 1.00 84.88 533 TYR A C 1
ATOM 4298 O O . TYR A 1 533 ? 34.329 3.307 -17.209 1.00 84.88 533 TYR A O 1
ATOM 4306 N N . GLU A 1 534 ? 36.085 3.495 -18.602 1.00 88.12 534 GLU A N 1
ATOM 4307 C CA . GLU A 1 534 ? 35.531 2.629 -19.652 1.00 88.12 534 GLU A CA 1
ATOM 4308 C C . GLU A 1 534 ? 35.296 1.190 -19.165 1.00 88.12 534 GLU A C 1
ATOM 4310 O O . GLU A 1 534 ? 34.229 0.618 -19.402 1.00 88.12 534 GLU A O 1
ATOM 4315 N N . GLU A 1 535 ? 36.233 0.614 -18.404 1.00 88.25 535 GLU A N 1
ATOM 4316 C CA . GLU A 1 535 ? 36.047 -0.699 -17.771 1.00 88.25 535 GLU A CA 1
ATOM 4317 C C . GLU A 1 535 ? 34.888 -0.696 -16.761 1.00 88.25 535 GLU A C 1
ATOM 4319 O O . GLU A 1 535 ? 34.070 -1.624 -16.732 1.00 88.25 535 GLU A O 1
ATOM 4324 N N . GLY A 1 536 ? 34.792 0.359 -15.945 1.00 89.69 536 GLY A N 1
ATOM 4325 C CA . GLY A 1 536 ? 33.690 0.557 -15.007 1.00 89.69 536 GLY A CA 1
ATOM 4326 C C . GLY A 1 536 ? 32.343 0.703 -15.716 1.00 89.69 536 GLY A C 1
ATOM 4327 O O . GLY A 1 536 ? 31.364 0.082 -15.306 1.00 89.69 536 GLY A O 1
ATOM 4328 N N . LEU A 1 537 ? 32.300 1.457 -16.815 1.00 91.69 537 LEU A N 1
ATOM 4329 C CA . LEU A 1 537 ? 31.103 1.684 -17.618 1.00 91.69 537 LEU A CA 1
ATOM 4330 C C . LEU A 1 537 ? 30.637 0.395 -18.302 1.00 91.69 537 LEU A C 1
ATOM 4332 O O . LEU A 1 537 ? 29.441 0.107 -18.315 1.00 91.69 537 LEU A O 1
ATOM 4336 N N . ALA A 1 538 ? 31.561 -0.408 -18.839 1.00 91.69 538 ALA A N 1
ATOM 4337 C CA . ALA A 1 538 ? 31.243 -1.708 -19.428 1.00 91.69 538 ALA A CA 1
ATOM 4338 C C . ALA A 1 538 ? 30.644 -2.671 -18.389 1.00 91.69 538 ALA A C 1
ATOM 4340 O O . ALA A 1 538 ? 29.642 -3.341 -18.659 1.00 91.69 538 ALA A O 1
ATOM 4341 N N . ARG A 1 539 ? 31.214 -2.702 -17.177 1.00 91.19 539 ARG A N 1
ATOM 4342 C CA . ARG A 1 539 ? 30.675 -3.483 -16.056 1.00 91.19 539 ARG A CA 1
ATOM 4343 C C . ARG A 1 539 ? 29.290 -2.989 -15.644 1.00 91.19 539 ARG A C 1
ATOM 4345 O O . ARG A 1 539 ? 28.369 -3.796 -15.555 1.00 91.19 539 ARG A O 1
ATOM 4352 N N . TRP A 1 540 ? 29.130 -1.678 -15.482 1.00 92.88 540 TRP A N 1
ATOM 4353 C CA . TRP A 1 540 ? 27.858 -1.049 -15.138 1.00 92.88 540 TRP A CA 1
ATOM 4354 C C . TRP A 1 540 ? 26.767 -1.383 -16.166 1.00 92.88 540 TRP A C 1
ATOM 4356 O O . TRP A 1 540 ? 25.691 -1.826 -15.778 1.00 92.88 540 TRP A O 1
ATOM 4366 N N . LYS A 1 541 ? 27.046 -1.296 -17.476 1.00 93.06 541 LYS A N 1
ATOM 4367 C CA . LYS A 1 541 ? 26.089 -1.681 -18.538 1.00 93.06 541 LYS A CA 1
ATOM 4368 C C . LYS A 1 541 ? 25.609 -3.131 -18.384 1.00 93.06 541 LYS A C 1
ATOM 4370 O O . LYS A 1 541 ? 24.415 -3.400 -18.507 1.00 93.06 541 LYS A O 1
ATOM 4375 N N . LYS A 1 542 ? 26.515 -4.066 -18.070 1.00 88.75 542 LYS A N 1
ATOM 4376 C CA . LYS A 1 542 ? 26.166 -5.475 -17.812 1.00 88.75 542 LYS A CA 1
ATOM 4377 C C . LYS A 1 542 ? 25.311 -5.633 -16.550 1.00 88.75 542 LYS A C 1
ATOM 4379 O O . LYS A 1 542 ? 24.352 -6.402 -16.554 1.00 88.75 542 LYS A O 1
ATOM 4384 N N . GLU A 1 543 ? 25.642 -4.910 -15.483 1.00 86.81 543 GLU A N 1
ATOM 4385 C CA . GLU A 1 543 ? 24.869 -4.913 -14.237 1.00 86.81 543 GLU A CA 1
ATOM 4386 C C . GLU A 1 543 ? 23.450 -4.372 -14.450 1.00 86.81 543 GLU A C 1
ATOM 4388 O O . GLU A 1 543 ? 22.500 -4.963 -13.942 1.00 86.81 543 GLU A O 1
ATOM 4393 N N . MET A 1 544 ? 23.276 -3.318 -15.250 1.00 88.88 544 MET A N 1
ATOM 4394 C CA . MET A 1 544 ? 21.968 -2.715 -15.537 1.00 88.88 544 MET A CA 1
ATOM 4395 C C . MET A 1 544 ? 20.985 -3.704 -16.165 1.00 88.88 544 MET A C 1
ATOM 4397 O O . MET A 1 544 ? 19.871 -3.856 -15.667 1.00 88.88 544 MET A O 1
ATOM 4401 N N . LEU A 1 545 ? 21.426 -4.453 -17.181 1.00 87.88 545 LEU A N 1
ATOM 4402 C CA . LEU A 1 545 ? 20.620 -5.515 -17.798 1.00 87.88 545 LEU A CA 1
ATOM 4403 C C . LEU A 1 545 ? 20.289 -6.641 -16.810 1.00 87.88 545 LEU A C 1
ATOM 4405 O O . LEU A 1 545 ? 19.326 -7.376 -16.998 1.00 87.88 545 LEU A O 1
ATOM 4409 N N . SER A 1 546 ? 21.085 -6.794 -15.747 1.00 82.88 546 SER A N 1
ATOM 4410 C CA . SER A 1 546 ? 20.832 -7.796 -14.716 1.00 82.88 546 SER A CA 1
ATOM 4411 C C . SER A 1 546 ? 19.904 -7.324 -13.591 1.00 82.88 546 SER A C 1
ATOM 4413 O O . SER A 1 546 ? 19.243 -8.152 -12.964 1.00 82.88 546 SER A O 1
ATOM 4415 N N . LYS A 1 547 ? 19.845 -6.011 -13.350 1.00 84.88 547 LYS A N 1
ATOM 4416 C CA . LYS A 1 547 ? 18.996 -5.399 -12.323 1.00 84.88 547 LYS A CA 1
ATOM 4417 C C . LYS A 1 547 ? 17.546 -5.250 -12.767 1.00 84.88 547 LYS A C 1
ATOM 4419 O O . LYS A 1 547 ? 16.676 -5.149 -11.917 1.00 84.88 547 LYS A O 1
ATOM 4424 N N . LEU A 1 548 ? 17.276 -5.273 -14.069 1.00 88.56 548 LEU A N 1
ATOM 4425 C CA . LEU A 1 548 ? 15.927 -5.167 -14.615 1.00 88.56 548 LEU A CA 1
ATOM 4426 C C . LEU A 1 548 ? 15.792 -6.156 -15.780 1.00 88.56 548 LEU A C 1
ATOM 4428 O O . LEU A 1 548 ? 16.114 -5.835 -16.922 1.00 88.56 548 LEU A O 1
ATOM 4432 N N . LYS A 1 549 ? 15.372 -7.386 -15.464 1.00 86.38 549 LYS A N 1
ATOM 4433 C CA . LYS A 1 549 ? 15.366 -8.539 -16.384 1.00 86.38 549 LYS A CA 1
ATOM 4434 C C . LYS A 1 549 ? 13.982 -8.974 -16.834 1.00 86.38 549 LYS A C 1
ATOM 4436 O O . LYS A 1 549 ? 13.864 -9.593 -17.886 1.00 86.38 549 LYS A O 1
ATOM 4441 N N . ALA A 1 550 ? 12.961 -8.692 -16.032 1.00 90.00 550 ALA A N 1
ATOM 4442 C CA . ALA A 1 550 ? 11.608 -9.163 -16.280 1.00 90.00 550 ALA A CA 1
ATOM 4443 C C . ALA A 1 550 ? 10.557 -8.088 -15.995 1.00 90.00 550 ALA A C 1
ATOM 4445 O O . ALA A 1 550 ? 10.823 -7.089 -15.326 1.00 90.00 550 ALA A O 1
ATOM 4446 N N . VAL A 1 551 ? 9.349 -8.331 -16.488 1.00 93.06 551 VAL A N 1
ATOM 4447 C CA . VAL A 1 551 ? 8.155 -7.527 -16.271 1.00 93.06 551 VAL A CA 1
ATOM 4448 C C . VAL A 1 551 ? 7.097 -8.384 -15.580 1.00 93.06 551 VAL A C 1
ATOM 4450 O O . VAL A 1 551 ? 6.864 -9.527 -15.968 1.00 93.06 551 VAL A O 1
ATOM 4453 N N . TYR A 1 552 ? 6.437 -7.825 -14.570 1.00 94.94 552 TYR A N 1
ATOM 4454 C CA . TYR A 1 552 ? 5.334 -8.469 -13.863 1.00 94.94 552 TYR A CA 1
ATOM 4455 C C . TYR A 1 552 ? 4.080 -7.597 -13.890 1.00 94.94 552 TYR A C 1
ATOM 4457 O O . TYR A 1 552 ? 4.121 -6.445 -13.472 1.00 94.94 552 TYR A O 1
ATOM 4465 N N . ILE A 1 553 ? 2.958 -8.140 -14.355 1.00 96.00 553 ILE A N 1
ATOM 4466 C CA . ILE A 1 553 ? 1.713 -7.401 -14.586 1.00 96.00 553 ILE A CA 1
ATOM 4467 C C . ILE A 1 553 ? 0.650 -7.822 -13.562 1.00 96.00 553 ILE A C 1
ATOM 4469 O O . ILE A 1 553 ? 0.015 -8.872 -13.688 1.00 96.00 553 ILE A O 1
ATOM 4473 N N . MET A 1 554 ? 0.404 -6.972 -12.570 1.00 96.06 554 MET A N 1
ATOM 4474 C CA . MET A 1 554 ? -0.696 -7.110 -11.613 1.00 96.06 554 MET A CA 1
ATOM 4475 C C . MET A 1 554 ? -1.975 -6.595 -12.261 1.00 96.06 554 MET A C 1
ATOM 4477 O O . MET A 1 554 ? -2.105 -5.399 -12.536 1.00 96.06 554 MET A O 1
ATOM 4481 N N . THR A 1 555 ? -2.922 -7.486 -12.544 1.00 94.38 555 THR A N 1
ATOM 4482 C CA . THR A 1 555 ? -4.145 -7.094 -13.244 1.00 94.38 555 THR A CA 1
ATOM 4483 C C . THR A 1 555 ? -5.317 -8.029 -12.981 1.00 94.38 555 THR A C 1
ATOM 4485 O O . THR A 1 555 ? -5.175 -9.250 -12.925 1.00 94.38 555 THR A O 1
ATOM 4488 N N . ASN A 1 556 ? -6.512 -7.445 -12.902 1.00 90.38 556 ASN A N 1
ATOM 4489 C CA . ASN A 1 556 ? -7.789 -8.155 -12.976 1.00 90.38 556 ASN A CA 1
ATOM 4490 C C . ASN A 1 556 ? -8.299 -8.307 -14.428 1.00 90.38 556 ASN A C 1
ATOM 4492 O O . ASN A 1 556 ? -9.342 -8.925 -14.654 1.00 90.38 556 ASN A O 1
ATOM 4496 N N . GLY A 1 557 ? -7.569 -7.787 -15.424 1.00 91.00 557 GLY A N 1
ATOM 4497 C CA . GLY A 1 557 ? -7.930 -7.837 -16.842 1.00 91.00 557 GLY A CA 1
ATOM 4498 C C . GLY A 1 557 ? -8.047 -9.249 -17.389 1.00 91.00 557 GLY A C 1
ATOM 4499 O O . GLY A 1 557 ? -7.454 -10.184 -16.852 1.00 91.00 557 GLY A O 1
ATOM 4500 N N . ARG A 1 558 ? -8.848 -9.430 -18.444 1.00 91.50 558 ARG A N 1
ATOM 4501 C CA . ARG A 1 558 ? -9.065 -10.749 -19.063 1.00 91.50 558 ARG A CA 1
ATOM 4502 C C . ARG A 1 558 ? -7.761 -11.301 -19.640 1.00 91.50 558 ARG A C 1
ATOM 4504 O O . ARG A 1 558 ? -6.840 -10.541 -19.934 1.00 91.50 558 ARG A O 1
ATOM 4511 N N . LYS A 1 559 ? -7.694 -12.625 -19.803 1.00 90.56 559 LYS A N 1
ATOM 4512 C CA . LYS A 1 559 ? -6.483 -13.302 -20.281 1.00 90.56 559 LYS A CA 1
ATOM 4513 C C . LYS A 1 559 ? -6.062 -12.775 -21.653 1.00 90.56 559 LYS A C 1
ATOM 4515 O O . LYS A 1 559 ? -4.895 -12.481 -21.847 1.00 90.56 559 LYS A O 1
ATOM 4520 N N . GLU A 1 560 ? -7.016 -12.592 -22.557 1.00 92.12 560 GLU A N 1
ATOM 4521 C CA . GLU A 1 560 ? -6.783 -12.151 -23.934 1.00 92.12 560 GLU A CA 1
ATOM 4522 C C . GLU A 1 560 ? -6.116 -10.771 -23.975 1.00 92.12 560 GLU A C 1
ATOM 4524 O O . GLU A 1 560 ? -5.132 -10.576 -24.681 1.00 92.12 560 GLU A O 1
ATOM 4529 N N . TRP A 1 561 ? -6.599 -9.835 -23.151 1.00 93.75 561 TRP A N 1
ATOM 4530 C CA . TRP A 1 561 ? -5.993 -8.509 -23.029 1.00 93.75 561 TRP A CA 1
ATOM 4531 C C . TRP A 1 561 ? -4.576 -8.579 -22.440 1.00 93.75 561 TRP A C 1
ATOM 4533 O O . TRP A 1 561 ? -3.676 -7.893 -22.921 1.00 93.75 561 TRP A O 1
ATOM 4543 N N . ALA A 1 562 ? -4.366 -9.419 -21.422 1.00 92.12 562 ALA A N 1
ATOM 4544 C CA . ALA A 1 562 ? -3.052 -9.582 -20.809 1.00 92.12 562 ALA A CA 1
ATOM 4545 C C . ALA A 1 562 ? -2.027 -10.161 -21.801 1.00 92.12 562 ALA A C 1
ATOM 4547 O O . ALA A 1 562 ? -0.904 -9.670 -21.849 1.00 92.12 562 ALA A O 1
ATOM 4548 N N . GLU A 1 563 ? -2.409 -11.143 -22.628 1.00 89.38 563 GLU A N 1
ATOM 4549 C CA . GLU A 1 563 ? -1.538 -11.663 -23.696 1.00 89.38 563 GLU A CA 1
ATOM 4550 C C . GLU A 1 563 ? -1.232 -10.594 -24.754 1.00 89.38 563 GLU A C 1
ATOM 4552 O O . GLU A 1 563 ? -0.076 -10.437 -25.141 1.00 89.38 563 GLU A O 1
ATOM 4557 N N . ALA A 1 564 ? -2.229 -9.805 -25.172 1.00 90.56 564 ALA A N 1
ATOM 4558 C CA . ALA A 1 564 ? -2.014 -8.703 -26.112 1.00 90.56 564 ALA A CA 1
ATOM 4559 C C . ALA A 1 564 ? -1.017 -7.667 -25.566 1.00 90.56 564 ALA A C 1
ATOM 4561 O O . ALA A 1 564 ? -0.125 -7.218 -26.283 1.00 90.56 564 ALA A O 1
ATOM 4562 N N . LEU A 1 565 ? -1.113 -7.330 -24.276 1.00 92.75 565 LEU A N 1
ATOM 4563 C CA . LEU A 1 565 ? -0.144 -6.444 -23.634 1.00 92.75 565 LEU A CA 1
ATOM 4564 C C . LEU A 1 565 ? 1.257 -7.072 -23.566 1.00 92.75 565 LEU A C 1
ATOM 4566 O O . LEU A 1 565 ? 2.244 -6.371 -23.780 1.00 92.75 565 LEU A O 1
ATOM 4570 N N . ARG A 1 566 ? 1.372 -8.382 -23.300 1.00 89.94 566 ARG A N 1
ATOM 4571 C CA . ARG A 1 566 ? 2.674 -9.072 -23.333 1.00 89.94 566 ARG A CA 1
ATOM 4572 C C . ARG A 1 566 ? 3.334 -8.977 -24.705 1.00 89.94 566 ARG A C 1
ATOM 4574 O O . ARG A 1 566 ? 4.539 -8.764 -24.757 1.00 89.94 566 ARG A O 1
ATOM 4581 N N . MET A 1 567 ? 2.569 -9.136 -25.786 1.00 86.38 567 MET A N 1
ATOM 4582 C CA . MET A 1 567 ? 3.088 -8.998 -27.153 1.00 86.38 567 MET A CA 1
ATOM 4583 C C . MET A 1 567 ? 3.554 -7.565 -27.420 1.00 86.38 567 MET A C 1
ATOM 4585 O O . MET A 1 567 ? 4.702 -7.365 -27.807 1.00 86.38 567 MET A O 1
ATOM 4589 N N . ALA A 1 568 ? 2.730 -6.573 -27.077 1.00 89.19 568 ALA A N 1
ATOM 4590 C CA . ALA A 1 568 ? 3.078 -5.164 -27.248 1.00 89.19 568 ALA A CA 1
ATOM 4591 C C . ALA A 1 568 ? 4.352 -4.769 -26.470 1.00 89.19 568 ALA A C 1
ATOM 4593 O O . ALA A 1 568 ? 5.211 -4.061 -26.985 1.00 89.19 568 ALA A O 1
ATOM 4594 N N . LEU A 1 569 ? 4.531 -5.271 -25.241 1.00 90.19 569 LEU A N 1
ATOM 4595 C CA . LEU A 1 569 ? 5.738 -5.020 -24.440 1.00 90.19 569 LEU A CA 1
ATOM 4596 C C . LEU A 1 569 ? 7.012 -5.654 -25.019 1.00 90.19 569 LEU A C 1
ATOM 4598 O O . LEU A 1 569 ? 8.100 -5.203 -24.675 1.00 90.19 569 LEU A O 1
ATOM 4602 N N . ARG A 1 570 ? 6.888 -6.664 -25.887 1.00 85.12 570 ARG A N 1
ATOM 4603 C CA . ARG A 1 570 ? 8.014 -7.271 -26.621 1.00 85.12 570 ARG A CA 1
ATOM 4604 C C . ARG A 1 570 ? 8.355 -6.522 -27.912 1.00 85.12 570 ARG A C 1
ATOM 4606 O O . ARG A 1 570 ? 9.275 -6.928 -28.616 1.00 85.12 570 ARG A O 1
ATOM 4613 N N . GLY A 1 571 ? 7.609 -5.470 -28.247 1.00 82.25 571 GLY A N 1
ATOM 4614 C CA . GLY A 1 571 ? 7.710 -4.815 -29.546 1.00 82.25 571 GLY A CA 1
ATOM 4615 C C . GLY A 1 571 ? 7.144 -5.676 -30.677 1.00 82.25 571 GLY A C 1
ATOM 4616 O O . GLY A 1 571 ? 7.744 -5.768 -31.751 1.00 82.25 571 GLY A O 1
ATOM 4617 N N . LEU A 1 572 ? 6.038 -6.378 -30.411 1.00 80.25 572 LEU A N 1
ATOM 4618 C CA . LEU A 1 572 ? 5.309 -7.167 -31.401 1.00 80.25 572 LEU A CA 1
ATOM 4619 C C . LEU A 1 572 ? 3.901 -6.592 -31.608 1.00 80.25 572 LEU A C 1
ATOM 4621 O O . LEU A 1 572 ? 3.227 -6.247 -30.634 1.00 80.25 572 LEU A O 1
ATOM 4625 N N . ASP A 1 573 ? 3.456 -6.526 -32.865 1.00 75.56 573 ASP A N 1
ATOM 4626 C CA . ASP A 1 573 ? 2.068 -6.205 -33.219 1.00 75.56 573 ASP A CA 1
ATOM 4627 C C . ASP A 1 573 ? 1.103 -7.372 -32.906 1.00 75.56 573 ASP A C 1
ATOM 4629 O O . ASP A 1 573 ? 1.505 -8.424 -32.397 1.00 75.56 573 ASP A O 1
ATOM 4633 N N . GLU A 1 574 ? -0.198 -7.185 -33.160 1.00 71.12 574 GLU A N 1
ATOM 4634 C CA . GLU A 1 574 ? -1.220 -8.211 -32.889 1.00 71.12 574 GLU A CA 1
ATOM 4635 C C . GLU A 1 574 ? -1.034 -9.471 -33.752 1.00 71.12 574 GLU A C 1
ATOM 4637 O O . GLU A 1 574 ? -1.439 -10.566 -33.355 1.00 71.12 574 GLU A O 1
ATOM 4642 N N . GLU A 1 575 ? -0.388 -9.330 -34.910 1.00 73.19 575 GLU A N 1
ATOM 4643 C CA . GLU A 1 575 ? -0.009 -10.406 -35.819 1.00 73.19 575 GLU A CA 1
ATOM 4644 C C . GLU A 1 575 ? 1.334 -11.073 -35.455 1.00 73.19 575 GLU A C 1
ATOM 4646 O O . GLU A 1 575 ? 1.703 -12.083 -36.064 1.00 73.19 575 GLU A O 1
ATOM 4651 N N . GLY A 1 576 ? 2.047 -10.558 -34.448 1.00 69.25 576 GLY A N 1
ATOM 4652 C CA . GLY A 1 576 ? 3.326 -11.078 -33.967 1.00 69.25 576 GLY A CA 1
ATOM 4653 C C . GLY A 1 576 ? 4.552 -10.623 -34.768 1.00 69.25 576 GLY A C 1
ATOM 4654 O O . GLY A 1 576 ? 5.622 -11.217 -34.622 1.00 69.25 576 GLY A O 1
ATOM 4655 N N . ASN A 1 577 ? 4.431 -9.598 -35.613 1.00 72.06 577 ASN A N 1
ATOM 4656 C CA . ASN A 1 577 ? 5.555 -8.993 -36.324 1.00 72.06 577 ASN A CA 1
ATOM 4657 C C . ASN A 1 577 ? 6.247 -7.941 -35.456 1.00 72.06 577 ASN A C 1
ATOM 4659 O O . ASN A 1 577 ? 5.618 -7.282 -34.635 1.00 72.06 577 ASN A O 1
ATOM 4663 N N . ALA A 1 578 ? 7.546 -7.741 -35.683 1.00 73.44 578 ALA A N 1
ATOM 4664 C CA . ALA A 1 578 ? 8.298 -6.690 -35.010 1.00 73.44 578 ALA A CA 1
ATOM 4665 C C . ALA A 1 578 ? 7.744 -5.298 -35.364 1.00 73.44 578 ALA A C 1
ATOM 4667 O O . ALA A 1 578 ? 7.709 -4.919 -36.535 1.00 73.44 578 ALA A O 1
ATOM 4668 N N . ASP A 1 579 ? 7.389 -4.519 -34.346 1.00 70.88 579 ASP A N 1
ATOM 4669 C CA . ASP A 1 579 ? 6.864 -3.153 -34.481 1.00 70.88 579 ASP A CA 1
ATOM 4670 C C . ASP A 1 579 ? 7.970 -2.075 -34.529 1.00 70.88 579 ASP A C 1
ATOM 4672 O O . ASP A 1 579 ? 7.700 -0.880 -34.667 1.00 70.88 579 ASP A O 1
ATOM 4676 N N . GLY A 1 580 ? 9.237 -2.496 -34.428 1.00 70.94 580 GLY A N 1
ATOM 4677 C CA . GLY A 1 580 ? 10.412 -1.623 -34.424 1.00 70.94 580 GLY A CA 1
ATOM 4678 C C . GLY A 1 580 ? 10.788 -1.042 -33.053 1.00 70.94 580 GLY A C 1
ATOM 4679 O O . GLY A 1 580 ? 11.724 -0.243 -32.987 1.00 70.94 580 GLY A O 1
ATOM 4680 N N . LEU A 1 581 ? 10.120 -1.438 -31.962 1.00 73.12 581 LEU A N 1
ATOM 4681 C CA . LEU A 1 581 ? 10.391 -0.958 -30.599 1.00 73.12 581 LEU A CA 1
ATOM 4682 C C . LEU A 1 581 ? 11.412 -1.799 -29.815 1.00 73.12 581 LEU A C 1
ATOM 4684 O O . LEU A 1 581 ? 11.809 -1.382 -28.727 1.00 73.12 581 LEU A O 1
ATOM 4688 N N . SER A 1 582 ? 11.899 -2.924 -30.344 1.00 71.62 582 SER A N 1
ATOM 4689 C CA . SER A 1 582 ? 12.872 -3.789 -29.646 1.00 71.62 582 SER A CA 1
ATOM 4690 C C . SER A 1 582 ? 14.202 -3.089 -29.331 1.00 71.62 582 SER A C 1
ATOM 4692 O O . SER A 1 582 ? 14.867 -3.413 -28.354 1.00 71.62 582 SER A O 1
ATOM 4694 N N . ARG A 1 583 ? 14.579 -2.083 -30.130 1.00 83.62 583 ARG A N 1
ATOM 4695 C CA . ARG A 1 583 ? 15.802 -1.301 -29.934 1.00 83.62 583 ARG A CA 1
ATOM 4696 C C . ARG A 1 583 ? 15.612 -0.224 -28.867 1.00 83.62 583 ARG A C 1
ATOM 4698 O O . ARG A 1 583 ? 14.660 0.559 -28.908 1.00 83.62 583 ARG A O 1
ATOM 4705 N N . TRP A 1 584 ? 16.575 -0.114 -27.960 1.00 88.38 584 TRP A N 1
ATOM 4706 C CA . TRP A 1 584 ? 16.634 0.898 -26.910 1.00 88.38 584 TRP A CA 1
ATOM 4707 C C . TRP A 1 584 ? 17.845 1.794 -27.114 1.00 88.38 584 TRP A C 1
ATOM 4709 O O . TRP A 1 584 ? 18.984 1.335 -27.069 1.00 88.38 584 TRP A O 1
ATOM 4719 N N . ASP A 1 585 ? 17.605 3.087 -27.296 1.00 85.62 585 ASP A N 1
ATOM 4720 C CA . ASP A 1 585 ? 18.661 4.085 -27.412 1.00 85.62 585 ASP A CA 1
ATOM 4721 C C . ASP A 1 585 ? 18.627 5.017 -26.195 1.00 85.62 585 ASP A C 1
ATOM 4723 O O . ASP A 1 585 ? 17.637 5.703 -25.926 1.00 85.62 585 ASP A O 1
ATOM 4727 N N . PHE A 1 586 ? 19.737 5.046 -25.462 1.00 86.81 586 PHE A N 1
ATOM 4728 C CA . PHE A 1 586 ? 19.952 5.904 -24.307 1.00 86.81 586 PHE A CA 1
ATOM 4729 C C . PHE A 1 586 ? 20.973 6.976 -24.665 1.00 86.81 586 PHE A C 1
ATOM 4731 O O . PHE A 1 586 ? 22.130 6.680 -24.979 1.00 86.81 586 PHE A O 1
ATOM 4738 N N . LYS A 1 587 ? 20.543 8.236 -24.574 1.00 82.69 587 LYS A N 1
ATOM 4739 C CA . LYS A 1 587 ? 21.409 9.403 -24.712 1.00 82.69 587 LYS A CA 1
ATOM 4740 C C . LYS A 1 587 ? 21.219 10.327 -23.521 1.00 82.69 587 LYS A C 1
ATOM 4742 O O . LYS A 1 587 ? 20.217 11.029 -23.438 1.00 82.69 587 LYS A O 1
ATOM 4747 N N . VAL A 1 588 ? 22.182 10.326 -22.605 1.00 80.31 588 VAL A N 1
ATOM 4748 C CA . VAL A 1 588 ? 22.118 11.116 -21.367 1.00 80.31 588 VAL A CA 1
ATOM 4749 C C . VAL A 1 588 ? 23.326 12.034 -21.306 1.00 80.31 588 VAL A C 1
ATOM 4751 O O . VAL A 1 588 ? 24.454 11.592 -21.497 1.00 80.31 588 VAL A O 1
ATOM 4754 N N . VAL A 1 589 ? 23.105 13.320 -21.049 1.00 78.00 589 VAL A N 1
ATOM 4755 C CA . VAL A 1 589 ? 24.174 14.315 -20.907 1.00 78.00 589 VAL A CA 1
ATOM 4756 C C . VAL A 1 589 ? 24.085 14.906 -19.510 1.00 78.00 589 VAL A C 1
ATOM 4758 O O . VAL A 1 589 ? 23.044 15.436 -19.137 1.00 78.00 589 VAL A O 1
ATOM 4761 N N . VAL A 1 590 ? 25.177 14.839 -18.754 1.00 76.38 590 VAL A N 1
ATOM 4762 C CA . VAL A 1 590 ? 25.260 15.370 -17.388 1.00 76.38 590 VAL A CA 1
ATOM 4763 C C . VAL A 1 590 ? 26.453 16.311 -17.291 1.00 76.38 590 VAL A C 1
ATOM 4765 O O . VAL A 1 590 ? 27.543 16.015 -17.786 1.00 76.38 590 VAL A O 1
ATOM 4768 N N . ASN A 1 591 ? 26.245 17.457 -16.647 1.00 74.50 591 ASN A N 1
ATOM 4769 C CA . ASN A 1 591 ? 27.319 18.357 -16.248 1.00 74.50 591 ASN A CA 1
ATOM 4770 C C . ASN A 1 591 ? 27.610 18.110 -14.767 1.00 74.50 591 ASN A C 1
ATOM 4772 O O . ASN A 1 591 ? 26.712 18.198 -13.939 1.00 74.50 591 ASN A O 1
ATOM 4776 N N . ILE A 1 592 ? 28.855 17.778 -14.453 1.00 69.69 592 ILE A N 1
ATOM 4777 C CA . ILE A 1 592 ? 29.334 17.481 -13.106 1.00 69.69 592 ILE A CA 1
ATOM 4778 C C . ILE A 1 592 ? 30.158 18.674 -12.642 1.00 69.69 592 ILE A C 1
ATOM 4780 O O . ILE A 1 592 ? 31.111 19.063 -13.317 1.00 69.69 592 ILE A O 1
ATOM 4784 N N . GLU A 1 593 ? 29.821 19.237 -11.491 1.00 71.06 593 GLU A N 1
ATOM 4785 C CA . GLU A 1 593 ? 30.629 20.259 -10.831 1.00 71.06 593 GLU A CA 1
ATOM 4786 C C . GLU A 1 593 ? 31.427 19.607 -9.702 1.00 71.06 593 GLU A C 1
ATOM 4788 O O . GLU A 1 593 ? 30.869 19.025 -8.780 1.00 71.06 593 GLU A O 1
ATOM 4793 N N . VAL A 1 594 ? 32.754 19.655 -9.794 1.00 66.69 594 VAL A N 1
ATOM 4794 C CA . VAL A 1 594 ? 33.656 19.103 -8.783 1.00 66.69 594 VAL A CA 1
ATOM 4795 C C . VAL A 1 594 ? 34.264 20.259 -8.006 1.00 66.69 594 VAL A C 1
ATOM 4797 O O . VAL A 1 594 ? 35.066 21.035 -8.535 1.00 66.69 594 VAL A O 1
ATOM 4800 N N . HIS A 1 595 ? 33.893 20.359 -6.735 1.00 69.44 595 HIS A N 1
ATOM 4801 C CA . HIS A 1 595 ? 34.450 21.325 -5.799 1.00 69.44 595 HIS A CA 1
ATOM 4802 C C . HIS A 1 595 ? 35.708 20.728 -5.160 1.00 69.44 595 HIS A C 1
ATOM 4804 O O . HIS A 1 595 ? 35.655 19.664 -4.549 1.00 69.44 595 HIS A O 1
ATOM 4810 N N . ARG A 1 596 ? 36.865 21.385 -5.317 1.00 64.31 596 ARG A N 1
ATOM 4811 C CA . ARG A 1 596 ? 38.095 21.009 -4.601 1.00 64.31 596 ARG A CA 1
ATOM 4812 C C . ARG A 1 596 ? 38.562 22.169 -3.736 1.00 64.31 596 ARG A C 1
ATOM 4814 O O . ARG A 1 596 ? 38.765 23.279 -4.233 1.00 64.31 596 ARG A O 1
ATOM 4821 N N . GLU A 1 597 ? 38.749 21.895 -2.450 1.00 55.56 597 GLU A N 1
ATOM 4822 C CA . GLU A 1 597 ? 39.205 22.882 -1.475 1.00 55.56 597 GLU A CA 1
ATOM 4823 C C . GLU A 1 597 ? 40.541 23.498 -1.933 1.00 55.56 597 GLU A C 1
ATOM 4825 O O . GLU A 1 597 ? 41.488 22.790 -2.280 1.00 55.56 597 GLU A O 1
ATOM 4830 N N . GLY A 1 598 ? 40.586 24.828 -2.051 1.00 62.75 598 GLY A N 1
ATOM 4831 C CA . GLY A 1 598 ? 41.760 25.569 -2.532 1.00 62.75 598 GLY A CA 1
ATOM 4832 C C . GLY A 1 598 ? 42.027 25.553 -4.049 1.00 62.75 598 GLY A C 1
ATOM 4833 O O . GLY A 1 598 ? 42.965 26.220 -4.478 1.00 62.75 598 GLY A O 1
ATOM 4834 N N . MET A 1 599 ? 41.233 24.852 -4.878 1.00 59.38 599 MET A N 1
ATOM 4835 C CA . MET A 1 599 ? 41.452 24.750 -6.341 1.00 59.38 599 MET A CA 1
ATOM 4836 C C . MET A 1 599 ? 40.268 25.197 -7.224 1.00 59.38 599 MET A C 1
ATOM 4838 O O . MET A 1 599 ? 40.355 25.100 -8.449 1.00 59.38 599 MET A O 1
ATOM 4842 N N . GLY A 1 600 ? 39.190 25.718 -6.632 1.00 64.88 600 GLY A N 1
ATOM 4843 C CA . GLY A 1 600 ? 38.019 26.217 -7.363 1.00 64.88 600 GLY A CA 1
ATOM 4844 C C . GLY A 1 600 ? 37.073 25.115 -7.865 1.00 64.88 600 GLY A C 1
ATOM 4845 O O . GLY A 1 600 ? 37.275 23.929 -7.602 1.00 64.88 600 GLY A O 1
ATOM 4846 N N . VAL A 1 601 ? 36.008 25.525 -8.562 1.00 70.44 601 VAL A N 1
ATOM 4847 C CA . VAL A 1 601 ? 34.999 24.626 -9.151 1.00 70.44 601 VAL A CA 1
ATOM 4848 C C . VAL A 1 601 ? 35.460 24.193 -10.539 1.00 70.44 601 VAL A C 1
ATOM 4850 O O . VAL A 1 601 ? 35.751 25.040 -11.386 1.00 70.44 601 VAL A O 1
ATOM 4853 N N . LYS A 1 602 ? 35.521 22.884 -10.794 1.00 70.06 602 LYS A N 1
ATOM 4854 C CA . LYS A 1 602 ? 35.728 22.337 -12.141 1.00 70.06 602 LYS A CA 1
ATOM 4855 C C . LYS A 1 602 ? 34.424 21.758 -12.669 1.00 70.06 602 LYS A C 1
ATOM 4857 O O . LYS A 1 602 ? 33.894 20.829 -12.073 1.00 70.06 602 LYS A O 1
ATOM 4862 N N . THR A 1 603 ? 33.952 22.249 -13.810 1.00 72.50 603 THR A N 1
ATOM 4863 C CA . THR A 1 603 ? 32.795 21.669 -14.505 1.00 72.50 603 THR A CA 1
ATOM 4864 C C . THR A 1 603 ? 33.264 20.672 -15.563 1.00 72.50 603 THR A C 1
ATOM 4866 O O . THR A 1 603 ? 34.117 20.987 -16.394 1.00 72.50 603 THR A O 1
ATOM 4869 N N . LYS A 1 604 ? 32.698 19.467 -15.551 1.00 75.00 604 LYS A N 1
ATOM 4870 C CA . LYS A 1 604 ? 33.007 18.366 -16.465 1.00 75.00 604 LYS A CA 1
ATOM 4871 C C . LYS A 1 604 ? 31.723 17.887 -17.122 1.00 75.00 604 LYS A C 1
ATOM 4873 O O . LYS A 1 604 ? 30.770 17.534 -16.438 1.00 75.00 604 LYS A O 1
ATOM 4878 N N . ARG A 1 605 ? 31.687 17.848 -18.451 1.00 80.56 605 ARG A N 1
ATOM 4879 C CA . ARG A 1 605 ? 30.542 17.314 -19.195 1.00 80.56 605 ARG A CA 1
ATOM 4880 C C . ARG A 1 605 ? 30.769 15.838 -19.505 1.00 80.56 605 ARG A C 1
ATOM 4882 O O . ARG A 1 605 ? 31.809 15.478 -20.057 1.00 80.56 605 ARG A O 1
ATOM 4889 N N . ARG A 1 606 ? 29.801 14.991 -19.165 1.00 81.38 606 ARG A N 1
ATOM 4890 C CA . ARG A 1 606 ? 29.776 13.560 -19.486 1.00 81.38 606 ARG A CA 1
ATOM 4891 C C . ARG A 1 606 ? 28.570 13.247 -20.357 1.00 81.38 606 ARG A C 1
ATOM 4893 O O . ARG A 1 606 ? 27.494 13.806 -20.152 1.00 81.38 606 ARG A O 1
ATOM 4900 N N . THR A 1 607 ? 28.754 12.326 -21.296 1.00 83.00 607 THR A N 1
ATOM 4901 C CA . THR A 1 607 ? 27.685 11.837 -22.168 1.00 83.00 607 THR A CA 1
ATOM 4902 C C . THR A 1 607 ? 27.667 10.314 -22.140 1.00 83.00 607 THR A C 1
ATOM 4904 O O . THR A 1 607 ? 28.697 9.686 -22.373 1.00 83.00 607 THR A O 1
ATOM 4907 N N . LEU A 1 608 ? 26.501 9.730 -21.872 1.00 85.12 608 LEU A N 1
ATOM 4908 C CA . LEU A 1 608 ? 26.200 8.328 -22.118 1.00 85.12 608 LEU A CA 1
ATOM 4909 C C . LEU A 1 608 ? 25.553 8.222 -23.491 1.00 85.12 608 LEU A C 1
ATOM 4911 O O . LEU A 1 608 ? 24.480 8.783 -23.701 1.00 85.12 608 LEU A O 1
ATOM 4915 N N . GLU A 1 609 ? 26.181 7.471 -24.386 1.00 88.06 609 GLU A N 1
ATOM 4916 C CA . GLU A 1 609 ? 25.532 6.932 -25.577 1.00 88.06 609 GLU A CA 1
ATOM 4917 C C . GLU A 1 609 ? 25.563 5.406 -25.455 1.00 88.06 609 GLU A C 1
ATOM 4919 O O . GLU A 1 609 ? 26.625 4.781 -25.346 1.00 88.06 609 GLU A O 1
ATOM 4924 N N . TRP A 1 610 ? 24.381 4.803 -25.361 1.00 90.50 610 TRP A N 1
ATOM 4925 C CA . TRP A 1 610 ? 24.232 3.364 -25.206 1.00 90.50 610 TRP A CA 1
ATOM 4926 C C . TRP A 1 610 ? 23.027 2.882 -26.001 1.00 90.50 610 TRP A C 1
ATOM 4928 O O . TRP A 1 610 ? 21.908 3.314 -25.755 1.00 90.50 610 TRP A O 1
ATOM 4938 N N . THR A 1 611 ? 23.275 1.976 -26.939 1.00 90.81 611 THR A N 1
ATOM 4939 C CA . THR A 1 611 ? 22.233 1.247 -27.658 1.00 90.81 611 THR A CA 1
ATOM 4940 C C . THR A 1 611 ? 22.177 -0.181 -27.131 1.00 90.81 611 THR A C 1
ATOM 4942 O O . THR A 1 611 ? 23.219 -0.816 -26.936 1.00 90.81 611 THR A O 1
ATOM 4945 N N . VAL A 1 612 ? 20.964 -0.670 -26.899 1.00 88.88 612 VAL A N 1
ATOM 4946 C CA . VAL A 1 612 ? 20.655 -2.067 -26.595 1.00 88.88 612 VAL A CA 1
ATOM 4947 C C . VAL A 1 612 ? 19.701 -2.552 -27.676 1.00 88.88 612 VAL A C 1
ATOM 4949 O O . VAL A 1 612 ? 18.602 -2.022 -27.800 1.00 88.88 612 VAL A O 1
ATOM 4952 N N . ASP A 1 613 ? 20.128 -3.521 -28.482 1.00 83.94 613 ASP A N 1
ATOM 4953 C CA . ASP A 1 613 ? 19.324 -4.000 -29.615 1.00 83.94 613 ASP A CA 1
ATOM 4954 C C . ASP A 1 613 ? 18.079 -4.779 -29.168 1.00 83.94 613 ASP A C 1
ATOM 4956 O O . ASP A 1 613 ? 17.043 -4.689 -29.821 1.00 83.94 613 ASP A O 1
ATOM 4960 N N . GLU A 1 614 ? 18.192 -5.514 -28.058 1.00 82.75 614 GLU A N 1
ATOM 4961 C CA . GLU A 1 614 ? 17.114 -6.271 -27.413 1.00 82.75 614 GLU A CA 1
ATOM 4962 C C . GLU A 1 614 ? 17.318 -6.196 -25.891 1.00 82.75 614 GLU A C 1
ATOM 4964 O O . GLU A 1 614 ? 18.373 -6.587 -25.374 1.00 82.75 614 GLU A O 1
ATOM 4969 N N . TRP A 1 615 ? 16.338 -5.677 -25.153 1.00 88.50 615 TRP A N 1
ATOM 4970 C CA . TRP A 1 615 ? 16.355 -5.731 -23.692 1.00 88.50 615 TRP A CA 1
ATOM 4971 C C . TRP A 1 615 ? 16.045 -7.158 -23.213 1.00 88.50 615 TRP A C 1
ATOM 4973 O O . TRP A 1 615 ? 15.356 -7.895 -23.916 1.00 88.50 615 TRP A O 1
ATOM 4983 N N . PRO A 1 616 ? 16.513 -7.586 -22.022 1.00 86.12 616 PRO A N 1
ATOM 4984 C CA . PRO A 1 616 ? 16.263 -8.921 -21.489 1.00 86.12 616 PRO A CA 1
ATOM 4985 C C . PRO A 1 616 ? 14.862 -9.508 -21.708 1.00 86.12 616 PRO A C 1
ATOM 4987 O O . PRO A 1 616 ? 14.783 -10.661 -22.101 1.00 86.12 616 PRO A O 1
ATOM 4990 N N . TRP A 1 617 ? 13.773 -8.763 -21.499 1.00 85.00 617 TRP A N 1
ATOM 4991 C CA . TRP A 1 617 ? 12.406 -9.283 -21.672 1.00 85.00 617 TRP A CA 1
ATOM 4992 C C . TRP A 1 617 ? 11.853 -9.201 -23.100 1.00 85.00 617 TRP A C 1
ATOM 4994 O O . TRP A 1 617 ? 10.763 -9.722 -23.341 1.00 85.00 617 TRP A O 1
ATOM 5004 N N . ASP A 1 618 ? 12.572 -8.578 -24.036 1.00 79.94 618 ASP A N 1
ATOM 5005 C CA . ASP A 1 618 ? 12.163 -8.503 -25.444 1.00 79.94 618 ASP A CA 1
ATOM 5006 C C . ASP A 1 618 ? 12.335 -9.872 -26.134 1.00 79.94 618 ASP A C 1
ATOM 5008 O O . ASP A 1 618 ? 11.671 -10.170 -27.126 1.00 79.94 618 ASP A O 1
ATOM 5012 N N . VAL A 1 619 ? 13.195 -10.746 -25.590 1.00 65.69 619 VAL A N 1
ATOM 5013 C CA . VAL A 1 619 ? 13.484 -12.066 -26.164 1.00 65.69 619 VAL A CA 1
ATOM 5014 C C . VAL A 1 619 ? 12.554 -13.162 -25.655 1.00 65.69 619 VAL A C 1
ATOM 5016 O O . VAL A 1 619 ? 12.420 -13.407 -24.457 1.00 65.69 619 VAL A O 1
ATOM 5019 N N . ASP A 1 620 ? 11.988 -13.922 -26.594 1.00 57.91 620 ASP A N 1
ATOM 5020 C CA . ASP A 1 620 ? 11.360 -15.205 -26.300 1.00 57.91 620 ASP A CA 1
ATOM 5021 C C . ASP A 1 620 ? 12.343 -16.349 -26.589 1.00 57.91 620 ASP A C 1
ATOM 5023 O O . ASP A 1 620 ? 12.563 -16.750 -27.738 1.00 57.91 620 ASP A O 1
ATOM 5027 N N . HIS A 1 621 ? 12.954 -16.901 -25.539 1.00 49.69 621 HIS A N 1
ATOM 5028 C CA . HIS A 1 621 ? 13.779 -18.101 -25.685 1.00 49.69 621 HIS A CA 1
ATOM 5029 C C . HIS A 1 621 ? 12.959 -19.324 -26.153 1.00 49.69 621 HIS A C 1
ATOM 5031 O O . HIS A 1 621 ? 13.546 -20.261 -26.695 1.00 49.69 621 HIS A O 1
ATOM 5037 N N . LEU A 1 622 ? 11.624 -19.320 -26.008 1.00 43.56 622 LEU A N 1
ATOM 5038 C CA . LEU A 1 622 ? 10.750 -20.417 -26.446 1.00 43.56 622 LEU A CA 1
ATOM 5039 C C . LEU A 1 622 ? 10.464 -20.364 -27.953 1.00 43.56 622 LEU A C 1
ATOM 5041 O O . LEU A 1 622 ? 10.361 -21.416 -28.582 1.00 43.56 622 LEU A O 1
ATOM 5045 N N . ALA A 1 623 ? 10.402 -19.171 -28.555 1.00 42.22 623 ALA A N 1
ATOM 5046 C CA . ALA A 1 623 ? 10.159 -19.024 -29.994 1.00 42.22 623 ALA A CA 1
ATOM 5047 C C . ALA A 1 623 ? 11.371 -19.458 -30.839 1.00 42.22 623 ALA A C 1
ATOM 5049 O O . ALA A 1 623 ? 11.211 -20.119 -31.866 1.00 42.22 623 ALA A O 1
ATOM 5050 N N . ARG A 1 624 ? 12.599 -19.162 -30.384 1.00 40.28 624 ARG A N 1
ATOM 5051 C CA . ARG A 1 624 ? 13.830 -19.538 -31.110 1.00 40.28 624 ARG A CA 1
ATOM 5052 C C . ARG A 1 624 ? 14.104 -21.052 -31.076 1.00 40.28 624 ARG A C 1
ATOM 5054 O O . ARG A 1 624 ? 14.605 -21.594 -32.053 1.00 40.28 624 ARG A O 1
ATOM 5061 N N . ALA A 1 625 ? 13.705 -21.761 -30.015 1.00 39.31 625 ALA A N 1
ATOM 5062 C CA . ALA A 1 625 ? 13.899 -23.214 -29.914 1.00 39.31 625 ALA A CA 1
ATOM 5063 C C . ALA A 1 625 ? 13.005 -24.033 -30.872 1.00 39.31 625 ALA A C 1
ATOM 5065 O O . ALA A 1 625 ? 13.375 -25.142 -31.257 1.00 39.31 625 ALA A O 1
ATOM 5066 N N . SER A 1 626 ? 11.857 -23.486 -31.291 1.00 38.62 626 SER A N 1
ATOM 5067 C CA . SER A 1 626 ? 10.939 -24.145 -32.234 1.00 38.62 626 SER A CA 1
ATOM 5068 C C . SER A 1 626 ? 11.333 -23.971 -33.707 1.00 38.62 626 SER A C 1
ATOM 5070 O O . SER A 1 626 ? 10.817 -24.703 -34.549 1.00 38.62 626 SER A O 1
ATOM 5072 N N . ALA A 1 627 ? 12.199 -23.008 -34.039 1.00 37.59 627 ALA A N 1
ATOM 5073 C CA . ALA A 1 627 ? 12.589 -22.730 -35.424 1.00 37.59 627 ALA A CA 1
ATOM 5074 C C . ALA A 1 627 ? 13.767 -23.601 -35.909 1.00 37.59 627 ALA A C 1
ATOM 5076 O O . ALA A 1 627 ? 13.857 -23.886 -37.101 1.00 37.59 627 ALA A O 1
ATOM 5077 N N . ASP A 1 628 ? 14.617 -24.081 -34.992 1.00 38.41 628 ASP A N 1
ATOM 5078 C CA . ASP A 1 628 ? 15.842 -24.836 -35.316 1.00 38.41 628 ASP A CA 1
ATOM 5079 C C . ASP A 1 628 ? 15.709 -26.366 -35.208 1.00 38.41 628 ASP A C 1
ATOM 5081 O O . ASP A 1 628 ? 16.668 -27.100 -35.451 1.00 38.41 628 ASP A O 1
ATOM 5085 N N . THR A 1 629 ? 14.523 -26.888 -34.892 1.00 37.31 629 THR A N 1
ATOM 5086 C CA . THR A 1 629 ? 14.267 -28.336 -34.892 1.00 37.31 629 THR A CA 1
ATOM 5087 C C . THR A 1 629 ? 13.175 -28.693 -35.891 1.00 37.31 629 THR A C 1
ATOM 5089 O O . THR A 1 629 ? 11.996 -28.788 -35.564 1.00 37.31 629 THR A O 1
ATOM 5092 N N . GLN A 1 630 ? 13.574 -28.955 -37.140 1.00 29.67 630 GLN A N 1
ATOM 5093 C CA . GLN A 1 630 ? 12.758 -29.819 -37.990 1.00 29.67 630 GLN A CA 1
ATOM 5094 C C . GLN A 1 630 ? 12.715 -31.215 -37.350 1.00 29.67 630 GLN A C 1
ATOM 5096 O O . GLN A 1 630 ? 13.781 -31.786 -37.099 1.00 29.67 630 GLN A O 1
ATOM 5101 N N . PRO A 1 631 ? 11.531 -31.796 -37.090 1.00 31.80 631 PRO A N 1
ATOM 5102 C CA . PRO A 1 631 ? 11.448 -33.152 -36.582 1.00 31.80 631 PRO A CA 1
ATOM 5103 C C . PRO A 1 631 ? 11.817 -34.112 -37.716 1.00 31.80 631 PRO A C 1
ATOM 5105 O O . PRO A 1 631 ? 11.001 -34.444 -38.576 1.00 31.80 631 PRO A O 1
ATOM 5108 N N . THR A 1 632 ? 13.067 -34.569 -37.732 1.00 31.75 632 THR A N 1
ATOM 5109 C CA . THR A 1 632 ? 13.421 -35.806 -38.425 1.00 31.75 632 THR A CA 1
ATOM 5110 C C . THR A 1 632 ? 12.804 -36.946 -37.620 1.00 31.75 632 THR A C 1
ATOM 5112 O O . THR A 1 632 ? 13.163 -37.203 -36.474 1.00 31.75 632 THR A O 1
ATOM 5115 N N . GLY A 1 633 ? 11.748 -37.522 -38.192 1.00 33.91 633 GLY A N 1
ATOM 5116 C CA . GLY A 1 633 ? 10.766 -38.313 -37.463 1.00 33.91 633 GLY A CA 1
ATOM 5117 C C . GLY A 1 633 ? 11.318 -39.532 -36.741 1.00 33.91 633 GLY A C 1
ATOM 5118 O O . GLY A 1 633 ? 12.208 -40.192 -37.255 1.00 33.91 633 GLY A O 1
ATOM 5119 N N . TRP A 1 634 ? 10.706 -39.850 -35.600 1.00 28.55 634 TRP A N 1
ATOM 5120 C CA . TRP A 1 634 ? 10.719 -41.166 -34.968 1.00 28.55 634 TRP A CA 1
ATOM 5121 C C . TRP A 1 634 ? 9.414 -41.351 -34.180 1.00 28.55 634 TRP A C 1
ATOM 5123 O O . TRP A 1 634 ? 9.072 -40.544 -33.318 1.00 28.55 634 TRP A O 1
ATOM 5133 N N . GLU A 1 635 ? 8.675 -42.408 -34.518 1.00 33.84 635 GLU A N 1
ATOM 5134 C CA . GLU A 1 635 ? 7.578 -42.967 -33.726 1.00 33.84 635 GLU A CA 1
ATOM 5135 C C . GLU A 1 635 ? 8.155 -43.679 -32.490 1.00 33.84 635 GLU A C 1
ATOM 5137 O O . GLU A 1 635 ? 9.134 -44.417 -32.605 1.00 33.84 635 GLU A O 1
ATOM 5142 N N . GLY A 1 636 ? 7.530 -43.515 -31.320 1.00 28.41 636 GLY A N 1
ATOM 5143 C CA . GLY A 1 636 ? 7.839 -44.315 -30.127 1.00 28.41 636 GLY A CA 1
ATOM 5144 C C . GLY A 1 636 ? 7.871 -43.484 -28.850 1.00 28.41 636 GLY A C 1
ATOM 5145 O O . GLY A 1 636 ? 8.771 -42.677 -28.650 1.00 28.41 636 GLY A O 1
ATOM 5146 N N . GLY A 1 637 ? 6.860 -43.662 -28.001 1.00 32.75 637 GLY A N 1
ATOM 5147 C CA . GLY A 1 637 ? 6.600 -42.798 -26.854 1.00 32.75 637 GLY A CA 1
ATOM 5148 C C . GLY A 1 637 ? 7.582 -42.903 -25.689 1.00 32.75 637 GLY A C 1
ATOM 5149 O O . GLY A 1 637 ? 8.202 -43.938 -25.478 1.00 32.75 637 GLY A O 1
ATOM 5150 N N . VAL A 1 638 ? 7.612 -41.831 -24.891 1.00 29.83 638 VAL A N 1
ATOM 5151 C CA . VAL A 1 638 ? 7.873 -41.819 -23.444 1.00 29.83 638 VAL A CA 1
ATOM 5152 C C . VAL A 1 638 ? 7.120 -40.613 -22.861 1.00 29.83 638 VAL A C 1
ATOM 5154 O O . VAL A 1 638 ? 7.484 -39.465 -23.107 1.00 29.83 638 VAL A O 1
ATOM 5157 N N . GLU A 1 639 ? 6.060 -40.866 -22.092 1.00 38.12 639 GLU A N 1
ATOM 5158 C CA . GLU A 1 639 ? 5.499 -39.888 -21.154 1.00 38.12 639 GLU A CA 1
ATOM 5159 C C . GLU A 1 639 ? 6.520 -39.649 -20.028 1.00 38.12 639 GLU A C 1
ATOM 5161 O O . GLU A 1 639 ? 6.997 -40.607 -19.420 1.00 38.12 639 GLU A O 1
ATOM 5166 N N . GLY A 1 640 ? 6.855 -38.385 -19.730 1.00 31.39 640 GLY A N 1
ATOM 5167 C CA . GLY A 1 640 ? 7.550 -38.045 -18.476 1.00 31.39 640 GLY A CA 1
ATOM 5168 C C . GLY A 1 640 ? 8.657 -36.982 -18.499 1.00 31.39 640 GLY A C 1
ATOM 5169 O O . GLY A 1 640 ? 9.334 -36.848 -17.484 1.00 31.39 640 GLY A O 1
ATOM 5170 N N . GLY A 1 641 ? 8.869 -36.225 -19.587 1.00 27.84 641 GLY A N 1
ATOM 5171 C CA . GLY A 1 641 ? 10.001 -35.275 -19.677 1.00 27.84 641 GLY A CA 1
ATOM 5172 C C . GLY A 1 641 ? 9.696 -33.805 -20.013 1.00 27.84 641 GLY A C 1
ATOM 5173 O O . GLY A 1 641 ? 10.520 -32.942 -19.727 1.00 27.84 641 GLY A O 1
ATOM 5174 N N . GLU A 1 642 ? 8.541 -33.472 -20.598 1.00 30.80 642 GLU A N 1
ATOM 5175 C CA . GLU A 1 642 ? 8.370 -32.178 -21.295 1.00 30.80 642 GLU A CA 1
ATOM 5176 C C . GLU A 1 642 ? 7.917 -30.979 -20.433 1.00 30.80 642 GLU A C 1
ATOM 5178 O O . GLU A 1 642 ? 7.958 -29.836 -20.893 1.00 30.80 642 GLU A O 1
ATOM 5183 N N . THR A 1 643 ? 7.498 -31.169 -19.178 1.00 38.97 643 THR A N 1
ATOM 5184 C CA . THR A 1 643 ? 6.867 -30.084 -18.397 1.00 38.97 643 THR A CA 1
ATOM 5185 C C . THR A 1 643 ? 7.834 -29.183 -17.627 1.00 38.97 643 THR A C 1
ATOM 5187 O O . THR A 1 643 ? 7.465 -28.045 -17.333 1.00 38.97 643 THR A O 1
ATOM 5190 N N . SER A 1 644 ? 9.067 -29.616 -17.325 1.00 36.28 644 SER A N 1
ATOM 5191 C CA . SER A 1 644 ? 10.004 -28.796 -16.530 1.00 36.28 644 SER A CA 1
ATOM 5192 C C . SER A 1 644 ? 10.870 -27.845 -17.363 1.00 36.28 644 SER A C 1
ATOM 5194 O O . SER A 1 644 ? 11.374 -26.866 -16.824 1.00 36.28 644 SER A O 1
ATOM 5196 N N . GLN A 1 645 ? 11.050 -28.098 -18.664 1.00 35.75 645 GLN A N 1
ATOM 5197 C CA . GLN A 1 645 ? 11.884 -27.253 -19.533 1.00 35.75 645 GLN A CA 1
ATOM 5198 C C . GLN A 1 645 ? 11.132 -26.036 -20.094 1.00 35.75 645 GLN A C 1
ATOM 5200 O O . GLN A 1 645 ? 11.741 -24.988 -20.283 1.00 35.75 645 GLN A O 1
ATOM 5205 N N . ARG A 1 646 ? 9.803 -26.126 -20.278 1.00 41.50 646 ARG A N 1
ATOM 5206 C CA . ARG A 1 646 ? 8.963 -25.010 -20.767 1.00 41.50 646 ARG A CA 1
ATOM 5207 C C . ARG A 1 646 ? 8.807 -23.841 -19.782 1.00 41.50 646 ARG A C 1
ATOM 5209 O O . ARG A 1 646 ? 8.381 -22.773 -20.201 1.00 41.50 646 ARG A O 1
ATOM 5216 N N . ARG A 1 647 ? 9.097 -24.028 -18.488 1.00 47.16 647 ARG A N 1
ATOM 5217 C CA . ARG A 1 647 ? 8.762 -23.048 -17.432 1.00 47.16 647 ARG A CA 1
ATOM 5218 C C . ARG A 1 647 ? 9.859 -22.015 -17.135 1.00 47.16 647 ARG A C 1
ATOM 5220 O O . ARG A 1 647 ? 9.563 -20.983 -16.555 1.00 47.16 647 ARG A O 1
ATOM 5227 N N . ASN A 1 648 ? 11.096 -22.238 -17.581 1.00 44.84 648 ASN A N 1
ATOM 5228 C CA . ASN A 1 648 ? 12.267 -21.464 -17.139 1.00 44.84 648 ASN A CA 1
ATOM 5229 C C . ASN A 1 648 ? 12.549 -20.147 -17.901 1.00 44.84 648 ASN A C 1
ATOM 5231 O O . ASN A 1 648 ? 13.666 -19.639 -17.802 1.00 44.84 648 ASN A O 1
ATOM 5235 N N . SER A 1 649 ? 11.613 -19.580 -18.672 1.00 53.47 649 SER A N 1
ATOM 5236 C CA . SER A 1 649 ? 11.950 -18.441 -19.553 1.00 53.47 649 SER A CA 1
ATOM 5237 C C . SER A 1 649 ? 10.856 -17.401 -19.806 1.00 53.47 649 SER A C 1
ATOM 5239 O O . SER A 1 649 ? 10.983 -16.629 -20.756 1.00 53.47 649 SER A O 1
ATOM 5241 N N . ILE A 1 650 ? 9.786 -17.342 -19.007 1.00 61.91 650 ILE A N 1
ATOM 5242 C CA . ILE A 1 650 ? 8.803 -16.259 -19.167 1.00 61.91 650 ILE A CA 1
ATOM 5243 C C . ILE A 1 650 ? 9.321 -15.017 -18.436 1.00 61.91 650 ILE A C 1
ATOM 5245 O O . ILE A 1 650 ? 9.317 -14.958 -17.212 1.00 61.91 650 ILE A O 1
ATOM 5249 N N . LEU A 1 651 ? 9.779 -14.028 -19.205 1.00 79.75 651 LEU A N 1
ATOM 5250 C CA . LEU A 1 651 ? 10.284 -12.751 -18.684 1.00 79.75 651 LEU A CA 1
ATOM 5251 C C . LEU A 1 651 ? 9.210 -11.662 -18.608 1.00 79.75 651 LEU A C 1
ATOM 5253 O O . LEU A 1 651 ? 9.469 -10.606 -18.050 1.00 79.75 651 LEU A O 1
ATOM 5257 N N . ILE A 1 652 ? 8.009 -11.912 -19.133 1.00 88.56 652 ILE A N 1
ATOM 5258 C CA . ILE A 1 652 ? 6.841 -11.047 -18.939 1.00 88.56 652 ILE A CA 1
ATOM 5259 C C . ILE A 1 652 ? 5.707 -11.904 -18.389 1.00 88.56 652 ILE A C 1
ATOM 5261 O O . ILE A 1 652 ? 5.061 -12.638 -19.137 1.00 88.56 652 ILE A O 1
ATOM 5265 N N . THR A 1 653 ? 5.470 -11.817 -17.086 1.00 89.75 653 THR A N 1
ATOM 5266 C CA . THR A 1 653 ? 4.413 -12.563 -16.396 1.00 89.75 653 THR A CA 1
ATOM 5267 C C . THR A 1 653 ? 3.309 -11.661 -15.885 1.00 89.75 653 THR A C 1
ATOM 5269 O O . THR A 1 653 ? 3.425 -10.440 -15.856 1.00 89.75 653 THR A O 1
ATOM 5272 N N . THR A 1 654 ? 2.181 -12.266 -15.538 1.00 91.56 654 THR A N 1
ATOM 5273 C CA . THR A 1 654 ? 1.016 -11.591 -14.971 1.00 91.56 654 THR A CA 1
ATOM 5274 C C . THR A 1 654 ? 0.591 -12.288 -13.684 1.00 91.56 654 THR A C 1
ATOM 5276 O O . THR A 1 654 ? 0.918 -13.456 -13.468 1.00 91.56 654 THR A O 1
ATOM 5279 N N . ALA A 1 655 ? -0.241 -11.626 -12.880 1.00 91.38 655 ALA A N 1
ATOM 5280 C CA . ALA A 1 655 ? -0.887 -12.232 -11.712 1.00 91.38 655 ALA A CA 1
ATOM 5281 C C . ALA A 1 655 ? -1.671 -13.522 -12.031 1.00 91.38 655 ALA A C 1
ATOM 5283 O O . ALA A 1 655 ? -1.954 -14.323 -11.142 1.00 91.38 655 ALA A O 1
ATOM 5284 N N . ARG A 1 656 ? -2.006 -13.765 -13.307 1.00 88.19 656 ARG A N 1
ATOM 5285 C CA . ARG A 1 656 ? -2.679 -14.990 -13.764 1.00 88.19 656 ARG A CA 1
ATOM 5286 C C . ARG A 1 656 ? -1.742 -16.184 -13.932 1.00 88.19 656 ARG A C 1
ATOM 5288 O O . ARG A 1 656 ? -2.246 -17.302 -14.001 1.00 88.19 656 ARG A O 1
ATOM 5295 N N . ASP A 1 657 ? -0.433 -15.958 -14.017 1.00 88.50 657 ASP A N 1
ATOM 5296 C CA . ASP A 1 657 ? 0.557 -17.034 -14.131 1.00 88.50 657 ASP A CA 1
ATOM 5297 C C . ASP A 1 657 ? 0.977 -17.581 -12.769 1.00 88.50 657 ASP A C 1
ATOM 5299 O O . ASP A 1 657 ? 1.637 -18.616 -12.718 1.00 88.50 657 ASP A O 1
ATOM 5303 N N . LEU A 1 658 ? 0.612 -16.901 -11.674 1.00 89.00 658 LEU A N 1
ATOM 5304 C CA . LEU A 1 658 ? 0.948 -17.360 -10.336 1.00 89.00 658 LEU A CA 1
ATOM 5305 C C . LEU A 1 658 ? 0.330 -18.741 -10.078 1.00 89.00 658 LEU A C 1
ATOM 5307 O O . LEU A 1 658 ? -0.888 -18.938 -10.160 1.00 89.00 658 LEU A O 1
ATOM 5311 N N . GLU A 1 659 ? 1.169 -19.697 -9.694 1.00 90.06 659 GLU A N 1
ATOM 5312 C CA . GLU A 1 659 ? 0.725 -20.977 -9.166 1.00 90.06 659 GLU A CA 1
ATOM 5313 C C . GLU A 1 659 ? 0.317 -20.773 -7.704 1.00 90.06 659 GLU A C 1
ATOM 5315 O O . GLU A 1 659 ? 1.160 -20.703 -6.804 1.00 90.06 659 GLU A O 1
ATOM 5320 N N . LEU A 1 660 ? -0.994 -20.648 -7.482 1.00 91.62 660 LEU A N 1
ATOM 5321 C CA . LEU A 1 660 ? -1.606 -20.415 -6.174 1.00 91.62 660 LEU A CA 1
ATOM 5322 C C . LEU A 1 660 ? -2.473 -21.598 -5.738 1.00 91.62 660 LEU A C 1
ATOM 5324 O O . LEU A 1 660 ? -3.257 -22.145 -6.528 1.00 91.62 660 LEU A O 1
ATOM 5328 N N . THR A 1 661 ? -2.387 -21.951 -4.457 1.00 93.00 661 THR A N 1
ATOM 5329 C CA . THR A 1 661 ? -3.299 -22.914 -3.829 1.00 93.00 661 THR A CA 1
ATOM 5330 C C . THR A 1 661 ? -4.715 -22.336 -3.747 1.00 93.00 661 THR A C 1
ATOM 5332 O O . THR A 1 661 ? -4.950 -21.146 -3.966 1.00 93.00 661 THR A O 1
ATOM 5335 N N . LEU A 1 662 ? -5.709 -23.176 -3.442 1.00 91.06 662 LEU A N 1
ATOM 5336 C CA . LEU A 1 662 ? -7.085 -22.695 -3.269 1.00 91.06 662 LEU A CA 1
ATOM 5337 C C . LEU A 1 662 ? -7.201 -21.649 -2.148 1.00 91.06 662 LEU A C 1
ATOM 5339 O O . LEU A 1 662 ? -8.008 -20.729 -2.255 1.00 91.06 662 LEU A O 1
ATOM 5343 N N . GLU A 1 663 ? -6.390 -21.804 -1.109 1.00 92.19 663 GLU A N 1
ATOM 5344 C CA . GLU A 1 663 ? -6.307 -20.928 0.053 1.00 92.19 663 GLU A CA 1
ATOM 5345 C C . GLU A 1 663 ? -5.733 -19.549 -0.289 1.00 92.19 663 GLU A C 1
ATOM 5347 O O . GLU A 1 663 ? -6.283 -18.523 0.104 1.00 92.19 663 GLU A O 1
ATOM 5352 N N . GLU A 1 664 ? -4.674 -19.519 -1.095 1.00 94.75 664 GLU A N 1
ATOM 5353 C CA . GLU A 1 664 ? -3.977 -18.290 -1.487 1.00 94.75 664 GLU A CA 1
ATOM 5354 C C . GLU A 1 664 ? -4.750 -17.485 -2.544 1.00 94.75 664 GLU A C 1
ATOM 5356 O O . GLU A 1 664 ? -4.629 -16.264 -2.613 1.00 94.75 664 GLU A O 1
ATOM 5361 N N . LYS A 1 665 ? -5.577 -18.138 -3.374 1.00 93.19 665 LYS A N 1
ATOM 5362 C CA . LYS A 1 665 ? -6.284 -17.489 -4.498 1.00 93.19 665 LYS A CA 1
ATOM 5363 C C . LYS A 1 665 ? -7.133 -16.281 -4.099 1.00 93.19 665 LYS A C 1
ATOM 5365 O O . LYS A 1 665 ? -7.225 -15.339 -4.879 1.00 93.19 665 LYS A O 1
ATOM 5370 N N . TYR A 1 666 ? -7.758 -16.305 -2.923 1.00 92.75 666 TYR A N 1
ATOM 5371 C CA . TYR A 1 666 ? -8.634 -15.218 -2.460 1.00 92.75 666 TYR A CA 1
ATOM 5372 C C . TYR A 1 666 ? -7.870 -14.089 -1.754 1.00 92.75 666 TYR A C 1
ATOM 5374 O O . TYR A 1 666 ? -8.446 -13.044 -1.472 1.00 92.75 666 TYR A O 1
ATOM 5382 N N . VAL A 1 667 ? -6.564 -14.271 -1.541 1.00 94.81 667 VAL A N 1
ATOM 5383 C CA . VAL A 1 667 ? -5.654 -13.292 -0.928 1.00 94.81 667 VAL A CA 1
ATOM 5384 C C . VAL A 1 667 ? -4.466 -12.941 -1.831 1.00 94.81 667 VAL A C 1
ATOM 5386 O O . VAL A 1 667 ? -3.528 -12.269 -1.412 1.00 94.81 667 VAL A O 1
ATOM 5389 N N . ALA A 1 668 ? -4.528 -13.338 -3.106 1.00 94.62 668 ALA A N 1
ATOM 5390 C CA . ALA A 1 668 ? -3.455 -13.189 -4.090 1.00 94.62 668 ALA A CA 1
ATOM 5391 C C . ALA A 1 668 ? -2.970 -11.740 -4.270 1.00 94.62 668 ALA A C 1
ATOM 5393 O O . ALA A 1 668 ? -1.796 -11.509 -4.540 1.00 94.62 668 ALA A O 1
ATOM 5394 N N . GLN A 1 669 ? -3.846 -10.755 -4.057 1.00 93.88 669 GLN A N 1
ATOM 5395 C CA . GLN A 1 669 ? -3.482 -9.337 -4.119 1.00 93.88 669 GLN A CA 1
ATOM 5396 C C . GLN A 1 669 ? -2.374 -8.950 -3.125 1.00 93.88 669 GLN A C 1
ATOM 5398 O O . GLN A 1 669 ? -1.589 -8.055 -3.416 1.00 93.88 669 GLN A O 1
ATOM 5403 N N . ALA A 1 670 ? -2.257 -9.630 -1.978 1.00 96.62 670 ALA A N 1
ATOM 5404 C CA . ALA A 1 670 ? -1.158 -9.391 -1.044 1.00 96.62 670 ALA A CA 1
ATOM 5405 C C . ALA A 1 670 ? 0.175 -9.958 -1.571 1.00 96.62 670 ALA A C 1
ATOM 5407 O O . ALA A 1 670 ? 1.229 -9.373 -1.324 1.00 96.62 670 ALA A O 1
ATOM 5408 N N . VAL A 1 671 ? 0.140 -11.034 -2.372 1.00 95.94 671 VAL A N 1
ATOM 5409 C CA . VAL A 1 671 ? 1.318 -11.523 -3.114 1.00 95.94 671 VAL A CA 1
ATOM 5410 C C . VAL A 1 671 ? 1.745 -10.485 -4.150 1.00 95.94 671 VAL A C 1
ATOM 5412 O O . VAL A 1 671 ? 2.925 -10.142 -4.218 1.00 95.94 671 VAL A O 1
ATOM 5415 N N . ASP A 1 672 ? 0.791 -9.926 -4.901 1.00 96.25 672 ASP A N 1
ATOM 5416 C CA . ASP A 1 672 ? 1.058 -8.845 -5.854 1.00 96.25 672 ASP A CA 1
ATOM 5417 C C . ASP A 1 672 ? 1.679 -7.622 -5.167 1.00 96.25 672 ASP A C 1
ATOM 5419 O O . ASP A 1 672 ? 2.703 -7.109 -5.621 1.00 96.25 672 ASP A O 1
ATOM 5423 N N . MET A 1 673 ? 1.112 -7.183 -4.038 1.00 97.44 673 MET A N 1
ATOM 5424 C CA . MET A 1 673 ? 1.672 -6.089 -3.242 1.00 97.44 673 MET A CA 1
ATOM 5425 C C . MET A 1 673 ? 3.103 -6.387 -2.806 1.00 97.44 673 MET A C 1
ATOM 5427 O O . MET A 1 673 ? 3.954 -5.501 -2.881 1.00 97.44 673 MET A O 1
ATOM 5431 N N . TYR A 1 674 ? 3.390 -7.619 -2.382 1.00 95.62 674 TYR A N 1
ATOM 5432 C CA . TYR A 1 674 ? 4.730 -7.989 -1.945 1.00 95.62 674 TYR A CA 1
ATOM 5433 C C . TYR A 1 674 ? 5.741 -8.011 -3.104 1.00 95.62 674 TYR A C 1
ATOM 5435 O O . TYR A 1 674 ? 6.869 -7.533 -2.951 1.00 95.62 674 TYR A O 1
ATOM 5443 N N . ILE A 1 675 ? 5.328 -8.460 -4.297 1.00 94.31 675 ILE A N 1
ATOM 5444 C CA . ILE A 1 675 ? 6.133 -8.339 -5.523 1.00 94.31 675 ILE A CA 1
ATOM 5445 C C . ILE A 1 675 ? 6.382 -6.859 -5.851 1.00 94.31 675 ILE A C 1
ATOM 5447 O O . ILE A 1 675 ? 7.526 -6.467 -6.075 1.00 94.31 675 ILE A O 1
ATOM 5451 N N . GLY A 1 676 ? 5.344 -6.017 -5.823 1.00 95.75 676 GLY A N 1
ATOM 5452 C CA . GLY A 1 676 ? 5.453 -4.576 -6.087 1.00 95.75 676 GLY A CA 1
ATOM 5453 C C . GLY A 1 676 ? 6.331 -3.843 -5.085 1.00 95.75 676 GLY A C 1
ATOM 5454 O O . GLY A 1 676 ? 7.117 -2.974 -5.460 1.00 95.75 676 GLY A O 1
ATOM 5455 N N . GLN A 1 677 ? 6.262 -4.232 -3.813 1.00 94.94 677 GLN A N 1
ATOM 5456 C CA . GLN A 1 677 ? 7.119 -3.691 -2.770 1.00 94.94 677 GLN A CA 1
ATOM 5457 C C . GLN A 1 677 ? 8.597 -3.943 -3.086 1.00 94.94 677 GLN A C 1
ATOM 5459 O O . GLN A 1 677 ? 9.416 -3.049 -2.895 1.00 94.94 677 GLN A O 1
ATOM 5464 N N . ARG A 1 678 ? 8.937 -5.134 -3.590 1.00 91.56 678 ARG A N 1
ATOM 5465 C CA . ARG A 1 678 ? 10.327 -5.550 -3.831 1.00 91.56 678 ARG A CA 1
ATOM 5466 C C . ARG A 1 678 ? 10.832 -5.281 -5.244 1.00 91.56 678 ARG A C 1
ATOM 5468 O O . ARG A 1 678 ? 12.023 -5.422 -5.480 1.00 91.56 678 ARG A O 1
ATOM 5475 N N . ALA A 1 679 ? 9.971 -4.906 -6.182 1.00 92.88 679 ALA A N 1
ATOM 5476 C CA . ALA A 1 679 ? 10.357 -4.666 -7.569 1.00 92.88 679 ALA A CA 1
ATOM 5477 C C . ALA A 1 679 ? 11.423 -3.566 -7.711 1.00 92.88 679 ALA A C 1
ATOM 5479 O O . ALA A 1 679 ? 11.324 -2.515 -7.070 1.00 92.88 679 ALA A O 1
ATOM 5480 N N . GLU A 1 680 ? 12.407 -3.770 -8.591 1.00 91.19 680 GLU A N 1
ATOM 5481 C CA . GLU A 1 680 ? 13.397 -2.751 -8.963 1.00 91.19 680 GLU A CA 1
ATOM 5482 C C . GLU A 1 680 ? 12.717 -1.479 -9.478 1.00 91.19 680 GLU A C 1
ATOM 5484 O O . GLU A 1 680 ? 13.146 -0.377 -9.136 1.00 91.19 680 GLU A O 1
ATOM 5489 N N . ILE A 1 681 ? 11.625 -1.626 -10.232 1.00 95.19 681 ILE A N 1
ATOM 5490 C CA . ILE A 1 681 ? 10.731 -0.532 -10.621 1.00 95.19 681 ILE A CA 1
ATOM 5491 C C . ILE A 1 681 ? 9.291 -0.970 -10.367 1.00 95.19 681 ILE A C 1
ATOM 5493 O O . ILE A 1 681 ? 8.896 -2.061 -10.767 1.00 95.19 681 ILE A O 1
ATOM 5497 N N . PHE A 1 682 ? 8.494 -0.109 -9.744 1.00 97.75 682 PHE A N 1
ATOM 5498 C CA . PHE A 1 682 ? 7.050 -0.273 -9.630 1.00 97.75 682 PHE A CA 1
ATOM 5499 C C . PHE A 1 682 ? 6.335 0.829 -10.415 1.00 97.75 682 PHE A C 1
ATOM 5501 O O . PHE A 1 682 ? 6.651 2.001 -10.224 1.00 97.75 682 PHE A O 1
ATOM 5508 N N . VAL A 1 683 ? 5.378 0.461 -11.271 1.00 97.81 683 VAL A N 1
ATOM 5509 C CA . VAL A 1 683 ? 4.515 1.390 -12.020 1.00 97.81 683 VAL A CA 1
ATOM 5510 C C . VAL A 1 683 ? 3.058 1.155 -11.631 1.00 97.81 683 VAL A C 1
ATOM 5512 O O . VAL A 1 683 ? 2.482 0.116 -11.946 1.00 97.81 683 VAL A O 1
ATOM 5515 N N . GLY A 1 684 ? 2.457 2.085 -10.901 1.00 97.06 684 GLY A N 1
ATOM 5516 C CA . GLY A 1 684 ? 1.137 1.917 -10.311 1.00 97.06 684 GLY A CA 1
ATOM 5517 C C . GLY A 1 684 ? 0.021 2.698 -11.000 1.00 97.06 684 GLY A C 1
ATOM 5518 O O . GLY A 1 684 ? 0.244 3.747 -11.595 1.00 97.06 684 GLY A O 1
ATOM 5519 N N . ASN A 1 685 ? -1.216 2.232 -10.828 1.00 95.62 685 ASN A N 1
ATOM 5520 C CA . ASN A 1 685 ? -2.400 3.041 -11.094 1.00 95.62 685 ASN A CA 1
ATOM 5521 C C . ASN A 1 685 ? -2.615 4.032 -9.952 1.00 95.62 685 ASN A C 1
ATOM 5523 O O . ASN A 1 685 ? -2.997 3.627 -8.854 1.00 95.62 685 ASN A O 1
ATOM 5527 N N . GLY A 1 686 ? -2.364 5.318 -10.210 1.00 94.44 686 GLY A N 1
ATOM 5528 C CA . GLY A 1 686 ? -2.360 6.352 -9.173 1.00 94.44 686 GLY A CA 1
ATOM 5529 C C . GLY A 1 686 ? -3.702 6.579 -8.466 1.00 94.44 686 GLY A C 1
ATOM 5530 O O . GLY A 1 686 ? -3.742 7.225 -7.423 1.00 94.44 686 GLY A O 1
ATOM 5531 N N . PHE A 1 687 ? -4.787 5.996 -8.981 1.00 93.94 687 PHE A N 1
ATOM 5532 C CA . PHE A 1 687 ? -6.134 6.064 -8.412 1.00 93.94 687 PHE A CA 1
ATOM 5533 C C . PHE A 1 687 ? -6.514 4.819 -7.597 1.00 93.94 687 PHE A C 1
ATOM 5535 O O . PHE A 1 687 ? -7.652 4.688 -7.160 1.00 93.94 687 PHE A O 1
ATOM 5542 N N . SER A 1 688 ? -5.593 3.870 -7.404 1.00 94.69 688 SER A N 1
ATOM 5543 C CA . SER A 1 688 ? -5.872 2.637 -6.670 1.00 94.69 688 SER A CA 1
ATOM 5544 C C . SER A 1 688 ? -5.256 2.616 -5.272 1.00 94.69 688 SER A C 1
ATOM 5546 O O . SER A 1 688 ? -4.052 2.824 -5.118 1.00 94.69 688 SER A O 1
ATOM 5548 N N . SER A 1 689 ? -6.056 2.212 -4.279 1.00 95.12 689 SER A N 1
ATOM 5549 C CA . SER A 1 689 ? -5.610 1.910 -2.907 1.00 95.12 689 SER A CA 1
ATOM 5550 C C . SER A 1 689 ? -4.481 0.870 -2.862 1.00 95.12 689 SER A C 1
ATOM 5552 O O . SER A 1 689 ? -3.538 0.993 -2.089 1.00 95.12 689 SER A O 1
ATOM 5554 N N . MET A 1 690 ? -4.476 -0.124 -3.760 1.00 96.19 690 MET A N 1
ATOM 5555 C CA . MET A 1 690 ? -3.370 -1.089 -3.839 1.00 96.19 690 MET A CA 1
ATOM 5556 C C . MET A 1 690 ? -2.046 -0.423 -4.212 1.00 96.19 690 MET A C 1
ATOM 5558 O O . MET A 1 690 ? -1.001 -0.712 -3.629 1.00 96.19 690 MET A O 1
ATOM 5562 N N . THR A 1 691 ? -2.086 0.490 -5.180 1.00 97.50 691 THR A N 1
ATOM 5563 C CA . THR A 1 691 ? -0.912 1.268 -5.570 1.00 97.50 691 THR A CA 1
ATOM 5564 C C . THR A 1 691 ? -0.473 2.202 -4.445 1.00 97.50 691 THR A C 1
ATOM 5566 O O . THR A 1 691 ? 0.729 2.292 -4.199 1.00 97.50 691 THR A O 1
ATOM 5569 N N . ALA A 1 692 ? -1.415 2.825 -3.731 1.00 96.81 692 ALA A N 1
ATOM 5570 C CA . ALA A 1 692 ? -1.132 3.649 -2.558 1.00 96.81 692 ALA A CA 1
ATOM 5571 C C . ALA A 1 692 ? -0.410 2.846 -1.461 1.00 96.81 692 ALA A C 1
ATOM 5573 O O . ALA A 1 692 ? 0.649 3.265 -0.992 1.00 96.81 692 ALA A O 1
ATOM 5574 N N . ASN A 1 693 ? -0.891 1.643 -1.137 1.00 97.62 693 ASN A N 1
ATOM 5575 C CA . ASN A 1 693 ? -0.259 0.762 -0.152 1.00 97.62 693 ASN A CA 1
ATOM 5576 C C . ASN A 1 693 ? 1.150 0.313 -0.573 1.00 97.62 693 ASN A C 1
ATOM 5578 O O . ASN A 1 693 ? 2.075 0.317 0.242 1.00 97.62 693 ASN A O 1
ATOM 5582 N N . VAL A 1 694 ? 1.361 -0.039 -1.847 1.00 97.81 694 VAL A N 1
ATOM 5583 C CA . VAL A 1 694 ? 2.706 -0.381 -2.343 1.00 97.81 694 VAL A CA 1
ATOM 5584 C C . VAL A 1 694 ? 3.637 0.834 -2.278 1.00 97.81 694 VAL A C 1
ATOM 5586 O O . VAL A 1 694 ? 4.768 0.703 -1.811 1.00 97.81 694 VAL A O 1
ATOM 5589 N N . ALA A 1 695 ? 3.178 2.022 -2.685 1.00 96.81 695 ALA A N 1
ATOM 5590 C CA . ALA A 1 695 ? 3.962 3.256 -2.615 1.00 96.81 695 ALA A CA 1
ATOM 5591 C C . ALA A 1 695 ? 4.352 3.605 -1.168 1.00 96.81 695 ALA A C 1
ATOM 5593 O O . ALA A 1 695 ? 5.520 3.893 -0.898 1.00 96.81 695 ALA A O 1
ATOM 5594 N N . MET A 1 696 ? 3.411 3.472 -0.227 1.00 96.69 696 MET A N 1
ATOM 5595 C CA . MET A 1 696 ? 3.633 3.621 1.213 1.00 96.69 696 MET A CA 1
ATOM 5596 C C . MET A 1 696 ? 4.745 2.682 1.710 1.00 96.69 696 MET A C 1
ATOM 5598 O O . MET A 1 696 ? 5.714 3.121 2.335 1.00 96.69 696 MET A O 1
ATOM 5602 N N . LEU A 1 697 ? 4.655 1.388 1.389 1.00 95.88 697 LEU A N 1
ATOM 5603 C CA . LEU A 1 697 ? 5.637 0.384 1.810 1.00 95.88 697 LEU A CA 1
ATOM 5604 C C . LEU A 1 697 ? 7.021 0.590 1.174 1.00 95.88 697 LEU A C 1
ATOM 5606 O O . LEU A 1 697 ? 8.038 0.350 1.829 1.00 95.88 697 LEU A O 1
ATOM 5610 N N . ARG A 1 698 ? 7.081 1.055 -0.079 1.00 94.69 698 ARG A N 1
ATOM 5611 C CA . ARG A 1 698 ? 8.335 1.391 -0.776 1.00 94.69 698 ARG A CA 1
ATOM 5612 C C . ARG A 1 698 ? 8.994 2.641 -0.189 1.00 94.69 698 ARG A C 1
ATOM 5614 O O . ARG A 1 698 ? 10.205 2.636 0.022 1.00 94.69 698 ARG A O 1
ATOM 5621 N N . LYS A 1 699 ? 8.202 3.666 0.148 1.00 93.00 699 LYS A N 1
ATOM 5622 C CA . LYS A 1 699 ? 8.667 4.879 0.841 1.00 93.00 699 LYS A CA 1
ATOM 5623 C C . LYS A 1 699 ? 9.202 4.555 2.236 1.00 93.00 699 LYS A C 1
ATOM 5625 O O . LYS A 1 699 ? 10.289 5.004 2.584 1.00 93.00 699 LYS A O 1
ATOM 5630 N N . LYS A 1 700 ? 8.501 3.708 3.003 1.00 91.25 700 LYS A N 1
ATOM 5631 C CA . LYS A 1 700 ? 8.990 3.173 4.290 1.00 91.25 700 LYS A CA 1
ATOM 5632 C C . LYS A 1 700 ? 10.311 2.409 4.123 1.00 91.25 700 LYS A C 1
ATOM 5634 O O . LYS A 1 700 ? 11.191 2.514 4.969 1.00 91.25 700 LYS A O 1
ATOM 5639 N N . GLY A 1 701 ? 10.460 1.654 3.034 1.00 87.69 701 GLY A N 1
ATOM 5640 C CA . GLY A 1 701 ? 11.701 0.955 2.684 1.00 87.69 701 GLY A CA 1
ATOM 5641 C C . GLY A 1 701 ? 12.854 1.865 2.238 1.00 87.69 701 GLY A C 1
ATOM 5642 O O . GLY A 1 701 ? 13.938 1.359 1.967 1.00 87.69 701 GLY A O 1
ATOM 5643 N N . GLY A 1 702 ? 12.643 3.184 2.138 1.00 88.12 702 GLY A N 1
ATOM 5644 C CA . GLY A 1 702 ? 13.672 4.143 1.731 1.00 88.12 702 GLY A CA 1
ATOM 5645 C C . GLY A 1 702 ? 14.084 4.036 0.261 1.00 88.12 702 GLY A C 1
ATOM 5646 O O . GLY A 1 702 ? 15.168 4.490 -0.099 1.00 88.12 702 GLY A O 1
ATOM 5647 N N . LEU A 1 703 ? 13.257 3.418 -0.590 1.00 89.19 703 LEU A N 1
ATOM 5648 C CA . LEU A 1 703 ? 13.558 3.289 -2.016 1.00 89.19 703 LEU A CA 1
ATOM 5649 C C . LEU A 1 703 ? 13.592 4.656 -2.704 1.00 89.19 703 LEU A C 1
ATOM 5651 O O . LEU A 1 703 ? 12.807 5.543 -2.360 1.00 89.19 703 LEU A O 1
ATOM 5655 N N . ASP A 1 704 ? 14.478 4.814 -3.698 1.00 88.19 704 ASP A N 1
ATOM 5656 C CA . ASP A 1 704 ? 14.532 6.047 -4.493 1.00 88.19 704 ASP A CA 1
ATOM 5657 C C . ASP A 1 704 ? 13.141 6.260 -5.113 1.00 88.19 704 ASP A C 1
ATOM 5659 O O . ASP A 1 704 ? 12.634 5.350 -5.784 1.00 88.19 704 ASP A O 1
ATOM 5663 N N . PRO A 1 705 ? 12.515 7.441 -4.943 1.00 88.44 705 PRO A N 1
ATOM 5664 C CA . PRO A 1 705 ? 11.218 7.733 -5.542 1.00 88.44 705 PRO A CA 1
ATOM 5665 C C . PRO A 1 705 ? 11.169 7.493 -7.057 1.00 88.44 705 PRO A C 1
ATOM 5667 O O . PRO A 1 705 ? 10.095 7.404 -7.629 1.00 88.44 705 PRO A O 1
ATOM 5670 N N . LEU A 1 706 ? 12.314 7.378 -7.747 1.00 88.19 706 LEU A N 1
ATOM 5671 C CA . LEU A 1 706 ? 12.370 7.154 -9.199 1.00 88.19 706 LEU A CA 1
ATOM 5672 C C . LEU A 1 706 ? 12.000 5.722 -9.568 1.00 88.19 706 LEU A C 1
ATOM 5674 O O . LEU A 1 706 ? 11.590 5.442 -10.691 1.00 88.19 706 LEU A O 1
ATOM 5678 N N . GLN A 1 707 ? 12.125 4.826 -8.597 1.00 91.62 707 GLN A N 1
ATOM 5679 C CA . GLN A 1 707 ? 11.741 3.433 -8.701 1.00 91.62 707 GLN A CA 1
ATOM 5680 C C . GLN A 1 707 ? 10.243 3.227 -8.427 1.00 91.62 707 GLN A C 1
ATOM 5682 O O . GLN A 1 707 ? 9.784 2.089 -8.478 1.00 91.62 707 GLN A O 1
ATOM 5687 N N . THR A 1 708 ? 9.481 4.279 -8.116 1.00 94.88 708 THR A N 1
ATOM 5688 C CA . THR A 1 708 ? 8.033 4.227 -7.868 1.00 94.88 708 THR A CA 1
ATOM 5689 C C . THR A 1 708 ? 7.356 5.248 -8.775 1.00 94.88 708 THR A C 1
ATOM 5691 O O . THR A 1 708 ? 7.474 6.449 -8.559 1.00 94.88 708 THR A O 1
ATOM 5694 N N . ARG A 1 709 ? 6.694 4.766 -9.823 1.00 95.00 709 ARG A N 1
ATOM 5695 C CA . ARG A 1 709 ? 6.129 5.573 -10.907 1.00 95.00 709 ARG A CA 1
ATOM 5696 C C . ARG A 1 709 ? 4.639 5.312 -11.071 1.00 95.00 709 ARG A C 1
ATOM 5698 O O . ARG A 1 709 ? 4.136 4.299 -10.587 1.00 95.00 709 ARG A O 1
ATOM 5705 N N . PHE A 1 710 ? 3.947 6.190 -11.785 1.00 94.62 710 PHE A N 1
ATOM 5706 C CA . PHE A 1 710 ? 2.504 6.097 -12.014 1.00 94.62 710 PHE A CA 1
ATOM 5707 C C . PHE A 1 710 ? 2.131 6.338 -13.483 1.00 94.62 710 PHE A C 1
ATOM 5709 O O . PHE A 1 710 ? 2.925 6.898 -14.255 1.00 94.62 710 PHE A O 1
ATOM 5716 N N . TRP A 1 711 ? 0.958 5.830 -13.868 1.00 91.69 711 TRP A N 1
ATOM 5717 C CA . TRP A 1 711 ? 0.358 6.015 -15.195 1.00 91.69 711 TRP A CA 1
ATOM 5718 C C . TRP A 1 711 ? -0.163 7.424 -15.416 1.00 91.69 711 TRP A C 1
ATOM 5720 O O . TRP A 1 711 ? -0.644 8.043 -14.443 1.00 91.69 711 TRP A O 1
#

Radius of gyration: 28.1 Å; Cα contacts (8 Å, |Δi|>4): 1130; chains: 1; bounding box: 90×84×75 Å